Protein AF-A0A7S2S760-F1 (afdb_monomer)

pLDDT: mean 77.95, std 22.62, range [23.25, 98.12]

Organism: NCBI:txid96639

Nearest PDB structures (foldseek):
  8u3d-assembly1_A  TM=7.131E-01  e=3.188E-09  Homo sapiens
  8dwi-assembly1_A  TM=7.281E-01  e=2.058E-08  Homo sapiens
  6wbv-assembly1_A  TM=7.152E-01  e=1.838E-07  Homo sapiens
  5ayn-assembly1_A  TM=7.096E-01  e=5.957E-07  Bdellovibrio bacteriovorus HD100
  5aym-assembly1_A  TM=7.151E-01  e=2.180E-06  Bdellovibrio bacteriovorus HD100

Mean predicted aligned error: 12.03 Å

Structure (mmCIF, N/CA/C/O backbone):
data_AF-A0A7S2S760-F1
#
_entry.id   AF-A0A7S2S760-F1
#
loop_
_atom_site.group_PDB
_atom_site.id
_atom_site.type_symbol
_atom_site.label_atom_id
_atom_site.label_alt_id
_atom_site.label_comp_id
_atom_site.label_asym_id
_atom_site.label_entity_id
_atom_site.label_seq_id
_atom_site.pdbx_PDB_ins_code
_atom_site.Cartn_x
_atom_site.Cartn_y
_atom_site.Cartn_z
_atom_site.occupancy
_atom_site.B_iso_or_equiv
_atom_site.auth_seq_id
_atom_site.auth_comp_id
_atom_site.auth_asym_id
_atom_site.auth_atom_id
_atom_site.pdbx_PDB_model_num
ATOM 1 N N . LEU A 1 1 ? 66.820 18.543 62.058 1.00 34.00 1 LEU A N 1
ATOM 2 C CA . LEU A 1 1 ? 66.931 18.300 60.602 1.00 34.00 1 LEU A CA 1
ATOM 3 C C . LEU A 1 1 ? 65.814 19.103 59.940 1.00 34.00 1 LEU A C 1
ATOM 5 O O . LEU A 1 1 ? 64.672 18.692 60.038 1.00 34.00 1 LEU A O 1
ATOM 9 N N . ILE A 1 2 ? 66.056 20.407 59.737 1.00 30.17 2 ILE A N 1
ATOM 10 C CA . ILE A 1 2 ? 66.263 21.045 58.412 1.00 30.17 2 ILE A CA 1
ATOM 11 C C . ILE A 1 2 ? 64.954 20.947 57.602 1.00 30.17 2 ILE A C 1
ATOM 13 O O . ILE A 1 2 ? 64.642 19.875 57.104 1.00 30.17 2 ILE A O 1
ATOM 17 N N . ALA A 1 3 ? 64.062 21.943 57.729 1.00 28.36 3 ALA A N 1
ATOM 18 C CA . ALA A 1 3 ? 63.992 23.171 56.900 1.00 28.36 3 ALA A CA 1
ATOM 19 C C . ALA A 1 3 ? 63.335 22.861 55.541 1.00 28.36 3 ALA A C 1
ATOM 21 O O . ALA A 1 3 ? 63.697 21.876 54.916 1.00 28.36 3 ALA A O 1
ATOM 22 N N . THR A 1 4 ? 62.364 23.588 54.990 1.00 29.77 4 THR A N 1
ATOM 23 C CA . THR A 1 4 ? 61.815 24.956 55.136 1.00 29.77 4 THR A CA 1
ATOM 24 C C . THR A 1 4 ? 60.617 24.990 54.161 1.00 29.77 4 THR A C 1
ATOM 26 O O . THR A 1 4 ? 60.635 24.256 53.180 1.00 29.77 4 THR A O 1
ATOM 29 N N . GLY A 1 5 ? 59.567 25.790 54.297 1.00 26.64 5 GLY A N 1
ATOM 30 C CA . GLY A 1 5 ? 59.297 26.892 55.203 1.00 26.64 5 GLY A CA 1
ATOM 31 C C . GLY A 1 5 ? 57.992 27.591 54.798 1.00 26.64 5 GLY A C 1
ATOM 32 O O . GLY A 1 5 ? 57.351 27.192 53.825 1.00 26.64 5 GLY A O 1
ATOM 33 N N . GLY A 1 6 ? 57.662 28.651 55.536 1.00 25.59 6 GLY A N 1
ATOM 34 C CA . GLY A 1 6 ? 56.700 29.672 55.125 1.00 25.59 6 GLY A CA 1
ATOM 35 C C . GLY A 1 6 ? 55.525 29.859 56.078 1.00 25.59 6 GLY A C 1
ATOM 36 O O . GLY A 1 6 ? 54.437 29.371 55.798 1.00 25.59 6 GLY A O 1
ATOM 37 N N . ASP A 1 7 ? 55.789 30.577 57.170 1.00 25.91 7 ASP A N 1
ATOM 38 C CA . ASP A 1 7 ? 54.871 31.258 58.104 1.00 25.91 7 ASP A CA 1
ATOM 39 C C . ASP A 1 7 ? 53.757 32.053 57.365 1.00 25.91 7 ASP A C 1
ATOM 41 O O . ASP A 1 7 ? 53.939 32.411 56.205 1.00 25.91 7 ASP A O 1
ATOM 45 N N . SER A 1 8 ? 52.588 32.434 57.891 1.00 25.86 8 SER A N 1
ATOM 46 C CA . SER A 1 8 ? 52.005 32.531 59.239 1.00 25.86 8 SER A CA 1
ATOM 47 C C . SER A 1 8 ? 50.510 32.891 59.093 1.00 25.86 8 SER A C 1
ATOM 49 O O . SER A 1 8 ? 50.152 33.599 58.157 1.00 25.86 8 SER A O 1
ATOM 51 N N . GLU A 1 9 ? 49.697 32.445 60.058 1.00 26.92 9 GLU A N 1
ATOM 52 C CA . GLU A 1 9 ? 48.500 33.086 60.650 1.00 26.92 9 GLU A CA 1
ATOM 53 C C . GLU A 1 9 ? 47.475 33.825 59.760 1.00 26.92 9 GLU A C 1
ATOM 55 O O . GLU A 1 9 ? 47.754 34.855 59.156 1.00 26.92 9 GLU A O 1
ATOM 60 N N . THR A 1 10 ? 46.201 33.422 59.843 1.00 26.25 10 THR A N 1
ATOM 61 C CA . THR A 1 10 ? 45.180 34.153 60.634 1.00 26.25 10 THR A CA 1
ATOM 62 C C . THR A 1 10 ? 43.797 33.503 60.519 1.00 26.25 10 THR A C 1
ATOM 64 O O . THR A 1 10 ? 43.394 33.004 59.470 1.00 26.25 10 THR A O 1
ATOM 67 N N . ASP A 1 11 ? 43.085 33.511 61.645 1.00 26.55 11 ASP A N 1
ATOM 68 C CA . ASP A 1 11 ? 41.699 33.085 61.820 1.00 26.55 11 ASP A CA 1
ATOM 69 C C . ASP A 1 11 ? 40.729 33.696 60.797 1.00 26.55 11 ASP A C 1
ATOM 71 O O . ASP A 1 11 ? 40.601 34.915 60.683 1.00 26.55 11 ASP A O 1
ATOM 75 N N . ALA A 1 12 ? 39.939 32.839 60.145 1.00 26.34 12 ALA A N 1
ATOM 76 C CA . ALA A 1 12 ? 38.647 33.213 59.582 1.00 26.34 12 ALA A CA 1
ATOM 77 C C . ALA A 1 12 ? 37.677 32.019 59.649 1.00 26.34 12 ALA A C 1
ATOM 79 O O . ALA A 1 12 ? 37.907 30.947 59.094 1.00 26.34 12 ALA A O 1
ATOM 80 N N . THR A 1 13 ? 36.584 32.232 60.375 1.00 26.33 13 THR A N 1
ATOM 81 C CA . THR A 1 13 ? 35.445 31.342 60.649 1.00 26.33 13 THR A CA 1
ATOM 82 C C . THR A 1 13 ? 34.924 30.537 59.442 1.00 26.33 13 THR A C 1
ATOM 84 O O . THR A 1 13 ? 34.672 31.140 58.395 1.00 26.33 13 THR A O 1
ATOM 87 N N . PRO A 1 14 ? 34.618 29.227 59.572 1.00 27.66 14 PRO A N 1
ATOM 88 C CA . PRO A 1 14 ? 33.962 28.477 58.506 1.00 27.66 14 PRO A CA 1
ATOM 89 C C . PRO A 1 14 ? 32.434 28.664 58.537 1.00 27.66 14 PRO A C 1
ATOM 91 O O . PRO A 1 14 ? 31.741 28.263 59.472 1.00 27.66 14 PRO A O 1
ATOM 94 N N . ILE A 1 15 ? 31.918 29.271 57.470 1.00 27.19 15 ILE A N 1
ATOM 95 C CA . ILE A 1 15 ? 30.494 29.367 57.118 1.00 27.19 15 ILE A CA 1
ATOM 96 C C . ILE A 1 15 ? 29.976 27.954 56.764 1.00 27.19 15 ILE A C 1
ATOM 98 O O . ILE A 1 15 ? 30.658 27.232 56.032 1.00 27.19 15 ILE A O 1
ATOM 102 N N . PRO A 1 16 ? 28.796 27.521 57.250 1.00 26.22 16 PRO A N 1
ATOM 103 C CA . PRO A 1 16 ? 28.326 26.152 57.058 1.00 26.22 16 PRO A CA 1
ATOM 104 C C . PRO A 1 16 ? 27.890 25.874 55.611 1.00 26.22 16 PRO A C 1
ATOM 106 O O . PRO A 1 16 ? 27.107 26.615 55.014 1.00 26.22 16 PRO A O 1
ATOM 109 N N . MET A 1 17 ? 28.381 24.751 55.077 1.00 23.98 17 MET A N 1
ATOM 110 C CA . MET A 1 17 ? 27.970 24.137 53.811 1.00 23.98 17 MET A CA 1
ATOM 111 C C . MET A 1 17 ? 26.453 23.915 53.767 1.00 23.98 17 MET A C 1
ATOM 113 O O . MET A 1 17 ? 25.899 23.132 54.538 1.00 23.98 17 MET A O 1
ATOM 117 N N . THR A 1 18 ? 25.786 24.561 52.813 1.00 25.45 18 THR A N 1
ATOM 118 C CA . THR A 1 18 ? 24.397 24.274 52.449 1.00 25.45 18 THR A CA 1
ATOM 119 C C . THR A 1 18 ? 24.360 23.091 51.483 1.00 25.45 18 THR A C 1
ATOM 121 O O . THR A 1 18 ? 24.742 23.192 50.320 1.00 25.45 18 THR A O 1
ATOM 124 N N . PHE A 1 19 ? 23.886 21.949 51.981 1.00 24.41 19 PHE A N 1
ATOM 125 C CA . PHE A 1 19 ? 23.421 20.836 51.158 1.00 24.41 19 PHE A CA 1
ATOM 126 C C . PHE A 1 19 ? 22.203 21.291 50.338 1.00 24.41 19 PHE A C 1
ATOM 128 O O . PHE A 1 19 ? 21.212 21.767 50.893 1.00 24.41 19 PHE A O 1
ATOM 135 N N . VAL A 1 20 ? 22.273 21.147 49.013 1.00 26.56 20 VAL A N 1
ATOM 136 C CA . VAL A 1 20 ? 21.142 21.378 48.106 1.00 26.56 20 VAL A CA 1
ATOM 137 C C . VAL A 1 20 ? 20.164 20.212 48.248 1.00 26.56 20 VAL A C 1
ATOM 139 O O . VAL A 1 20 ? 20.377 19.116 47.736 1.00 26.56 20 VAL A O 1
ATOM 142 N N . ASP A 1 21 ? 19.093 20.475 48.985 1.00 23.25 21 ASP A N 1
ATOM 143 C CA . ASP A 1 21 ? 17.991 19.566 49.271 1.00 23.25 21 ASP A CA 1
ATOM 144 C C . ASP A 1 21 ? 17.078 19.460 48.028 1.00 23.25 21 ASP A C 1
ATOM 146 O O . ASP A 1 21 ? 16.291 20.362 47.722 1.00 23.25 21 ASP A O 1
ATOM 150 N N . PHE A 1 22 ? 17.204 18.371 47.260 1.00 25.34 22 PHE A N 1
ATOM 151 C CA . PHE A 1 22 ? 16.334 18.050 46.120 1.00 25.34 22 PHE A CA 1
ATOM 152 C C . PHE A 1 22 ? 14.937 17.658 46.640 1.00 25.34 22 PHE A C 1
ATOM 154 O O . PHE A 1 22 ? 14.576 16.485 46.739 1.00 25.34 22 PHE A O 1
ATOM 161 N N . ARG A 1 23 ? 14.118 18.651 47.007 1.00 24.86 23 ARG A N 1
ATOM 162 C CA . ARG A 1 23 ? 12.725 18.408 47.403 1.00 24.86 23 ARG A CA 1
ATOM 163 C C . ARG A 1 23 ? 11.901 17.953 46.203 1.00 24.86 23 ARG A C 1
ATOM 165 O O . ARG A 1 23 ? 11.630 18.719 45.279 1.00 24.86 23 ARG A O 1
ATOM 172 N N . PHE A 1 24 ? 11.441 16.706 46.280 1.00 31.58 24 PHE A N 1
ATOM 173 C CA . PHE A 1 24 ? 10.334 16.149 45.510 1.00 31.58 24 PHE A CA 1
ATOM 174 C C . PHE A 1 24 ? 9.167 17.149 45.447 1.00 31.58 24 PHE A C 1
ATOM 176 O O . PHE A 1 24 ? 8.469 17.392 46.434 1.00 31.58 24 PHE A O 1
ATOM 183 N N . GLN A 1 25 ? 8.937 17.725 44.267 1.00 30.62 25 GLN A N 1
ATOM 184 C CA . GLN A 1 25 ? 7.730 18.493 43.984 1.00 30.62 25 GLN A CA 1
ATOM 185 C C . GLN A 1 25 ? 6.535 17.543 44.121 1.00 30.62 25 GLN A C 1
ATOM 187 O O . GLN A 1 25 ? 6.424 16.556 43.392 1.00 30.62 25 GLN A O 1
ATOM 192 N N . SER A 1 26 ? 5.662 17.808 45.094 1.00 34.22 26 SER A N 1
ATOM 193 C CA . SER A 1 26 ? 4.534 16.933 45.403 1.00 34.22 26 SER A CA 1
ATOM 194 C C . SER A 1 26 ? 3.669 16.702 44.158 1.00 34.22 26 SER A C 1
ATOM 196 O O . SER A 1 26 ? 3.352 17.630 43.403 1.00 34.22 26 SER A O 1
ATOM 198 N N . SER A 1 27 ? 3.272 15.445 43.953 1.00 36.91 27 SER A N 1
ATOM 199 C CA . SER A 1 27 ? 2.432 14.959 42.848 1.00 36.91 27 SER A CA 1
ATOM 200 C C . SER A 1 27 ? 1.168 15.800 42.621 1.00 36.91 27 SER A C 1
ATOM 202 O O . SER A 1 27 ? 0.704 15.926 41.489 1.00 36.91 27 SER A O 1
ATOM 204 N N . LYS A 1 28 ? 0.659 16.464 43.666 1.00 31.16 28 LYS A N 1
ATOM 205 C CA . LYS A 1 28 ? -0.481 17.390 43.604 1.00 31.16 28 LYS A CA 1
ATOM 206 C C . LYS A 1 28 ? -0.220 18.616 42.718 1.00 31.16 28 LYS A C 1
ATOM 208 O O . LYS A 1 28 ? -1.123 19.036 42.003 1.00 31.16 28 LYS A O 1
ATOM 213 N N . SER A 1 29 ? 1.005 19.152 42.690 1.00 31.17 29 SER A N 1
ATOM 214 C CA . SER A 1 29 ? 1.360 20.317 41.856 1.00 31.17 29 SER A CA 1
ATOM 215 C C . SER A 1 29 ? 1.465 19.973 40.362 1.00 31.17 29 SER A C 1
ATOM 217 O O . SER A 1 29 ? 1.072 20.766 39.505 1.00 31.17 29 SER A O 1
ATOM 219 N N . LEU A 1 30 ? 1.923 18.758 40.046 1.00 40.88 30 LEU A N 1
ATOM 220 C CA . LEU A 1 30 ? 1.959 18.208 38.689 1.00 40.88 30 LEU A CA 1
ATOM 221 C C . LEU A 1 30 ? 0.553 17.875 38.185 1.00 40.88 30 LEU A C 1
ATOM 223 O O . LEU A 1 30 ? 0.230 18.195 37.043 1.00 40.88 30 LEU A O 1
ATOM 227 N N . ILE A 1 31 ? -0.302 17.302 39.038 1.00 42.47 31 ILE A N 1
ATOM 228 C CA . ILE A 1 31 ? -1.715 17.042 38.726 1.00 42.47 31 ILE A CA 1
ATOM 229 C C . ILE A 1 31 ? -2.468 18.362 38.516 1.00 42.47 31 ILE A C 1
ATOM 231 O O . ILE A 1 31 ? -3.187 18.490 37.532 1.00 42.47 31 ILE A O 1
ATOM 235 N N . ALA A 1 32 ? -2.237 19.380 39.351 1.00 33.28 32 ALA A N 1
ATOM 236 C CA . ALA A 1 32 ? -2.837 20.703 39.186 1.00 33.28 32 ALA A CA 1
ATOM 237 C C . ALA A 1 32 ? -2.390 21.392 37.883 1.00 33.28 32 ALA A C 1
ATOM 239 O O . ALA A 1 32 ? -3.229 21.895 37.140 1.00 33.28 32 ALA A O 1
ATOM 240 N N . LYS A 1 33 ? -1.093 21.343 37.534 1.00 36.91 33 LYS A N 1
ATOM 241 C CA . LYS A 1 33 ? -0.585 21.853 36.243 1.00 36.91 33 LYS A CA 1
ATOM 242 C C . LYS A 1 33 ? -1.134 21.073 35.042 1.00 36.91 33 LYS A C 1
ATOM 244 O O . LYS A 1 33 ? -1.370 21.660 33.986 1.00 36.91 33 LYS A O 1
ATOM 249 N N . ARG A 1 34 ? -1.355 19.762 35.187 1.00 39.06 34 ARG A N 1
ATOM 250 C CA . ARG A 1 34 ? -1.944 18.897 34.151 1.00 39.06 34 ARG A CA 1
ATOM 251 C C . ARG A 1 34 ? -3.443 19.159 33.979 1.00 39.06 34 ARG A C 1
ATOM 253 O O . ARG A 1 34 ? -3.912 19.199 32.847 1.00 39.06 34 ARG A O 1
ATOM 260 N N . ASN A 1 35 ? -4.155 19.423 35.072 1.00 36.22 35 ASN A N 1
ATOM 261 C CA . ASN A 1 35 ? -5.565 19.801 35.061 1.00 36.22 35 ASN A CA 1
ATOM 262 C C . ASN A 1 35 ? -5.762 21.209 34.487 1.00 36.22 35 ASN A C 1
ATOM 264 O O . ASN A 1 35 ? -6.600 21.363 33.618 1.00 36.22 35 ASN A O 1
ATOM 268 N N . LEU A 1 36 ? -4.915 22.188 34.823 1.00 34.69 36 LEU A N 1
ATOM 269 C CA . LEU A 1 36 ? -4.926 23.523 34.198 1.00 34.69 36 LEU A CA 1
ATOM 270 C C . LEU A 1 36 ? -4.668 23.481 32.682 1.00 34.69 36 LEU A C 1
ATOM 272 O O . LEU A 1 36 ? -5.266 24.251 31.932 1.00 34.69 36 LEU A O 1
ATOM 276 N N . ARG A 1 37 ? -3.810 22.564 32.204 1.00 40.53 37 ARG A N 1
ATOM 277 C CA . ARG A 1 37 ? -3.660 22.304 30.760 1.00 40.53 37 ARG A CA 1
ATOM 278 C C . ARG A 1 37 ? -4.901 21.640 30.158 1.00 40.53 37 ARG A C 1
ATOM 280 O O . ARG A 1 37 ? -5.246 21.991 29.037 1.00 40.53 37 ARG A O 1
ATOM 287 N N . LYS A 1 38 ? -5.577 20.731 30.878 1.00 36.16 38 LYS A N 1
ATOM 288 C CA . LYS A 1 38 ? -6.873 20.164 30.458 1.00 36.16 38 LYS A CA 1
ATOM 289 C C . LYS A 1 38 ? -7.948 21.253 30.352 1.00 36.16 38 LYS A C 1
ATOM 291 O O . LYS A 1 38 ? -8.635 21.279 29.340 1.00 36.16 38 LYS A O 1
ATOM 296 N N . THR A 1 39 ? -8.044 22.177 31.312 1.00 34.47 39 THR A N 1
ATOM 297 C CA . THR A 1 39 ? -9.042 23.262 31.293 1.00 34.47 39 THR A CA 1
ATOM 298 C C . THR A 1 39 ? -8.788 24.241 30.148 1.00 34.47 39 THR A C 1
ATOM 300 O O . THR A 1 39 ? -9.696 24.492 29.368 1.00 34.47 39 THR A O 1
ATOM 303 N N . LYS A 1 40 ? -7.536 24.679 29.933 1.00 33.66 40 LYS A N 1
ATOM 304 C CA . LYS A 1 40 ? -7.176 25.507 28.761 1.00 33.66 40 LYS A CA 1
ATOM 305 C C . LYS A 1 40 ? -7.376 24.791 27.421 1.00 33.66 40 LYS A C 1
ATOM 307 O O . LYS A 1 40 ? -7.638 25.430 26.407 1.00 33.66 40 LYS A O 1
ATOM 312 N N . TYR A 1 41 ? -7.223 23.467 27.387 1.00 38.44 41 TYR A N 1
ATOM 313 C CA . TYR A 1 41 ? -7.497 22.674 26.189 1.00 38.44 41 TYR A CA 1
ATOM 314 C C . TYR A 1 41 ? -9.004 22.545 25.930 1.00 38.44 41 TYR A C 1
ATOM 316 O O . TYR A 1 41 ? -9.411 22.624 24.775 1.00 38.44 41 TYR A O 1
ATOM 324 N N . GLN A 1 42 ? -9.816 22.393 26.984 1.00 32.72 42 GLN A N 1
ATOM 325 C CA . GLN A 1 42 ? -11.280 22.363 26.912 1.00 32.72 42 GLN A CA 1
ATOM 326 C C . GLN A 1 42 ? -11.886 23.728 26.560 1.00 32.72 42 GLN A C 1
ATOM 328 O O . GLN A 1 42 ? -12.790 23.771 25.736 1.00 32.72 42 GLN A O 1
ATOM 333 N N . GLU A 1 43 ? -11.348 24.838 27.069 1.00 35.16 43 GLU A N 1
ATOM 334 C CA . GLU A 1 43 ? -11.762 26.195 26.668 1.00 35.16 43 GLU A CA 1
ATOM 335 C C . GLU A 1 43 ? -11.478 26.466 25.179 1.00 35.16 43 GLU A C 1
ATOM 337 O O . GLU A 1 43 ? -12.280 27.093 24.492 1.00 35.16 43 GLU A O 1
ATOM 342 N N . ASN A 1 44 ? -10.402 25.891 24.629 1.00 38.69 44 ASN A N 1
ATOM 343 C CA . ASN A 1 44 ? -10.126 25.906 23.187 1.00 38.69 44 ASN A CA 1
ATOM 344 C C . ASN A 1 44 ? -11.011 24.939 22.365 1.00 38.69 44 ASN A C 1
ATOM 346 O O . ASN A 1 44 ? -10.876 24.902 21.141 1.00 38.69 44 ASN A O 1
ATOM 350 N N . MET A 1 45 ? -11.874 24.126 22.993 1.00 37.28 45 MET A N 1
ATOM 351 C CA . MET A 1 45 ? -12.852 23.271 22.295 1.00 37.28 45 MET A CA 1
ATOM 352 C C . MET A 1 45 ? -14.185 23.977 22.032 1.00 37.28 45 MET A C 1
ATOM 354 O O . MET A 1 45 ? -14.967 23.500 21.215 1.00 37.28 45 MET A O 1
ATOM 358 N N . THR A 1 46 ? -14.431 25.127 22.657 1.00 36.69 46 THR A N 1
ATOM 359 C CA . THR A 1 46 ? -15.663 25.906 22.493 1.00 36.69 46 THR A CA 1
ATOM 360 C C . THR A 1 46 ? -15.327 27.310 22.001 1.00 36.69 46 THR A C 1
ATOM 362 O O . THR A 1 46 ? -15.477 28.296 22.717 1.00 36.69 46 THR A O 1
ATOM 365 N N . GLY A 1 47 ? -14.840 27.412 20.762 1.00 39.03 47 GLY A N 1
ATOM 366 C CA . GLY A 1 47 ? -14.902 28.684 20.044 1.00 39.03 47 GLY A CA 1
ATOM 367 C C . GLY A 1 47 ? -16.374 29.051 19.792 1.00 39.03 47 GLY A C 1
ATOM 368 O O . GLY A 1 47 ? -17.170 28.143 19.550 1.00 39.03 47 GLY A O 1
ATOM 369 N N . PRO A 1 48 ? -16.757 30.341 19.819 1.00 38.34 48 PRO A N 1
ATOM 370 C CA . PRO A 1 48 ? -18.161 30.776 19.795 1.00 38.34 48 PRO A CA 1
ATOM 371 C C . PRO A 1 48 ? -18.946 30.355 18.541 1.00 38.34 48 PRO A C 1
ATOM 373 O O . PRO A 1 48 ? -20.168 30.426 18.534 1.00 38.34 48 PRO A O 1
ATOM 376 N N . ASN A 1 49 ? -18.265 29.847 17.510 1.00 37.56 49 ASN A N 1
ATOM 377 C CA . ASN A 1 49 ? -18.866 29.317 16.296 1.00 37.56 49 ASN A CA 1
ATOM 378 C C . ASN A 1 49 ? -18.313 27.901 16.070 1.00 37.56 49 ASN A C 1
ATOM 380 O O . ASN A 1 49 ? -17.108 27.753 15.859 1.00 37.56 49 ASN A O 1
ATOM 384 N N . GLY A 1 50 ? -19.163 26.866 16.056 1.00 40.28 50 GLY A N 1
ATOM 385 C CA . GLY A 1 50 ? -18.799 25.443 15.875 1.00 40.28 50 GLY A CA 1
ATOM 386 C C . GLY A 1 50 ? -17.925 25.091 14.650 1.00 40.28 50 GLY A C 1
ATOM 387 O O . GLY A 1 50 ? -17.473 23.956 14.518 1.00 40.28 50 GLY A O 1
ATOM 388 N N . CYS A 1 51 ? -17.604 26.070 13.801 1.00 32.97 51 CYS A N 1
ATOM 389 C CA . CYS A 1 51 ? -16.582 26.027 12.756 1.00 32.97 51 CYS A CA 1
ATOM 390 C C . CYS A 1 51 ? -15.182 25.626 13.285 1.00 32.97 51 CYS A C 1
ATOM 392 O O . CYS A 1 51 ? -14.460 24.878 12.629 1.00 32.97 51 CYS A O 1
ATOM 394 N N . GLY A 1 52 ? -14.813 26.037 14.507 1.00 41.66 52 GLY A N 1
ATOM 395 C CA . GLY A 1 52 ? -13.506 25.696 15.096 1.00 41.66 52 GLY A CA 1
ATOM 396 C C . GLY A 1 52 ? -13.316 24.202 15.403 1.00 41.66 52 GLY A C 1
ATOM 397 O O . GLY A 1 52 ? -12.202 23.687 15.307 1.00 41.66 52 GLY A O 1
ATOM 398 N N . VAL A 1 53 ? -14.399 23.489 15.725 1.00 51.31 53 VAL A N 1
ATOM 399 C CA . VAL A 1 53 ? -14.367 22.054 16.059 1.00 51.31 53 VAL A CA 1
ATOM 400 C C . VAL A 1 53 ? -14.237 21.204 14.792 1.00 51.31 53 VAL A C 1
ATOM 402 O O . VAL A 1 53 ? -13.410 20.296 14.747 1.00 51.31 53 VAL A O 1
ATOM 405 N N . ILE A 1 54 ? -14.967 21.559 13.729 1.00 51.25 54 ILE A N 1
ATOM 406 C CA . ILE A 1 54 ? -14.932 20.866 12.429 1.00 51.25 54 ILE A CA 1
ATOM 407 C C . ILE A 1 54 ? -13.555 21.010 11.758 1.00 51.25 54 ILE A C 1
ATOM 409 O O . ILE A 1 54 ? -13.004 20.024 11.260 1.00 51.25 54 ILE A O 1
ATOM 413 N N . CYS A 1 55 ? -12.953 22.207 11.808 1.00 59.47 55 CYS A N 1
ATOM 414 C CA . CYS A 1 55 ? -11.585 22.428 11.325 1.00 59.47 55 CYS A CA 1
ATOM 415 C C . CYS A 1 55 ? -10.558 21.577 12.083 1.00 59.47 55 CYS A C 1
ATOM 417 O O . CYS A 1 55 ? -9.623 21.055 11.479 1.00 59.47 55 CYS A O 1
ATOM 419 N N . LYS A 1 56 ? -10.736 21.400 13.397 1.00 66.69 56 LYS A N 1
ATOM 420 C CA . LYS A 1 56 ? -9.809 20.623 14.225 1.00 66.69 56 LYS A CA 1
ATOM 421 C C . LYS A 1 56 ? -9.963 19.115 14.011 1.00 66.69 56 LYS A C 1
ATOM 423 O O . LYS A 1 56 ? -8.953 18.436 13.891 1.00 66.69 56 LYS A O 1
ATOM 428 N N . GLU A 1 57 ? -11.184 18.590 13.902 1.00 69.81 57 GLU A N 1
ATOM 429 C CA . GLU A 1 57 ? -11.427 17.172 13.576 1.00 69.81 57 GLU A CA 1
ATOM 430 C C . GLU A 1 57 ? -10.851 16.792 12.202 1.00 69.81 57 GLU A C 1
ATOM 432 O O . GLU A 1 57 ? -10.164 15.779 12.073 1.00 69.81 57 GLU A O 1
ATOM 437 N N . SER A 1 58 ? -11.074 17.636 11.191 1.00 71.94 58 SER A N 1
ATOM 438 C CA . SER A 1 58 ? -10.536 17.434 9.836 1.00 71.94 58 SER A CA 1
ATOM 439 C C . SER A 1 58 ? -9.006 17.497 9.820 1.00 71.94 58 SER A C 1
ATOM 441 O O . SER A 1 58 ? -8.346 16.717 9.136 1.00 71.94 58 SER A O 1
ATOM 443 N N . PHE A 1 59 ? -8.424 18.385 10.628 1.00 79.19 59 PHE A N 1
ATOM 444 C CA . PHE A 1 59 ? -6.979 18.474 10.805 1.00 79.19 59 PHE A CA 1
ATOM 445 C C . PHE A 1 59 ? -6.385 17.214 11.457 1.00 79.19 59 PHE A C 1
ATOM 447 O O . PHE A 1 59 ? -5.313 16.775 11.056 1.00 79.19 59 PHE A O 1
ATOM 454 N N . MET A 1 60 ? -7.075 16.583 12.412 1.00 77.62 60 MET A N 1
ATOM 455 C CA . MET A 1 60 ? -6.591 15.335 13.024 1.00 77.62 60 MET A CA 1
ATOM 456 C C . MET A 1 60 ? -6.599 14.158 12.035 1.00 77.62 60 MET A C 1
ATOM 458 O O . MET A 1 60 ? -5.660 13.362 12.035 1.00 77.62 60 MET A O 1
ATOM 462 N N . ILE A 1 61 ? -7.598 14.084 11.145 1.00 80.12 61 ILE A N 1
ATOM 463 C CA . ILE A 1 61 ? -7.607 13.122 10.025 1.00 80.12 61 ILE A CA 1
ATOM 464 C C . ILE A 1 61 ? -6.406 13.367 9.114 1.00 80.12 61 ILE A C 1
ATOM 466 O O . ILE A 1 61 ? -5.699 12.427 8.761 1.00 80.12 61 ILE A O 1
ATOM 470 N N . LEU A 1 62 ? -6.137 14.630 8.775 1.00 83.75 62 LEU A N 1
ATOM 471 C CA . LEU A 1 62 ? -4.989 14.989 7.949 1.00 83.75 62 LEU A CA 1
ATOM 472 C C . LEU A 1 62 ? -3.665 14.567 8.604 1.00 83.75 62 LEU A C 1
ATOM 474 O O . LEU A 1 62 ? -2.801 14.028 7.923 1.00 83.75 62 LEU A O 1
ATOM 478 N N . VAL A 1 63 ? -3.508 14.748 9.920 1.00 84.56 63 VAL A N 1
ATOM 479 C CA . VAL A 1 63 ? -2.304 14.309 10.651 1.00 84.56 63 VAL A CA 1
ATOM 480 C C . VAL A 1 63 ? -2.124 12.787 10.589 1.00 84.56 63 VAL A C 1
ATOM 482 O O . VAL A 1 63 ? -1.002 12.325 10.384 1.00 84.56 63 VAL A O 1
ATOM 485 N N . ALA A 1 64 ? -3.199 12.003 10.724 1.00 83.62 64 ALA A N 1
ATOM 486 C CA . ALA A 1 64 ? -3.136 10.550 10.534 1.00 83.62 64 ALA A CA 1
ATOM 487 C C . ALA A 1 64 ? -2.788 10.183 9.083 1.00 83.62 64 ALA A C 1
ATOM 489 O O . ALA A 1 64 ? -1.929 9.339 8.836 1.00 83.62 64 ALA A O 1
ATOM 490 N N . GLY A 1 65 ? -3.412 10.865 8.124 1.00 89.31 65 GLY A N 1
ATOM 491 C CA . GLY A 1 65 ? -3.206 10.637 6.701 1.00 89.31 65 GLY A CA 1
ATOM 492 C C . GLY A 1 65 ? -1.792 10.986 6.228 1.00 89.31 65 GLY A C 1
ATOM 493 O O . GLY A 1 65 ? -1.240 10.273 5.400 1.00 89.31 65 GLY A O 1
ATOM 494 N N . ILE A 1 66 ? -1.150 12.014 6.793 1.00 92.06 66 ILE A N 1
ATOM 495 C CA . ILE A 1 66 ? 0.256 12.358 6.504 1.00 92.06 66 ILE A CA 1
ATOM 496 C C . ILE A 1 66 ? 1.210 11.216 6.890 1.00 92.06 66 ILE A C 1
ATOM 498 O O . ILE A 1 66 ? 2.233 11.027 6.230 1.00 92.06 66 ILE A O 1
ATOM 502 N N . GLY A 1 67 ? 0.871 10.438 7.924 1.00 92.62 67 GLY A N 1
ATOM 503 C CA . GLY A 1 67 ? 1.585 9.206 8.257 1.00 92.62 67 GLY A CA 1
ATOM 504 C C . GLY A 1 67 ? 1.568 8.215 7.106 1.00 92.62 67 GLY A C 1
ATOM 505 O O . GLY A 1 67 ? 2.611 7.914 6.536 1.00 92.62 67 GLY A O 1
ATOM 506 N N . LEU A 1 68 ? 0.367 7.809 6.699 1.00 94.00 68 LEU A N 1
ATOM 507 C CA . LEU A 1 68 ? 0.184 6.873 5.591 1.00 94.00 68 LEU A CA 1
ATOM 508 C C . LEU A 1 68 ? 0.724 7.403 4.249 1.00 94.00 68 LEU A C 1
ATOM 510 O O . LEU A 1 68 ? 1.227 6.628 3.441 1.00 94.00 68 LEU A O 1
ATOM 514 N N . LEU A 1 69 ? 0.674 8.719 4.015 1.00 96.50 69 LEU A N 1
ATOM 515 C CA . LEU A 1 69 ? 1.317 9.367 2.866 1.00 96.50 69 LEU A CA 1
ATOM 516 C C . LEU A 1 69 ? 2.822 9.113 2.866 1.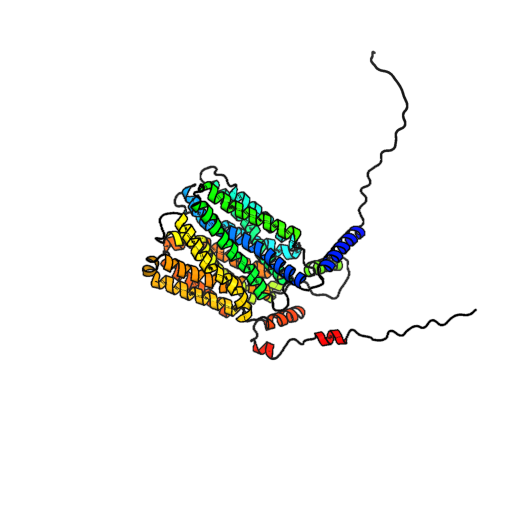00 96.50 69 LEU A C 1
ATOM 518 O O . LEU A 1 69 ? 3.380 8.703 1.850 1.00 96.50 69 LEU A O 1
ATOM 522 N N . THR A 1 70 ? 3.469 9.374 4.001 1.00 96.19 70 THR A N 1
ATOM 523 C CA . THR A 1 70 ? 4.917 9.208 4.165 1.00 96.19 70 THR A CA 1
ATOM 524 C C . THR A 1 70 ? 5.315 7.753 3.941 1.00 96.19 70 THR A C 1
ATOM 526 O O . THR A 1 70 ? 6.231 7.471 3.174 1.00 96.19 70 THR A O 1
ATOM 529 N N . ASP A 1 71 ? 4.572 6.828 4.540 1.00 93.88 71 ASP A N 1
ATOM 530 C CA . ASP A 1 71 ? 4.832 5.396 4.434 1.00 93.88 71 ASP A CA 1
ATOM 531 C C . ASP A 1 71 ? 4.757 4.899 2.987 1.00 93.88 71 ASP A C 1
ATOM 533 O O . ASP A 1 71 ? 5.625 4.156 2.528 1.00 93.88 71 ASP A O 1
ATOM 537 N N . PHE A 1 72 ? 3.732 5.322 2.241 1.00 94.31 72 PHE A N 1
ATOM 538 C CA . PHE A 1 72 ? 3.572 4.907 0.848 1.00 94.31 72 PHE A CA 1
ATOM 539 C C . PHE A 1 72 ? 4.528 5.604 -0.100 1.00 94.31 72 PHE A C 1
ATOM 541 O O . PHE A 1 72 ? 4.957 4.979 -1.070 1.00 94.31 72 PHE A O 1
ATOM 548 N N . TYR A 1 73 ? 4.931 6.841 0.189 1.00 97.50 73 TYR A N 1
ATOM 549 C CA . TYR A 1 73 ? 6.070 7.444 -0.495 1.00 97.50 73 TYR A CA 1
ATOM 550 C C . TYR A 1 73 ? 7.301 6.533 -0.362 1.00 97.50 73 TYR A C 1
ATOM 552 O O . TYR A 1 73 ? 7.897 6.138 -1.365 1.00 97.50 73 TYR A O 1
ATOM 560 N N . ASP A 1 74 ? 7.628 6.126 0.866 1.00 96.50 74 ASP A N 1
ATOM 561 C CA . ASP A 1 74 ? 8.805 5.312 1.167 1.00 96.50 74 ASP A CA 1
ATOM 562 C C . ASP A 1 74 ? 8.722 3.872 0.623 1.00 96.50 74 ASP A C 1
ATOM 564 O O . ASP A 1 74 ? 9.742 3.304 0.215 1.00 96.50 74 ASP A O 1
ATOM 568 N N . PHE A 1 75 ? 7.535 3.265 0.557 1.00 93.94 75 PHE A N 1
ATOM 569 C CA . PHE A 1 75 ? 7.363 1.963 -0.097 1.00 93.94 75 PHE A CA 1
ATOM 570 C C . PHE A 1 75 ? 7.457 2.028 -1.617 1.00 93.94 75 PHE A C 1
ATOM 572 O O . PHE A 1 75 ? 7.949 1.085 -2.226 1.00 93.94 75 PHE A O 1
ATOM 579 N N . THR A 1 76 ? 6.991 3.104 -2.247 1.00 94.69 76 THR A N 1
ATOM 580 C CA . THR A 1 76 ? 6.877 3.155 -3.713 1.00 94.69 76 THR A CA 1
ATOM 581 C C . THR A 1 76 ? 8.107 3.753 -4.383 1.00 94.69 76 THR A C 1
ATOM 583 O O . THR A 1 76 ? 8.447 3.351 -5.494 1.00 94.69 76 THR A O 1
ATOM 586 N N . VAL A 1 77 ? 8.844 4.640 -3.704 1.00 96.31 77 VAL A N 1
ATOM 587 C CA . VAL A 1 77 ? 10.047 5.283 -4.259 1.00 96.31 77 VAL A CA 1
ATOM 588 C C . VAL A 1 77 ? 11.117 4.270 -4.687 1.00 96.31 77 VAL A C 1
ATOM 590 O O . VAL A 1 77 ? 11.816 4.492 -5.675 1.00 96.31 77 VAL A O 1
ATOM 593 N N . ILE A 1 78 ? 11.205 3.110 -4.018 1.00 93.38 78 ILE A N 1
ATOM 594 C CA . ILE A 1 78 ? 12.184 2.071 -4.367 1.00 93.38 78 ILE A CA 1
ATOM 595 C C . ILE A 1 78 ? 11.956 1.493 -5.773 1.00 93.38 78 ILE A C 1
ATOM 597 O O . ILE A 1 78 ? 12.923 1.159 -6.451 1.00 93.38 78 ILE A O 1
ATOM 601 N N . ASN A 1 79 ? 10.710 1.430 -6.253 1.00 91.00 79 ASN A N 1
ATOM 602 C CA . ASN A 1 79 ? 10.386 0.945 -7.600 1.00 91.00 79 ASN A CA 1
ATOM 603 C C . ASN A 1 79 ? 11.036 1.811 -8.694 1.00 91.00 79 ASN A C 1
ATOM 605 O O . ASN A 1 79 ? 11.473 1.292 -9.714 1.00 91.00 79 ASN A O 1
ATOM 609 N N . LEU A 1 80 ? 11.172 3.115 -8.450 1.00 93.88 80 LEU A N 1
ATOM 610 C CA . LEU A 1 80 ? 11.767 4.069 -9.391 1.00 93.88 80 LEU A CA 1
ATOM 611 C C . LEU A 1 80 ? 13.274 4.244 -9.203 1.00 93.88 80 LEU A C 1
ATOM 613 O O . LEU A 1 80 ? 13.981 4.603 -10.140 1.00 93.88 80 LEU A O 1
ATOM 617 N N . VAL A 1 81 ? 13.766 3.989 -7.991 1.00 94.25 81 VAL A N 1
ATOM 618 C CA . VAL A 1 81 ? 15.189 4.073 -7.650 1.00 94.25 81 VAL A CA 1
ATOM 619 C C . VAL A 1 81 ? 15.957 2.816 -8.069 1.00 94.25 81 VAL A C 1
ATOM 621 O O . VAL A 1 81 ? 17.117 2.922 -8.455 1.00 94.25 81 VAL A O 1
ATOM 624 N N . LYS A 1 82 ? 15.336 1.629 -8.033 1.00 90.50 82 LYS A N 1
ATOM 625 C CA . LYS A 1 82 ? 15.973 0.353 -8.410 1.00 90.50 82 LYS A CA 1
ATOM 626 C C . LYS A 1 82 ? 16.684 0.393 -9.773 1.00 90.50 82 LYS A C 1
ATOM 628 O O . LYS A 1 82 ? 17.851 0.012 -9.808 1.00 90.50 82 LYS A O 1
ATOM 633 N N . PRO A 1 83 ? 16.054 0.869 -10.867 1.00 89.25 83 PRO A N 1
ATOM 634 C CA . PRO A 1 83 ? 16.734 0.947 -12.159 1.00 89.25 83 PRO A CA 1
ATOM 635 C C . PRO A 1 83 ? 17.945 1.891 -12.144 1.00 89.25 83 PRO A C 1
ATOM 637 O O . PRO A 1 83 ? 18.980 1.562 -12.706 1.00 89.25 83 PRO A O 1
ATOM 640 N N . ILE A 1 84 ? 17.853 3.013 -11.420 1.00 92.00 84 ILE A N 1
ATOM 641 C CA . ILE A 1 84 ? 18.965 3.964 -11.253 1.00 92.00 84 ILE A CA 1
ATOM 642 C C . ILE A 1 84 ? 20.136 3.290 -10.522 1.00 92.00 84 ILE A C 1
ATOM 644 O O . ILE A 1 84 ? 21.284 3.400 -10.936 1.00 92.00 84 ILE A O 1
ATOM 648 N N . LEU A 1 85 ? 19.849 2.555 -9.441 1.00 91.38 85 LEU A N 1
ATOM 649 C CA . LEU A 1 85 ? 20.873 1.823 -8.690 1.00 91.38 85 LEU A CA 1
ATOM 650 C C . LEU A 1 85 ? 21.534 0.729 -9.530 1.00 91.38 85 LEU A C 1
ATOM 652 O O . LEU A 1 85 ? 22.738 0.536 -9.410 1.00 91.38 85 LEU A O 1
ATOM 656 N N . LYS A 1 86 ? 20.763 0.037 -10.375 1.00 88.62 86 LYS A N 1
ATOM 657 C CA . LYS A 1 86 ? 21.273 -1.000 -11.278 1.00 88.62 86 LYS A CA 1
ATOM 658 C C . LYS A 1 86 ? 22.291 -0.441 -12.275 1.00 88.62 86 LYS A C 1
ATOM 660 O O . LYS A 1 86 ? 23.277 -1.115 -12.556 1.00 88.62 86 LYS A O 1
ATOM 665 N N . GLU A 1 87 ? 22.056 0.760 -12.801 1.00 88.12 87 GLU A N 1
ATOM 666 C CA . GLU A 1 87 ? 22.981 1.430 -13.726 1.00 88.12 87 GLU A CA 1
ATOM 667 C C . GLU A 1 87 ? 24.255 1.917 -13.018 1.00 88.12 87 GLU A C 1
ATOM 669 O O . GLU A 1 87 ? 25.357 1.703 -13.520 1.00 88.12 87 GLU A O 1
ATOM 674 N N . GLU A 1 88 ? 24.119 2.521 -11.834 1.00 89.44 88 GLU A N 1
ATOM 675 C CA . GLU A 1 88 ? 25.247 3.093 -11.080 1.00 89.44 88 GLU A CA 1
ATOM 676 C C . GLU A 1 88 ? 26.106 2.029 -10.374 1.00 89.44 88 GLU A C 1
ATOM 678 O O . GLU A 1 88 ? 27.327 2.164 -10.263 1.00 89.44 88 GLU A O 1
ATOM 683 N N . TYR A 1 89 ? 25.472 0.962 -9.884 1.00 89.12 89 TYR A N 1
ATOM 684 C CA . TYR A 1 89 ? 26.096 -0.124 -9.128 1.00 89.12 89 TYR A CA 1
ATOM 685 C C . TYR A 1 89 ? 25.716 -1.476 -9.747 1.00 89.12 89 TYR A C 1
ATOM 687 O O . TYR A 1 89 ? 24.873 -2.198 -9.198 1.00 89.12 89 TYR A O 1
ATOM 695 N N . PRO A 1 90 ? 26.309 -1.825 -10.900 1.00 84.56 90 PRO A N 1
ATOM 696 C CA . PRO A 1 90 ? 25.946 -3.025 -11.633 1.00 84.56 90 PRO A CA 1
ATOM 697 C C . PRO A 1 90 ? 26.281 -4.291 -10.841 1.00 84.56 90 PRO A C 1
ATOM 699 O O . PRO A 1 90 ? 27.403 -4.483 -10.374 1.00 84.56 90 PRO A O 1
ATOM 702 N N . VAL A 1 91 ? 25.287 -5.170 -10.736 1.00 81.12 91 VAL A N 1
ATOM 703 C CA . VAL A 1 91 ? 25.398 -6.527 -10.189 1.00 81.12 91 VAL A CA 1
ATOM 704 C C . VAL A 1 91 ? 25.054 -7.495 -11.310 1.00 81.12 91 VAL A C 1
ATOM 706 O O . VAL A 1 91 ? 24.108 -7.257 -12.067 1.00 81.12 91 VAL A O 1
ATOM 709 N N . GLU A 1 92 ? 25.817 -8.580 -11.414 1.00 77.38 92 GLU A N 1
ATOM 710 C CA . GLU A 1 92 ? 25.547 -9.645 -12.378 1.00 77.38 92 GLU A CA 1
ATOM 711 C C . GLU A 1 92 ? 24.122 -10.188 -12.179 1.00 77.38 92 GLU A C 1
ATOM 713 O O . GLU A 1 92 ? 23.706 -10.485 -11.057 1.00 77.38 92 GLU A O 1
ATOM 718 N N . ASP A 1 93 ? 23.353 -10.240 -13.270 1.00 72.38 93 ASP A N 1
ATOM 719 C CA . ASP A 1 93 ? 21.948 -10.656 -13.288 1.00 72.38 93 ASP A CA 1
ATOM 720 C C . ASP A 1 93 ? 21.058 -9.975 -12.231 1.00 72.38 93 ASP A C 1
ATOM 722 O O . ASP A 1 93 ? 20.196 -10.620 -11.632 1.00 72.38 93 ASP A O 1
ATOM 726 N N . PHE A 1 94 ? 21.224 -8.661 -12.009 1.00 77.38 94 PHE A N 1
ATOM 727 C CA . PHE A 1 94 ? 20.472 -7.913 -10.989 1.00 77.38 94 PHE A CA 1
ATOM 728 C C . PHE A 1 94 ? 18.967 -8.217 -10.984 1.00 77.38 94 PHE A C 1
ATOM 730 O O . PHE A 1 94 ? 18.411 -8.455 -9.912 1.00 77.38 94 PHE A O 1
ATOM 737 N N . ASP A 1 95 ? 18.320 -8.273 -12.151 1.00 68.62 95 ASP A N 1
ATOM 738 C CA . ASP A 1 95 ? 16.870 -8.483 -12.241 1.00 68.62 95 ASP A CA 1
ATOM 739 C C . ASP A 1 95 ? 16.455 -9.822 -11.615 1.00 68.62 95 ASP A C 1
ATOM 741 O O . ASP A 1 95 ? 15.556 -9.839 -10.779 1.00 68.62 95 ASP A O 1
ATOM 745 N N . ASN A 1 96 ? 17.190 -10.900 -11.916 1.00 68.25 96 ASN A N 1
ATOM 746 C CA . ASN A 1 96 ? 16.953 -12.250 -11.391 1.00 68.25 96 ASN A CA 1
ATOM 747 C C . ASN A 1 96 ? 17.646 -12.520 -10.046 1.00 68.25 96 ASN A C 1
ATOM 749 O O . ASN A 1 96 ? 17.435 -13.567 -9.422 1.00 68.25 96 ASN A O 1
ATOM 753 N N . SER A 1 97 ? 18.490 -11.595 -9.593 1.00 75.94 9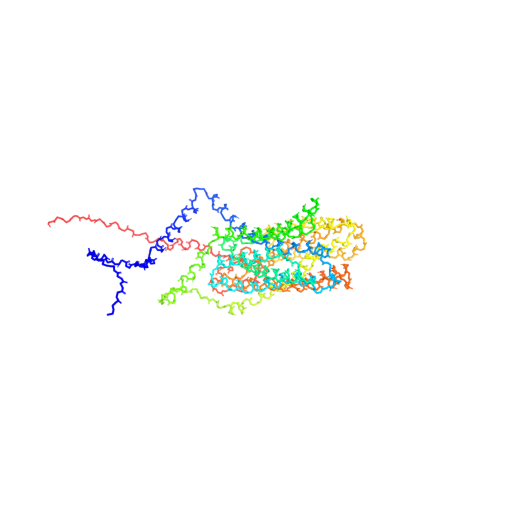7 SER A N 1
ATOM 754 C CA . SER A 1 97 ? 19.250 -11.744 -8.363 1.00 75.94 97 SER A CA 1
ATOM 755 C C . SER A 1 97 ? 18.334 -11.737 -7.137 1.00 75.94 97 SER A C 1
ATOM 757 O O . SER A 1 97 ? 17.298 -11.062 -7.067 1.00 75.94 97 SER A O 1
ATOM 759 N N . ASN A 1 98 ? 18.768 -12.437 -6.088 1.00 81.19 98 ASN A N 1
ATOM 760 C CA . ASN A 1 98 ? 18.128 -12.301 -4.783 1.00 81.19 98 ASN A CA 1
ATOM 761 C C . ASN A 1 98 ? 18.230 -10.860 -4.255 1.00 81.19 98 ASN A C 1
ATOM 763 O O . ASN A 1 98 ? 17.371 -10.458 -3.479 1.00 81.19 98 ASN A O 1
ATOM 767 N N . THR A 1 99 ? 19.204 -10.067 -4.708 1.00 83.81 99 THR A N 1
ATOM 768 C CA . THR A 1 99 ? 19.404 -8.672 -4.296 1.00 83.81 99 THR A CA 1
ATOM 769 C C . THR A 1 99 ? 18.211 -7.786 -4.656 1.00 83.81 99 THR A C 1
ATOM 771 O O . THR A 1 99 ? 17.683 -7.111 -3.773 1.00 83.81 99 THR A O 1
ATOM 774 N N . ASN A 1 100 ? 17.721 -7.834 -5.901 1.00 82.62 100 ASN A N 1
ATOM 775 C CA . ASN A 1 100 ? 16.546 -7.062 -6.337 1.00 82.62 100 ASN A CA 1
ATOM 776 C C . ASN A 1 100 ? 15.290 -7.427 -5.522 1.00 82.62 100 ASN A C 1
ATOM 778 O O . ASN A 1 100 ? 14.592 -6.564 -4.971 1.00 82.62 100 ASN A O 1
ATOM 782 N N . SER A 1 101 ? 15.050 -8.733 -5.379 1.00 81.69 101 SER A N 1
ATOM 783 C CA . SER A 1 101 ? 13.920 -9.260 -4.608 1.00 81.69 101 SER A CA 1
ATOM 784 C C . SER A 1 101 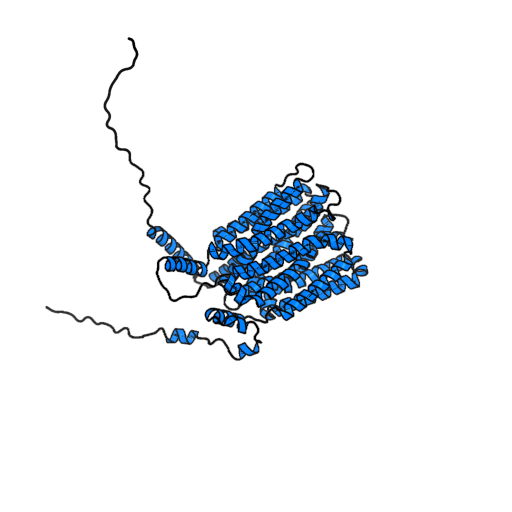? 14.017 -8.874 -3.125 1.00 81.69 101 SER A C 1
ATOM 786 O O . SER A 1 101 ? 13.038 -8.422 -2.536 1.00 81.69 101 SER A O 1
ATOM 788 N N . MET A 1 102 ? 15.199 -8.994 -2.511 1.00 86.00 102 MET A N 1
ATOM 789 C CA . MET A 1 102 ? 15.426 -8.669 -1.098 1.00 86.00 102 MET A CA 1
ATOM 790 C C . MET A 1 102 ? 15.341 -7.171 -0.814 1.00 86.00 102 MET A C 1
ATOM 792 O O . MET A 1 102 ? 14.815 -6.794 0.228 1.00 86.00 102 MET A O 1
ATOM 796 N N . LEU A 1 103 ? 15.808 -6.317 -1.727 1.00 88.00 103 LEU A N 1
ATOM 797 C CA . LEU A 1 103 ? 15.727 -4.863 -1.583 1.00 88.00 103 LEU A CA 1
ATOM 798 C C . LEU A 1 103 ? 14.273 -4.373 -1.519 1.00 88.00 103 LEU A C 1
ATOM 800 O O . LEU A 1 103 ? 13.954 -3.445 -0.775 1.00 88.00 103 LEU A O 1
ATOM 804 N N . THR A 1 104 ? 13.388 -5.034 -2.265 1.00 84.19 104 THR A N 1
ATOM 805 C CA . THR A 1 104 ? 11.947 -4.765 -2.241 1.00 84.19 104 THR A CA 1
ATOM 806 C C . THR A 1 104 ? 11.293 -5.417 -1.013 1.00 84.19 104 THR A C 1
ATOM 808 O O . THR A 1 104 ? 10.596 -4.750 -0.245 1.00 84.19 104 THR A O 1
ATOM 811 N N . ALA A 1 105 ? 11.573 -6.700 -0.767 1.00 87.50 105 ALA A N 1
ATOM 812 C CA . ALA A 1 105 ? 10.929 -7.486 0.284 1.00 87.50 105 ALA A CA 1
ATOM 813 C C . ALA A 1 105 ? 11.350 -7.098 1.713 1.00 87.50 105 ALA A C 1
ATOM 815 O O . ALA A 1 105 ? 10.569 -7.302 2.643 1.00 87.50 105 ALA A O 1
ATOM 816 N N . SER A 1 106 ? 12.546 -6.532 1.929 1.00 92.69 106 SER A N 1
ATOM 817 C CA . SER A 1 106 ? 13.036 -6.224 3.282 1.00 92.69 106 SER A CA 1
ATOM 818 C C . SER A 1 106 ? 12.197 -5.160 3.985 1.00 92.69 106 SER A C 1
ATOM 820 O O . SER A 1 106 ? 11.925 -5.293 5.179 1.00 92.69 106 SER A O 1
ATOM 822 N N . SER A 1 107 ? 11.726 -4.142 3.255 1.00 94.56 107 SER A N 1
ATOM 823 C CA . SER A 1 107 ? 10.844 -3.111 3.814 1.00 94.56 107 SER A CA 1
ATOM 824 C C . SER A 1 107 ? 9.471 -3.675 4.183 1.00 94.56 107 SER A C 1
ATOM 826 O O . SER A 1 107 ? 8.948 -3.377 5.256 1.00 94.56 107 SER A O 1
ATOM 828 N N . LEU A 1 108 ? 8.922 -4.563 3.351 1.00 94.62 108 LEU A N 1
ATOM 829 C CA . LEU A 1 108 ? 7.644 -5.233 3.601 1.00 94.62 108 LEU A CA 1
ATOM 830 C C . LEU A 1 108 ? 7.729 -6.213 4.775 1.00 94.62 108 LEU A C 1
ATOM 832 O O . LEU A 1 108 ? 6.847 -6.234 5.632 1.00 94.62 108 LEU A O 1
ATOM 836 N N . PHE A 1 109 ? 8.817 -6.980 4.864 1.00 94.50 109 PHE A N 1
ATOM 837 C CA . PHE A 1 109 ? 9.063 -7.882 5.987 1.00 94.50 109 PHE A CA 1
ATOM 838 C C . PHE A 1 109 ? 9.307 -7.115 7.294 1.00 94.50 109 PHE A C 1
ATOM 840 O O . PHE A 1 109 ? 8.791 -7.492 8.349 1.00 94.50 109 PHE A O 1
ATOM 847 N N . GLY A 1 110 ? 10.032 -5.994 7.227 1.00 95.62 110 GLY A N 1
ATOM 848 C CA . GLY A 1 110 ? 10.143 -5.048 8.334 1.00 95.62 110 GLY A CA 1
ATOM 849 C C . GLY A 1 110 ? 8.771 -4.552 8.788 1.00 95.62 110 GLY A C 1
ATOM 850 O O . GLY A 1 110 ? 8.466 -4.610 9.978 1.00 95.62 110 GLY A O 1
ATOM 851 N N . ALA A 1 111 ? 7.906 -4.152 7.853 1.00 95.25 111 ALA A N 1
ATOM 852 C CA . ALA A 1 111 ? 6.554 -3.686 8.155 1.00 95.25 111 ALA A CA 1
ATOM 853 C C . ALA A 1 111 ? 5.669 -4.761 8.782 1.00 95.25 111 ALA A C 1
ATOM 855 O O . ALA A 1 111 ? 4.973 -4.472 9.752 1.00 95.25 111 ALA A O 1
ATOM 856 N N . LEU A 1 112 ? 5.758 -6.007 8.318 1.00 94.75 112 LEU A N 1
ATOM 857 C CA . LEU A 1 112 ? 5.106 -7.153 8.953 1.00 94.75 112 LEU A CA 1
ATOM 858 C C . LEU A 1 112 ? 5.533 -7.281 10.424 1.00 94.75 112 LEU A C 1
ATOM 860 O O . LEU A 1 112 ? 4.688 -7.382 11.317 1.00 94.75 112 LEU A O 1
ATOM 864 N N . CYS A 1 113 ? 6.839 -7.212 10.700 1.00 93.38 113 CYS A N 1
ATOM 865 C CA . CYS A 1 113 ? 7.358 -7.266 12.067 1.00 93.38 113 CYS A CA 1
ATOM 866 C C . CYS A 1 113 ? 6.872 -6.068 12.902 1.00 93.38 113 CYS A C 1
ATOM 868 O O . CYS A 1 113 ? 6.442 -6.235 14.045 1.00 93.38 113 CYS A O 1
ATOM 870 N N . GLY A 1 114 ? 6.889 -4.866 12.320 1.00 91.88 114 GLY A N 1
ATOM 871 C CA . GLY A 1 114 ? 6.395 -3.639 12.940 1.00 91.88 114 GLY A CA 1
ATOM 872 C C . GLY A 1 114 ? 4.909 -3.708 13.296 1.00 91.88 114 GLY A C 1
ATOM 873 O O . GLY A 1 114 ? 4.542 -3.357 14.415 1.00 91.88 114 GLY A O 1
ATOM 874 N N . GLN A 1 115 ? 4.060 -4.228 12.407 1.00 90.12 115 GLN A N 1
ATOM 875 C CA . GLN A 1 115 ? 2.615 -4.368 12.631 1.00 90.12 115 GLN A CA 1
ATOM 876 C C . GLN A 1 115 ? 2.304 -5.289 13.812 1.00 90.12 115 GLN A C 1
ATOM 878 O O . GLN A 1 115 ? 1.476 -4.948 14.660 1.00 90.12 115 GLN A O 1
ATOM 883 N N . LEU A 1 116 ? 3.001 -6.425 13.912 1.00 87.75 116 LEU A N 1
ATOM 884 C CA . LEU A 1 116 ? 2.814 -7.375 15.011 1.00 87.75 116 LEU A CA 1
ATOM 885 C C . LEU A 1 116 ? 3.342 -6.828 16.344 1.00 87.75 116 LEU A C 1
ATOM 887 O O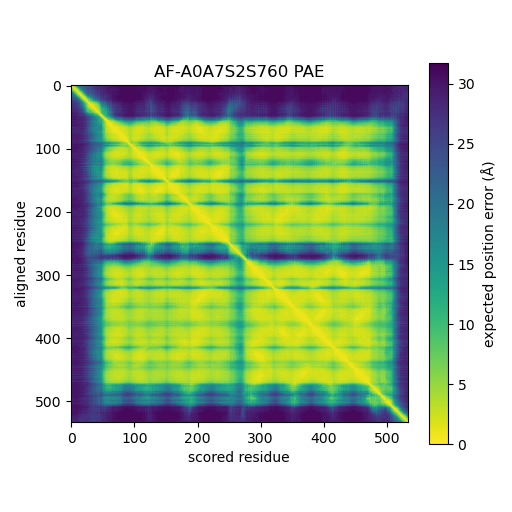 . LEU A 1 116 ? 2.677 -6.956 17.373 1.00 87.75 116 LEU A O 1
ATOM 891 N N . ILE A 1 117 ? 4.526 -6.207 16.337 1.00 88.00 117 ILE A N 1
ATOM 892 C CA . ILE A 1 117 ? 5.192 -5.734 17.557 1.00 88.00 117 ILE A CA 1
ATOM 893 C C . ILE A 1 117 ? 4.580 -4.412 18.031 1.00 88.00 117 ILE A C 1
ATOM 895 O O . ILE A 1 117 ? 4.068 -4.327 19.148 1.00 88.00 117 ILE A O 1
ATOM 899 N N . LEU A 1 118 ? 4.612 -3.368 17.199 1.00 84.88 118 LEU A N 1
ATOM 900 C CA . LEU A 1 118 ? 4.163 -2.025 17.577 1.00 84.88 118 LEU A CA 1
ATOM 901 C C . LEU A 1 118 ? 2.640 -1.962 17.739 1.00 84.88 118 LEU A C 1
ATOM 903 O O . LEU A 1 118 ? 2.167 -1.266 18.639 1.00 84.88 118 LEU A O 1
ATOM 907 N N . GLY A 1 119 ? 1.885 -2.740 16.954 1.00 76.12 119 GLY A N 1
ATOM 908 C CA . GLY A 1 119 ? 0.437 -2.885 17.121 1.00 76.12 119 GLY A CA 1
ATOM 909 C C . GLY A 1 119 ? 0.062 -3.470 18.486 1.00 76.12 119 GLY A C 1
ATOM 910 O O . GLY A 1 119 ? -0.757 -2.894 19.198 1.00 76.12 119 GLY A O 1
ATOM 911 N N . ALA A 1 120 ? 0.720 -4.553 18.915 1.00 76.31 120 ALA A N 1
ATOM 912 C CA . ALA A 1 120 ? 0.476 -5.155 20.230 1.00 76.31 120 ALA A CA 1
ATOM 913 C C . ALA A 1 120 ? 0.951 -4.266 21.398 1.00 76.31 120 ALA A C 1
ATOM 915 O O . ALA A 1 120 ? 0.346 -4.249 22.475 1.00 76.31 120 ALA A O 1
ATOM 916 N N . LEU A 1 121 ? 2.041 -3.514 21.207 1.00 80.62 121 LEU A N 1
ATOM 917 C CA . LEU A 1 121 ? 2.565 -2.590 22.218 1.00 80.62 121 LEU A CA 1
ATOM 918 C C . LEU A 1 121 ? 1.696 -1.333 22.383 1.00 80.62 121 LEU A C 1
ATOM 920 O O . LEU A 1 121 ? 1.672 -0.763 23.480 1.00 80.62 121 LEU A O 1
ATOM 924 N N . ALA A 1 122 ? 0.952 -0.927 21.349 1.00 75.75 122 ALA A N 1
ATOM 925 C CA . ALA A 1 122 ? 0.057 0.231 21.377 1.00 75.75 122 ALA A CA 1
ATOM 926 C C . ALA A 1 122 ? -0.987 0.153 22.500 1.00 75.75 122 ALA A C 1
ATOM 928 O O . ALA A 1 122 ? -1.253 1.150 23.176 1.00 75.75 122 ALA A O 1
ATOM 929 N N . ASP A 1 123 ? -1.520 -1.044 22.751 1.00 69.56 123 ASP A N 1
ATOM 930 C CA . ASP A 1 123 ? -2.539 -1.283 23.777 1.00 69.56 123 ASP A CA 1
ATOM 931 C C . ASP A 1 123 ? -1.972 -1.243 25.211 1.00 69.56 123 ASP A C 1
ATOM 933 O O . ASP A 1 123 ? -2.720 -1.110 26.186 1.00 69.56 123 ASP A O 1
ATOM 937 N N . ARG A 1 124 ? -0.641 -1.311 25.366 1.00 70.62 124 ARG A N 1
ATOM 938 C CA . ARG A 1 124 ? 0.045 -1.277 26.671 1.00 70.62 124 ARG A CA 1
ATOM 939 C C . ARG A 1 124 ? 0.661 0.080 26.998 1.00 70.62 124 ARG A C 1
ATOM 941 O O . ARG A 1 124 ? 0.567 0.526 28.139 1.00 70.62 124 ARG A O 1
ATOM 948 N N . PHE A 1 125 ? 1.313 0.712 26.026 1.00 73.81 125 PHE A N 1
ATOM 949 C CA . PHE A 1 125 ? 2.170 1.884 26.249 1.00 73.81 125 PHE A CA 1
ATOM 950 C C . PHE A 1 125 ? 1.549 3.219 25.819 1.00 73.81 125 PHE A C 1
ATOM 952 O O . PHE A 1 125 ? 2.112 4.273 26.133 1.00 73.81 125 PHE A O 1
ATOM 959 N N . GLY A 1 126 ? 0.393 3.182 25.154 1.00 72.19 126 GLY A N 1
ATOM 960 C CA . GLY A 1 126 ? -0.289 4.357 24.619 1.00 72.19 126 GLY A CA 1
ATOM 961 C C . GLY A 1 126 ? 0.103 4.655 23.177 1.00 72.19 126 GLY A C 1
ATOM 962 O O . GLY A 1 126 ? 1.204 4.336 22.723 1.00 72.19 126 GLY A O 1
ATOM 963 N N . ARG A 1 127 ? -0.822 5.271 22.442 1.00 76.88 127 ARG A N 1
ATOM 964 C CA . ARG A 1 127 ? -0.718 5.446 20.990 1.00 76.88 127 ARG A CA 1
ATOM 965 C C . ARG A 1 127 ? 0.288 6.529 20.630 1.00 76.88 127 ARG A C 1
ATOM 967 O O . ARG A 1 127 ? 1.088 6.328 19.724 1.00 76.88 127 ARG A O 1
ATOM 974 N N . ARG A 1 128 ? 0.333 7.639 21.377 1.00 84.19 128 ARG A N 1
ATOM 975 C CA . ARG A 1 128 ? 1.225 8.772 21.079 1.00 84.19 128 ARG A CA 1
ATOM 976 C C . ARG A 1 128 ? 2.696 8.362 21.060 1.00 84.19 128 ARG A C 1
ATOM 978 O O . ARG A 1 128 ? 3.429 8.730 20.149 1.00 84.19 128 ARG A O 1
ATOM 985 N N . ARG A 1 129 ? 3.141 7.609 22.070 1.00 85.88 129 ARG A N 1
ATOM 986 C CA . ARG A 1 129 ? 4.546 7.174 22.179 1.00 85.88 129 ARG A CA 1
ATOM 987 C C . ARG A 1 129 ? 4.932 6.235 21.042 1.00 85.88 129 ARG A C 1
ATOM 989 O O . ARG A 1 129 ? 6.024 6.360 20.501 1.00 85.88 129 ARG A O 1
ATOM 996 N N . LEU A 1 130 ? 4.027 5.331 20.678 1.00 89.31 130 LEU A N 1
ATOM 997 C CA . LEU A 1 130 ? 4.260 4.338 19.634 1.00 89.31 130 LEU A CA 1
ATOM 998 C C . LEU A 1 130 ? 4.223 4.972 18.237 1.00 89.31 130 LEU A C 1
ATOM 1000 O O . LEU A 1 130 ? 5.069 4.636 17.419 1.00 89.31 130 LEU A O 1
ATOM 1004 N N . LEU A 1 131 ? 3.353 5.961 18.003 1.00 88.38 131 LEU A N 1
ATOM 1005 C CA . LEU A 1 131 ? 3.328 6.766 16.773 1.00 88.38 131 LEU A CA 1
ATOM 1006 C C . LEU A 1 131 ? 4.622 7.570 16.571 1.00 88.38 131 LEU A C 1
ATOM 1008 O O . LEU A 1 131 ? 5.080 7.726 15.440 1.00 88.38 131 LEU A O 1
ATOM 1012 N N . LEU A 1 132 ? 5.216 8.087 17.654 1.00 92.38 132 LEU A N 1
ATOM 1013 C CA . LEU A 1 132 ? 6.505 8.786 17.601 1.00 92.38 132 LEU A CA 1
ATOM 1014 C C . LEU A 1 132 ? 7.676 7.819 17.385 1.00 92.38 132 LEU A C 1
ATOM 1016 O O . LEU A 1 132 ? 8.584 8.139 16.625 1.00 92.38 132 LEU A O 1
ATOM 1020 N N . LEU A 1 133 ? 7.654 6.641 18.019 1.00 93.25 133 LEU A N 1
ATOM 1021 C CA . LEU A 1 133 ? 8.669 5.602 17.812 1.00 93.25 133 LEU A CA 1
ATOM 1022 C C . LEU A 1 133 ? 8.646 5.068 16.374 1.00 93.25 133 LEU A C 1
ATOM 1024 O O . LEU A 1 133 ? 9.695 4.965 15.748 1.00 93.25 133 LEU A O 1
ATOM 1028 N N . SER A 1 134 ? 7.453 4.768 15.858 1.00 93.06 134 SER A N 1
ATOM 1029 C CA . SER A 1 134 ? 7.224 4.356 14.470 1.00 93.06 134 SER A CA 1
ATOM 1030 C C . SER A 1 134 ? 7.795 5.389 13.493 1.00 93.06 134 SER A C 1
ATOM 1032 O O . SER A 1 134 ? 8.650 5.045 12.677 1.00 93.06 134 SER A O 1
ATOM 1034 N N . GLY A 1 135 ? 7.441 6.669 13.664 1.00 94.19 135 GLY A N 1
ATOM 1035 C CA . GLY A 1 135 ? 7.984 7.752 12.843 1.00 94.19 135 GLY A CA 1
ATOM 1036 C C . GLY A 1 135 ? 9.507 7.892 12.952 1.00 94.19 135 GLY A C 1
ATOM 1037 O O . GLY A 1 135 ? 10.172 8.100 11.943 1.00 94.19 135 GLY A O 1
ATOM 1038 N N . ALA A 1 136 ? 10.084 7.737 14.148 1.00 96.19 136 ALA A N 1
ATOM 1039 C CA . ALA A 1 136 ? 11.534 7.809 14.341 1.00 96.19 136 ALA A CA 1
ATOM 1040 C C . ALA A 1 136 ? 12.282 6.672 13.624 1.00 96.19 136 ALA A C 1
ATOM 1042 O O . ALA A 1 136 ? 13.327 6.916 13.025 1.00 96.19 136 ALA A O 1
ATOM 1043 N N . LEU A 1 137 ? 11.752 5.446 13.654 1.00 96.88 137 LEU A N 1
ATOM 1044 C CA . LEU A 1 137 ? 12.325 4.311 12.924 1.00 96.88 137 LEU A CA 1
ATOM 1045 C C . LEU A 1 137 ? 12.226 4.505 11.406 1.00 96.88 137 LEU A C 1
ATOM 1047 O O . LEU A 1 137 ? 13.211 4.262 10.708 1.00 96.88 137 LEU A O 1
ATOM 1051 N N . ALA A 1 138 ? 11.085 5.001 10.913 1.00 96.62 138 ALA A N 1
ATOM 1052 C CA . ALA A 1 138 ? 10.911 5.363 9.506 1.00 96.62 138 ALA A CA 1
ATOM 1053 C C . ALA A 1 138 ? 11.935 6.430 9.083 1.00 96.62 138 ALA A C 1
ATOM 1055 O O . ALA A 1 138 ? 12.710 6.203 8.161 1.00 96.62 138 ALA A O 1
ATOM 1056 N N . PHE A 1 139 ? 12.051 7.523 9.846 1.00 97.81 139 PHE A N 1
ATOM 1057 C CA . PHE A 1 139 ? 13.039 8.579 9.611 1.00 97.81 139 PHE A CA 1
ATOM 1058 C C . PHE A 1 139 ? 14.476 8.050 9.551 1.00 97.81 139 PHE A C 1
ATOM 1060 O O . PHE A 1 139 ? 15.204 8.362 8.610 1.00 97.81 139 PHE A O 1
ATOM 1067 N N . LEU A 1 140 ? 14.892 7.246 10.536 1.00 97.94 140 LEU A N 1
ATOM 1068 C CA . LEU A 1 140 ? 16.247 6.692 10.588 1.00 97.94 140 LEU A CA 1
ATOM 1069 C C . LEU A 1 140 ? 16.526 5.751 9.413 1.00 97.94 140 LEU A C 1
ATOM 1071 O O . LEU A 1 140 ? 17.622 5.783 8.858 1.00 97.94 140 LEU A O 1
ATOM 1075 N N . GLY A 1 141 ? 15.550 4.933 9.019 1.00 97.62 141 GLY A N 1
ATOM 1076 C CA . GLY A 1 141 ? 15.691 4.037 7.879 1.00 97.62 141 GLY A CA 1
ATOM 1077 C C . GLY A 1 141 ? 15.713 4.772 6.532 1.00 97.62 141 GLY A C 1
ATOM 1078 O O . GLY A 1 141 ? 16.552 4.464 5.684 1.00 97.62 141 GLY A O 1
ATOM 1079 N N . SER A 1 142 ? 14.880 5.796 6.333 1.00 97.31 142 SER A N 1
ATOM 1080 C CA . SER A 1 142 ? 14.883 6.597 5.098 1.00 97.31 142 SER A CA 1
ATOM 1081 C C . SER A 1 142 ? 16.140 7.468 4.994 1.00 97.31 142 SER A C 1
ATOM 1083 O O . SER A 1 142 ? 16.780 7.506 3.942 1.00 97.31 142 SER A O 1
ATOM 1085 N N . LEU A 1 143 ? 16.580 8.080 6.102 1.00 98.00 143 LEU A N 1
ATOM 1086 C CA . LEU A 1 143 ? 17.831 8.843 6.151 1.00 98.00 143 LEU A CA 1
ATOM 1087 C C . LEU A 1 143 ? 19.052 7.938 5.947 1.00 98.00 143 LEU A C 1
ATOM 1089 O O . LEU A 1 143 ? 19.950 8.277 5.182 1.00 98.00 143 LEU A O 1
ATOM 1093 N N . GLY A 1 144 ? 19.076 6.768 6.591 1.00 97.12 144 GLY A N 1
ATOM 1094 C CA . GLY A 1 144 ? 20.129 5.772 6.397 1.00 97.12 144 GLY A CA 1
ATOM 1095 C C . GLY A 1 144 ? 20.184 5.254 4.959 1.00 97.12 144 GLY A C 1
ATOM 1096 O O . GLY A 1 144 ? 21.269 5.107 4.398 1.00 97.12 144 GLY A O 1
ATOM 1097 N N . SER A 1 145 ? 19.024 5.072 4.319 1.00 97.00 145 SER A N 1
ATOM 1098 C CA . SER A 1 145 ? 18.952 4.725 2.895 1.00 97.00 145 SER A CA 1
ATOM 1099 C C . SER A 1 145 ? 19.586 5.822 2.034 1.00 97.00 145 SER A C 1
ATOM 1101 O O . SER A 1 145 ? 20.455 5.521 1.227 1.00 97.00 145 SER A O 1
ATOM 1103 N N . ALA A 1 146 ? 19.244 7.096 2.256 1.00 97.00 146 ALA A N 1
ATOM 1104 C CA . ALA A 1 146 ? 19.820 8.232 1.523 1.00 97.00 146 ALA A CA 1
ATOM 1105 C C . ALA A 1 146 ? 21.342 8.382 1.717 1.00 97.00 146 ALA A C 1
ATOM 1107 O O . ALA A 1 146 ? 22.077 8.716 0.785 1.00 97.00 146 ALA A O 1
ATOM 1108 N N . CYS A 1 147 ? 21.824 8.106 2.929 1.00 95.88 147 CYS A N 1
ATOM 1109 C CA . CYS A 1 147 ? 23.233 8.206 3.308 1.00 95.88 147 CYS A CA 1
ATOM 1110 C C . CYS A 1 147 ? 24.027 6.910 3.074 1.00 95.88 147 CYS A C 1
ATOM 1112 O O . CYS A 1 147 ? 25.176 6.822 3.504 1.00 95.88 147 CYS A O 1
ATOM 1114 N N . SER A 1 148 ? 23.444 5.896 2.424 1.00 94.56 148 SER A N 1
ATOM 1115 C CA . SER A 1 148 ? 24.131 4.624 2.184 1.00 94.56 148 SER A CA 1
ATOM 1116 C C . SER A 1 148 ? 25.367 4.831 1.304 1.00 94.56 148 SER A C 1
ATOM 1118 O O . SER A 1 148 ? 25.342 5.584 0.327 1.00 94.56 148 SER A O 1
ATOM 1120 N N . ILE A 1 149 ? 26.469 4.190 1.682 1.00 91.44 149 ILE A N 1
ATOM 1121 C CA . ILE A 1 149 ? 27.766 4.304 1.010 1.00 91.44 149 ILE A CA 1
ATOM 1122 C C . ILE A 1 149 ? 28.132 2.978 0.362 1.00 91.44 149 ILE A C 1
ATOM 1124 O O . ILE A 1 149 ? 27.795 1.913 0.877 1.00 91.44 149 ILE A O 1
ATOM 1128 N N . ASN A 1 150 ? 28.843 3.041 -0.758 1.00 87.00 150 ASN A N 1
ATOM 1129 C CA . ASN A 1 150 ? 29.348 1.833 -1.382 1.00 87.00 150 ASN A CA 1
ATOM 1130 C C . ASN A 1 150 ? 30.647 1.383 -0.695 1.00 87.00 150 ASN A C 1
ATOM 1132 O O . ASN A 1 150 ? 31.568 2.183 -0.522 1.00 87.00 150 ASN A O 1
ATOM 1136 N N . TYR A 1 151 ? 30.721 0.112 -0.305 1.00 84.44 151 TYR A N 1
ATOM 1137 C CA . TYR A 1 151 ? 31.939 -0.520 0.201 1.00 84.44 151 TYR A CA 1
ATOM 1138 C C . TYR A 1 151 ? 32.013 -1.974 -0.278 1.00 84.44 151 TYR A C 1
ATOM 1140 O O . TYR A 1 151 ? 31.028 -2.705 -0.235 1.00 84.44 151 TYR A O 1
ATOM 1148 N N . GLY A 1 152 ? 33.190 -2.424 -0.715 1.00 77.81 152 GLY A N 1
ATOM 1149 C CA . GLY A 1 152 ? 33.325 -3.755 -1.320 1.00 77.81 152 GLY A CA 1
ATOM 1150 C C . GLY A 1 152 ? 32.477 -3.913 -2.590 1.00 77.81 152 GLY A C 1
ATOM 1151 O O . GLY A 1 152 ? 32.185 -2.927 -3.261 1.00 77.81 152 GLY A O 1
ATOM 1152 N N . THR A 1 153 ? 32.109 -5.153 -2.922 1.00 71.00 153 THR A N 1
ATOM 1153 C CA . THR A 1 153 ? 31.379 -5.476 -4.162 1.00 71.00 153 THR A CA 1
ATOM 1154 C C . THR A 1 153 ? 29.869 -5.217 -4.045 1.00 71.00 153 THR A C 1
ATOM 1156 O O . THR A 1 153 ? 29.291 -4.640 -4.954 1.00 71.00 153 THR A O 1
ATOM 1159 N N . ASP A 1 154 ? 29.253 -5.541 -2.895 1.00 73.12 154 ASP A N 1
ATOM 1160 C CA . ASP A 1 154 ? 27.788 -5.476 -2.682 1.00 73.12 154 ASP A CA 1
ATOM 1161 C C . ASP A 1 154 ? 27.368 -4.631 -1.456 1.00 73.12 154 ASP A C 1
ATOM 1163 O O . ASP A 1 154 ? 26.239 -4.731 -0.951 1.00 73.12 154 ASP A O 1
ATOM 1167 N N . GLY A 1 155 ? 28.273 -3.812 -0.907 1.00 84.75 155 GLY A N 1
ATOM 1168 C CA . GLY A 1 155 ? 28.021 -3.097 0.351 1.00 84.75 155 GLY A CA 1
ATOM 1169 C C . GLY A 1 155 ? 26.885 -2.083 0.263 1.00 84.75 155 GLY A C 1
ATOM 1170 O O . GLY A 1 155 ? 26.127 -1.947 1.225 1.00 84.75 155 GLY A O 1
ATOM 1171 N N . ILE A 1 156 ? 26.699 -1.439 -0.897 1.00 90.38 156 ILE A N 1
ATOM 1172 C CA . ILE A 1 156 ? 25.599 -0.485 -1.102 1.00 90.38 156 ILE A CA 1
ATOM 1173 C C . ILE A 1 156 ? 24.232 -1.161 -0.928 1.00 90.38 156 ILE A C 1
ATOM 1175 O O . ILE A 1 156 ? 23.402 -0.694 -0.146 1.00 90.38 156 ILE A O 1
ATOM 1179 N N . TYR A 1 157 ? 24.018 -2.308 -1.578 1.00 91.31 157 TYR A N 1
ATOM 1180 C CA . TYR A 1 157 ? 22.765 -3.055 -1.495 1.00 91.31 157 TYR A CA 1
ATOM 1181 C C . TYR A 1 157 ? 22.544 -3.632 -0.100 1.00 91.31 157 TYR A C 1
ATOM 1183 O O . TYR A 1 157 ? 21.423 -3.609 0.401 1.00 91.31 157 TYR A O 1
ATOM 1191 N N . THR A 1 158 ? 23.610 -4.081 0.564 1.00 91.44 158 THR A N 1
ATOM 1192 C CA . THR A 1 158 ? 23.537 -4.594 1.938 1.00 91.44 158 THR A CA 1
ATOM 1193 C C . THR A 1 158 ? 23.052 -3.520 2.917 1.00 91.44 158 THR A C 1
ATOM 1195 O O . THR A 1 158 ? 22.136 -3.772 3.705 1.00 91.44 158 THR A O 1
ATOM 1198 N N . LEU A 1 159 ? 23.614 -2.306 2.848 1.00 94.19 159 LEU A N 1
ATOM 1199 C CA . LEU A 1 159 ? 23.158 -1.184 3.676 1.00 94.19 159 LEU A CA 1
ATOM 1200 C C . LEU A 1 159 ? 21.725 -0.783 3.351 1.00 94.19 159 LEU A C 1
ATOM 1202 O O . LEU A 1 159 ? 20.928 -0.594 4.270 1.00 94.19 159 LEU A O 1
ATOM 1206 N N . LEU A 1 160 ? 21.381 -0.688 2.065 1.00 95.44 160 LEU A N 1
ATOM 1207 C CA . LEU A 1 160 ? 20.025 -0.348 1.651 1.00 95.44 160 LEU A CA 1
ATOM 1208 C C . LEU A 1 160 ? 19.019 -1.373 2.177 1.00 95.44 160 LEU A C 1
ATOM 1210 O O . LEU A 1 160 ? 18.016 -0.977 2.761 1.00 95.44 160 LEU A O 1
ATOM 1214 N N . ILE A 1 161 ? 19.297 -2.674 2.059 1.00 94.69 161 ILE A N 1
ATOM 1215 C CA . ILE A 1 161 ? 18.437 -3.741 2.590 1.00 94.69 161 ILE A CA 1
ATOM 1216 C C . ILE A 1 161 ? 18.228 -3.570 4.100 1.00 94.69 161 ILE A C 1
ATOM 1218 O O . ILE A 1 161 ? 17.085 -3.645 4.562 1.00 94.69 161 ILE A O 1
ATOM 1222 N N . LEU A 1 162 ? 19.300 -3.303 4.855 1.00 96.00 162 LEU A N 1
ATOM 1223 C CA . LEU A 1 162 ? 19.247 -3.094 6.303 1.00 96.00 162 LEU A CA 1
ATOM 1224 C C . LEU A 1 162 ? 18.415 -1.861 6.674 1.00 96.00 162 LEU A C 1
ATOM 1226 O O . LEU A 1 162 ? 17.516 -1.948 7.512 1.00 96.00 162 LEU A O 1
ATOM 1230 N N . PHE A 1 163 ? 18.671 -0.715 6.045 1.00 97.38 163 PHE A N 1
ATOM 1231 C CA . PHE A 1 163 ? 17.953 0.520 6.354 1.00 97.38 163 PHE A CA 1
ATOM 1232 C C . PHE A 1 163 ? 16.498 0.488 5.879 1.00 97.38 163 PHE A C 1
ATOM 1234 O O . PHE A 1 163 ? 15.621 0.976 6.593 1.00 97.38 163 PHE A O 1
ATOM 1241 N N . ARG A 1 164 ? 16.210 -0.160 4.744 1.00 95.69 164 ARG A N 1
ATOM 1242 C CA . ARG A 1 164 ? 14.840 -0.416 4.273 1.00 95.69 164 ARG A CA 1
ATOM 1243 C C . ARG A 1 164 ? 14.082 -1.328 5.233 1.00 95.69 164 ARG A C 1
ATOM 1245 O O . ARG A 1 164 ? 12.903 -1.083 5.468 1.00 95.69 164 ARG A O 1
ATOM 1252 N N . PHE A 1 165 ? 14.741 -2.319 5.840 1.00 96.81 165 PHE A N 1
ATOM 1253 C CA . PHE A 1 165 ? 14.135 -3.134 6.895 1.00 96.81 165 PHE A CA 1
ATOM 1254 C C . PHE A 1 165 ? 13.796 -2.295 8.136 1.00 96.81 165 PHE A C 1
ATOM 1256 O O . PHE A 1 165 ? 12.662 -2.349 8.608 1.00 96.81 165 PHE A O 1
ATOM 1263 N N . VAL A 1 166 ? 14.733 -1.474 8.632 1.00 97.38 166 VAL A N 1
ATOM 1264 C CA . VAL A 1 166 ? 14.499 -0.580 9.788 1.00 97.38 166 VAL A CA 1
ATOM 1265 C C . VAL A 1 166 ? 13.349 0.390 9.519 1.00 97.38 166 VAL A C 1
ATOM 1267 O O . VAL A 1 166 ? 12.450 0.529 10.350 1.00 97.38 166 VAL A O 1
ATOM 1270 N N . MET A 1 167 ? 13.347 1.009 8.338 1.00 97.06 167 MET A N 1
ATOM 1271 C CA . MET A 1 167 ? 12.257 1.864 7.880 1.00 97.06 167 MET A CA 1
ATOM 1272 C C . MET A 1 167 ? 10.929 1.100 7.865 1.00 97.06 167 MET A C 1
ATOM 1274 O O . MET A 1 167 ? 9.936 1.579 8.407 1.00 97.06 167 MET A O 1
ATOM 1278 N N . GLY A 1 168 ? 10.932 -0.113 7.302 1.00 96.62 168 GLY A N 1
ATOM 1279 C CA . GLY A 1 168 ? 9.784 -1.011 7.275 1.00 96.62 168 GLY A CA 1
ATOM 1280 C C . GLY A 1 168 ? 9.208 -1.255 8.666 1.00 96.62 168 GLY A C 1
ATOM 1281 O O . GLY A 1 168 ? 8.010 -1.082 8.865 1.00 96.62 168 GLY A O 1
ATOM 1282 N N . VAL A 1 169 ? 10.048 -1.578 9.658 1.00 95.81 169 VAL A N 1
ATOM 1283 C CA . VAL A 1 169 ? 9.608 -1.756 11.057 1.00 95.81 169 VAL A CA 1
ATOM 1284 C C . VAL A 1 169 ? 8.912 -0.504 11.592 1.00 95.81 169 VAL A C 1
ATOM 1286 O O . VAL A 1 169 ? 7.901 -0.624 12.285 1.00 95.81 169 VAL A O 1
ATOM 1289 N N . GLY A 1 170 ? 9.412 0.686 11.246 1.00 94.25 170 GLY A N 1
ATOM 1290 C CA . GLY A 1 170 ? 8.758 1.956 11.554 1.00 94.25 170 GLY A CA 1
ATOM 1291 C C . GLY A 1 170 ? 7.364 2.059 10.940 1.00 94.25 170 GLY A C 1
ATOM 1292 O O . GLY A 1 170 ? 6.387 2.189 11.678 1.00 94.25 170 GLY A O 1
ATOM 1293 N N . ILE A 1 171 ? 7.269 1.912 9.618 1.00 94.81 171 ILE A N 1
ATOM 1294 C CA . ILE A 1 171 ? 6.015 1.976 8.845 1.00 94.81 171 ILE A CA 1
ATOM 1295 C C . ILE A 1 171 ? 4.975 0.963 9.354 1.00 94.81 171 ILE A C 1
ATOM 1297 O O . ILE A 1 171 ? 3.782 1.249 9.427 1.00 94.81 171 ILE A O 1
ATOM 1301 N N . GLY A 1 172 ? 5.408 -0.227 9.776 1.00 90.44 172 GLY A N 1
ATOM 1302 C CA . GLY A 1 172 ? 4.501 -1.267 10.259 1.00 90.44 172 GLY A CA 1
ATOM 1303 C C . GLY A 1 172 ? 3.630 -0.842 11.451 1.00 90.44 172 GLY A C 1
ATOM 1304 O O . GLY A 1 172 ? 2.490 -1.280 11.583 1.00 90.44 172 GLY A O 1
ATOM 1305 N N . GLY A 1 173 ? 4.116 0.054 12.311 1.00 86.00 173 GLY A N 1
ATOM 1306 C CA . GLY A 1 173 ? 3.309 0.568 13.420 1.00 86.00 173 GLY A CA 1
ATOM 1307 C C . GLY A 1 173 ? 2.141 1.449 12.974 1.00 86.00 173 GLY A C 1
ATOM 1308 O O . GLY A 1 173 ? 1.155 1.566 13.699 1.00 86.00 173 GLY A O 1
ATOM 1309 N N . GLU A 1 174 ? 2.220 2.050 11.790 1.00 87.88 174 GLU A N 1
ATOM 1310 C CA . GLU A 1 174 ? 1.342 3.145 11.404 1.00 87.88 174 GLU A CA 1
ATOM 1311 C C . GLU A 1 174 ? -0.097 2.706 11.141 1.00 87.88 174 GLU A C 1
ATOM 1313 O O . GLU A 1 174 ? -1.029 3.365 11.589 1.00 87.88 174 GLU A O 1
ATOM 1318 N N . TYR A 1 175 ? -0.306 1.573 10.474 1.00 84.38 175 TYR A N 1
ATOM 1319 C CA . TYR A 1 175 ? -1.637 1.080 10.098 1.00 84.38 175 TYR A CA 1
ATOM 1320 C C . TYR A 1 175 ? -2.583 0.897 11.301 1.00 84.38 175 TYR A C 1
ATOM 1322 O O . TYR A 1 175 ? -3.643 1.533 11.340 1.00 84.38 175 TYR A O 1
ATOM 1330 N N . PRO A 1 176 ? -2.240 0.080 12.323 1.00 82.38 176 PRO A N 1
ATOM 1331 C CA . PRO A 1 176 ? -3.120 -0.108 13.476 1.00 82.38 176 PRO A CA 1
ATOM 1332 C C . PRO A 1 176 ? -3.248 1.157 14.336 1.00 82.38 176 PRO A C 1
ATOM 1334 O O . PRO A 1 176 ? -4.278 1.357 14.985 1.00 82.38 176 PRO A O 1
ATOM 1337 N N . LEU A 1 177 ? -2.226 2.020 14.356 1.00 84.00 177 LEU A N 1
ATOM 1338 C CA . LEU A 1 177 ? -2.232 3.246 15.154 1.00 84.00 177 LEU A CA 1
ATOM 1339 C C . LEU A 1 177 ? -3.073 4.356 14.506 1.00 84.00 177 LEU A C 1
ATOM 1341 O O . LEU A 1 177 ? -3.881 4.974 15.197 1.00 84.00 177 LEU A O 1
ATOM 1345 N N . SER A 1 178 ? -2.921 4.589 13.202 1.00 85.56 178 SER A N 1
ATOM 1346 C CA . SER A 1 178 ? -3.643 5.610 12.428 1.00 85.56 178 SER A CA 1
ATOM 1347 C C . SER A 1 178 ? -5.129 5.286 12.284 1.00 85.56 178 SER A C 1
ATOM 1349 O O . SER A 1 178 ? -5.968 6.173 12.459 1.00 85.56 178 SER A O 1
ATOM 1351 N N . SER A 1 179 ? -5.477 4.016 12.050 1.00 84.94 179 SER A N 1
ATOM 1352 C CA . SER A 1 179 ? -6.871 3.560 12.011 1.00 84.94 179 SER A CA 1
ATOM 1353 C C . SER A 1 179 ? -7.551 3.744 13.367 1.00 84.94 179 SER A C 1
ATOM 1355 O O . SER A 1 179 ? -8.623 4.342 13.449 1.00 84.94 179 SER A O 1
ATOM 1357 N N . SER A 1 180 ? -6.895 3.326 14.453 1.00 80.69 180 SER A N 1
ATOM 1358 C CA . SER A 1 180 ? -7.402 3.534 15.813 1.00 80.69 180 SER A CA 1
ATOM 1359 C C . SER A 1 180 ? -7.540 5.021 16.143 1.00 80.69 180 SER A C 1
ATOM 1361 O O . SER A 1 180 ? -8.552 5.426 16.706 1.00 80.69 180 SER A O 1
ATOM 1363 N N . HIS A 1 181 ? -6.560 5.842 15.756 1.00 79.31 181 HIS A N 1
ATOM 1364 C CA . HIS A 1 181 ? -6.600 7.287 15.964 1.00 79.31 181 HIS A CA 1
ATOM 1365 C C . HIS A 1 181 ? -7.752 7.947 15.202 1.00 79.31 181 HIS A C 1
ATOM 1367 O O . HIS A 1 181 ? -8.454 8.787 15.759 1.00 79.31 181 HIS A O 1
ATOM 1373 N N . THR A 1 182 ? -7.987 7.542 13.954 1.00 84.94 182 THR A N 1
ATOM 1374 C CA . THR A 1 182 ? -9.101 8.050 13.143 1.00 84.94 182 THR A CA 1
ATOM 1375 C C . THR A 1 182 ? -10.442 7.654 13.765 1.00 84.94 182 THR A C 1
ATOM 1377 O O . THR A 1 182 ? -11.304 8.510 13.943 1.00 84.94 182 THR A O 1
ATOM 1380 N N . MET A 1 183 ? -10.589 6.394 14.192 1.00 80.25 183 MET A N 1
ATOM 1381 C CA . MET A 1 183 ? -11.801 5.896 14.856 1.00 80.25 183 MET A CA 1
ATOM 1382 C C . MET A 1 183 ? -12.094 6.591 16.188 1.00 80.25 183 MET A C 1
ATOM 1384 O O . MET A 1 183 ? -13.250 6.762 16.552 1.00 80.25 183 MET A O 1
ATOM 1388 N N . GLU A 1 184 ? -11.068 7.003 16.934 1.00 76.12 184 GLU A N 1
ATOM 1389 C CA . GLU A 1 184 ? -11.248 7.737 18.194 1.00 76.12 184 GLU A CA 1
ATOM 1390 C C . GLU A 1 184 ? -11.816 9.154 17.993 1.00 76.12 184 GLU A C 1
ATOM 1392 O O . GLU A 1 184 ? -12.372 9.713 18.939 1.00 76.12 184 GLU A O 1
ATOM 1397 N N . HIS A 1 185 ? -11.683 9.719 16.787 1.00 74.88 185 HIS A N 1
ATOM 1398 C CA . HIS A 1 185 ? -12.183 11.049 16.417 1.00 74.88 185 HIS A CA 1
ATOM 1399 C C . HIS A 1 185 ? -13.383 11.000 15.459 1.00 74.88 185 HIS A C 1
ATOM 1401 O O . HIS A 1 185 ? -13.903 12.053 15.085 1.00 74.88 185 HIS A O 1
ATOM 1407 N N . ALA A 1 186 ? -13.806 9.804 15.046 1.00 74.94 186 ALA A N 1
ATOM 1408 C CA . ALA A 1 186 ? -15.010 9.610 14.254 1.00 74.94 186 ALA A CA 1
ATOM 1409 C C . ALA A 1 186 ? -16.260 9.773 15.133 1.00 74.94 186 ALA A C 1
ATOM 1411 O O . ALA A 1 186 ? -16.260 9.425 16.317 1.00 74.94 186 ALA A O 1
ATOM 1412 N N . LYS A 1 187 ? -17.315 10.330 14.542 1.00 71.94 187 LYS A N 1
ATOM 1413 C CA . LYS A 1 187 ? -18.667 10.385 15.102 1.00 71.94 187 LYS A CA 1
ATOM 1414 C C . LYS A 1 187 ? -19.447 9.156 14.657 1.00 71.94 187 LYS A C 1
ATOM 1416 O O . LYS A 1 187 ? -19.101 8.502 13.671 1.00 71.94 187 LYS A O 1
ATOM 1421 N N . ASP A 1 188 ? -20.529 8.878 15.371 1.00 66.38 188 ASP A N 1
ATOM 1422 C CA . ASP A 1 188 ? -21.393 7.743 15.074 1.00 66.38 188 ASP A CA 1
ATOM 1423 C C . ASP A 1 188 ? -21.874 7.818 13.621 1.00 66.38 188 ASP A C 1
ATOM 1425 O O . ASP A 1 188 ? -22.509 8.780 13.183 1.00 66.38 188 ASP A O 1
ATOM 1429 N N . GLY A 1 189 ? -21.507 6.794 12.858 1.00 68.06 189 GLY A N 1
ATOM 1430 C CA . GLY A 1 189 ? -21.882 6.641 11.463 1.00 68.06 189 GLY A CA 1
ATOM 1431 C C . GLY A 1 189 ? -21.028 7.382 10.430 1.00 68.06 189 GLY A C 1
ATOM 1432 O O . GLY A 1 189 ? -21.371 7.390 9.250 1.00 68.06 189 GLY A O 1
ATOM 1433 N N . ASP A 1 190 ? -19.911 7.978 10.839 1.00 78.12 190 ASP A N 1
ATOM 1434 C CA . ASP A 1 190 ? -19.009 8.710 9.949 1.00 78.12 190 ASP A CA 1
ATOM 1435 C C . ASP A 1 190 ? -17.593 8.075 9.896 1.00 78.12 190 ASP A C 1
ATOM 1437 O O . ASP A 1 190 ? -16.661 8.593 9.284 1.00 78.12 190 ASP A O 1
ATOM 1441 N N . SER A 1 191 ? -17.430 6.893 10.494 1.00 84.00 191 SER A N 1
ATOM 1442 C CA . SER A 1 191 ? -16.161 6.164 10.568 1.00 84.00 191 SER A CA 1
ATOM 1443 C C . SER A 1 191 ? -15.597 5.762 9.205 1.00 84.00 191 SER A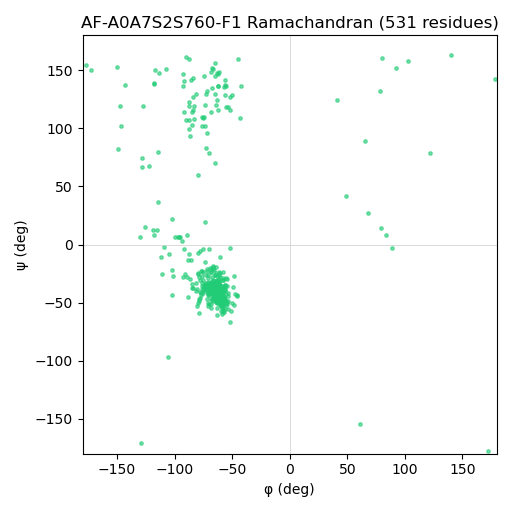 C 1
ATOM 1445 O O . SER A 1 191 ? -14.393 5.895 8.976 1.00 84.00 191 SER A O 1
ATOM 1447 N N . GLY A 1 192 ? -16.448 5.283 8.295 1.00 87.12 192 GLY A N 1
ATOM 1448 C CA . GLY A 1 192 ? -16.022 4.671 7.039 1.00 87.12 192 GLY A CA 1
ATOM 1449 C C . GLY A 1 192 ? -15.396 5.685 6.094 1.00 87.12 192 GLY A C 1
ATOM 1450 O O . GLY A 1 192 ? -14.270 5.482 5.638 1.00 87.12 192 GLY A O 1
ATOM 1451 N N . TRP A 1 193 ? -16.082 6.808 5.847 1.00 88.38 193 TRP A N 1
ATOM 1452 C CA . TRP A 1 193 ? -15.537 7.867 4.989 1.00 88.38 193 TRP A CA 1
ATOM 1453 C C . TRP A 1 193 ? -14.246 8.459 5.567 1.00 88.38 193 TRP A C 1
ATOM 1455 O O . TRP A 1 193 ? -13.291 8.653 4.817 1.00 88.38 193 TRP A O 1
ATOM 1465 N N . ARG A 1 194 ? -14.163 8.689 6.888 1.00 90.44 194 ARG A N 1
ATOM 1466 C CA . ARG A 1 194 ? -12.947 9.231 7.525 1.00 90.44 194 ARG A CA 1
ATOM 1467 C C . ARG A 1 194 ? -11.763 8.288 7.384 1.00 90.44 194 ARG A C 1
ATOM 1469 O O . ARG A 1 194 ? -10.689 8.730 6.988 1.00 90.44 194 ARG A O 1
ATOM 1476 N N . LEU A 1 195 ? -11.952 7.000 7.673 1.00 91.81 195 LEU A N 1
ATOM 1477 C CA . LEU A 1 195 ? -10.899 5.997 7.514 1.00 91.81 195 LEU A CA 1
ATOM 1478 C C . LEU A 1 195 ? -10.438 5.886 6.057 1.00 91.81 195 LEU A C 1
ATOM 1480 O O . LEU A 1 195 ? -9.238 5.824 5.800 1.00 91.81 195 LEU A O 1
ATOM 1484 N N . ALA A 1 196 ? -11.374 5.911 5.110 1.00 92.88 196 ALA A N 1
ATOM 1485 C CA . ALA A 1 196 ? -11.068 5.874 3.685 1.00 92.88 196 ALA A CA 1
ATOM 1486 C C . ALA A 1 196 ? -10.348 7.147 3.196 1.00 92.88 196 ALA A C 1
ATOM 1488 O O . ALA A 1 196 ? -9.467 7.069 2.343 1.00 92.88 196 ALA A O 1
ATOM 1489 N N . LEU A 1 197 ? -10.650 8.320 3.760 1.00 92.75 197 LEU A N 1
ATOM 1490 C CA . LEU A 1 197 ? -9.895 9.553 3.503 1.00 92.75 197 LEU A CA 1
ATOM 1491 C C . LEU A 1 197 ? -8.481 9.504 4.078 1.00 92.75 197 LEU A C 1
ATOM 1493 O O . LEU A 1 197 ? -7.543 9.924 3.401 1.00 92.75 197 LEU A O 1
ATOM 1497 N N . THR A 1 198 ? -8.310 8.962 5.287 1.00 92.44 198 THR A N 1
ATOM 1498 C CA . THR A 1 198 ? -6.980 8.702 5.857 1.00 92.44 198 THR A CA 1
ATOM 1499 C C . THR A 1 198 ? -6.187 7.781 4.926 1.00 92.44 198 THR A C 1
ATOM 1501 O O . THR A 1 198 ? -5.061 8.111 4.559 1.00 92.44 198 THR A O 1
ATOM 1504 N N . TYR A 1 199 ? -6.803 6.686 4.464 1.00 93.12 199 TYR A N 1
ATOM 1505 C CA . TYR A 1 199 ? -6.231 5.766 3.474 1.00 93.12 199 TYR A CA 1
ATOM 1506 C C . TYR A 1 199 ? -5.907 6.462 2.142 1.00 93.12 199 TYR A C 1
ATOM 1508 O O . TYR A 1 199 ? -4.867 6.208 1.543 1.00 93.12 199 TYR A O 1
ATOM 1516 N N . SER A 1 200 ? -6.734 7.414 1.701 1.00 95.12 200 SER A N 1
ATOM 1517 C CA . SER A 1 200 ? -6.540 8.119 0.425 1.00 95.12 200 SER A CA 1
ATOM 1518 C C . SER A 1 200 ? -5.225 8.891 0.335 1.00 95.12 200 SER A C 1
ATOM 1520 O O . SER A 1 200 ? -4.704 9.117 -0.759 1.00 95.12 200 SER A O 1
ATOM 1522 N N . MET A 1 201 ? -4.649 9.272 1.476 1.00 95.00 201 MET A N 1
ATOM 1523 C CA . MET A 1 201 ? -3.351 9.943 1.518 1.00 95.00 201 MET A CA 1
ATOM 1524 C C . MET A 1 201 ? -2.192 9.037 1.070 1.00 95.00 201 MET A C 1
ATOM 1526 O O . MET A 1 201 ? -1.165 9.547 0.623 1.00 95.00 201 MET A O 1
ATOM 1530 N N . MET A 1 202 ? -2.371 7.713 1.081 1.00 94.81 202 MET A N 1
ATOM 1531 C CA . MET A 1 202 ? -1.416 6.760 0.505 1.00 94.81 202 MET A CA 1
ATOM 1532 C C . MET A 1 202 ? -1.241 6.958 -1.004 1.00 94.81 202 MET A C 1
ATOM 1534 O O . MET A 1 202 ? -0.120 6.923 -1.519 1.00 94.81 202 MET A O 1
ATOM 1538 N N . GLY A 1 203 ? -2.337 7.243 -1.714 1.00 94.88 203 GLY A N 1
ATOM 1539 C CA . GLY A 1 203 ? -2.301 7.569 -3.138 1.00 94.88 203 GLY A CA 1
ATOM 1540 C C . GLY A 1 203 ? -1.520 8.849 -3.417 1.00 94.88 203 GLY A C 1
ATOM 1541 O O . GLY A 1 203 ? -0.729 8.903 -4.356 1.00 94.88 203 GLY A O 1
ATOM 1542 N N . VAL A 1 204 ? -1.668 9.859 -2.553 1.00 96.81 204 VAL A N 1
ATOM 1543 C CA . VAL A 1 204 ? -0.883 11.101 -2.639 1.00 96.81 204 VAL A CA 1
ATOM 1544 C C . VAL A 1 204 ? 0.607 10.814 -2.444 1.00 96.81 204 VAL A C 1
ATOM 1546 O O . VAL A 1 204 ? 1.424 11.341 -3.195 1.00 96.81 204 VAL A O 1
ATOM 1549 N N . GLY A 1 205 ? 0.968 9.948 -1.492 1.00 97.06 205 GLY A N 1
ATOM 1550 C CA . GLY A 1 205 ? 2.356 9.527 -1.263 1.00 97.06 205 GLY A CA 1
ATOM 1551 C C . GLY A 1 205 ? 2.965 8.809 -2.468 1.00 97.06 205 GLY A C 1
ATOM 1552 O O . GLY A 1 205 ? 4.077 9.129 -2.888 1.00 97.06 205 GLY A O 1
ATOM 1553 N N . THR A 1 206 ? 2.194 7.905 -3.074 1.00 95.25 206 THR A N 1
ATOM 1554 C CA . THR A 1 206 ? 2.574 7.164 -4.288 1.00 95.25 206 THR A CA 1
ATOM 1555 C C . THR A 1 206 ? 2.750 8.087 -5.494 1.00 95.25 206 THR A C 1
ATOM 1557 O O . THR A 1 206 ? 3.713 7.970 -6.250 1.00 95.25 206 THR A O 1
ATOM 1560 N N . LEU A 1 207 ? 1.859 9.068 -5.665 1.00 96.69 207 LEU A N 1
ATOM 1561 C CA . LEU A 1 207 ? 2.020 10.075 -6.708 1.00 96.69 207 LEU A CA 1
ATOM 1562 C C . LEU A 1 207 ? 3.277 10.918 -6.460 1.00 96.69 207 LEU A C 1
ATOM 1564 O O . LEU A 1 207 ? 4.062 11.147 -7.381 1.00 96.69 207 LEU A O 1
ATOM 1568 N N . LEU A 1 208 ? 3.486 11.353 -5.216 1.00 97.25 208 LEU A N 1
ATOM 1569 C CA . LEU A 1 208 ? 4.606 12.204 -4.834 1.00 97.25 208 LEU A CA 1
ATOM 1570 C C . LEU A 1 208 ? 5.959 11.512 -5.047 1.00 97.25 208 LEU A C 1
ATOM 1572 O O . LEU A 1 208 ? 6.894 12.173 -5.490 1.00 97.25 208 LEU A O 1
ATOM 1576 N N . SER A 1 209 ? 6.072 10.199 -4.812 1.00 96.44 209 SER A N 1
ATOM 1577 C CA . SER A 1 209 ? 7.305 9.449 -5.101 1.00 96.44 209 SER A CA 1
ATOM 1578 C C . SER A 1 209 ? 7.640 9.468 -6.592 1.00 96.44 209 SER A C 1
ATOM 1580 O O . SER A 1 209 ? 8.757 9.836 -6.964 1.00 96.44 209 SER A O 1
ATOM 1582 N N . SER A 1 210 ? 6.652 9.194 -7.450 1.00 96.12 210 SER A N 1
ATOM 1583 C CA . SER A 1 210 ? 6.822 9.272 -8.906 1.00 96.12 210 SER A CA 1
ATOM 1584 C C . SER A 1 210 ? 7.109 10.676 -9.421 1.00 96.12 210 SER A C 1
ATOM 1586 O O . SER A 1 210 ? 7.981 10.850 -10.270 1.00 96.12 210 SER A O 1
ATOM 1588 N N . LEU A 1 211 ? 6.454 11.689 -8.857 1.00 97.06 211 LEU A N 1
ATOM 1589 C CA . LEU A 1 211 ? 6.661 13.078 -9.239 1.00 97.06 211 LEU A CA 1
ATOM 1590 C C . LEU A 1 211 ? 8.065 13.567 -8.869 1.00 97.06 211 LEU A C 1
ATOM 1592 O O . LEU A 1 211 ? 8.727 14.183 -9.698 1.00 97.06 211 LEU A O 1
ATOM 1596 N N . ILE A 1 212 ? 8.533 13.291 -7.648 1.00 96.62 212 ILE A N 1
ATOM 1597 C CA . ILE A 1 212 ? 9.851 13.745 -7.190 1.00 96.62 212 ILE A CA 1
ATOM 1598 C C . ILE A 1 212 ? 10.958 13.139 -8.057 1.00 96.62 212 ILE A C 1
ATOM 1600 O O . ILE A 1 212 ? 11.779 13.887 -8.583 1.00 96.62 212 ILE A O 1
ATOM 1604 N N . VAL A 1 213 ? 10.955 11.819 -8.274 1.00 96.56 213 VAL A N 1
ATOM 1605 C CA . VAL A 1 213 ? 11.982 11.170 -9.108 1.00 96.56 213 VAL A CA 1
ATOM 1606 C C . VAL A 1 213 ? 11.936 11.691 -10.549 1.00 96.56 213 VAL A C 1
ATOM 1608 O O . VAL A 1 213 ? 12.982 12.014 -11.110 1.00 96.56 213 VAL A O 1
ATOM 1611 N N . TYR A 1 214 ? 10.737 11.862 -11.120 1.00 96.25 214 TYR A N 1
ATOM 1612 C CA . TYR A 1 214 ? 10.565 12.422 -12.463 1.00 96.25 214 TYR A CA 1
ATOM 1613 C C . TYR A 1 214 ? 11.149 13.836 -12.587 1.00 96.25 214 TYR A C 1
ATOM 1615 O O . TYR A 1 214 ? 11.872 14.124 -13.539 1.00 96.25 214 TYR A O 1
ATOM 1623 N N . LEU A 1 215 ? 10.884 14.718 -11.616 1.00 95.88 215 LEU A N 1
ATOM 1624 C CA . LEU A 1 215 ? 11.386 16.095 -11.635 1.00 95.88 215 LEU A CA 1
ATOM 1625 C C . LEU A 1 215 ? 12.917 16.159 -11.576 1.00 95.88 215 LEU A C 1
ATOM 1627 O O . LEU A 1 215 ? 13.512 16.943 -12.311 1.00 95.88 215 LEU A O 1
ATOM 1631 N N . PHE A 1 216 ? 13.558 15.329 -10.747 1.00 95.19 216 PHE A N 1
ATOM 1632 C CA . PHE A 1 216 ? 15.023 15.257 -10.693 1.00 95.19 216 PHE A CA 1
ATOM 1633 C C . PHE A 1 216 ? 15.621 14.756 -12.013 1.00 95.19 216 PHE A C 1
ATOM 1635 O O . PHE A 1 216 ? 16.580 15.343 -12.515 1.00 95.19 216 PHE A O 1
ATOM 1642 N N . GLN A 1 217 ? 15.023 13.723 -12.608 1.00 93.62 217 GLN A N 1
ATOM 1643 C CA . GLN A 1 217 ? 15.467 13.176 -13.889 1.00 93.62 217 GLN A CA 1
ATOM 1644 C C . GLN A 1 217 ? 15.328 14.184 -15.038 1.00 93.62 217 GLN A C 1
ATOM 1646 O O . GLN A 1 217 ? 16.273 14.385 -15.798 1.00 93.62 217 GLN A O 1
ATOM 1651 N N . VAL A 1 218 ? 14.188 14.876 -15.141 1.00 94.00 218 VAL A N 1
ATOM 1652 C CA . VAL A 1 218 ? 13.958 15.909 -16.170 1.00 94.00 218 VAL A CA 1
ATOM 1653 C C . VAL A 1 218 ? 14.861 17.127 -15.970 1.00 94.00 218 VAL A C 1
ATOM 1655 O O . VAL A 1 218 ? 15.280 17.747 -16.944 1.00 94.00 218 VAL A O 1
ATOM 1658 N N . ALA A 1 219 ? 15.209 17.457 -14.724 1.00 94.19 219 ALA A N 1
ATOM 1659 C CA . ALA A 1 219 ? 16.176 18.509 -14.420 1.00 94.19 219 ALA A CA 1
ATOM 1660 C C . ALA A 1 219 ? 17.626 18.140 -14.797 1.00 94.19 219 ALA A C 1
ATOM 1662 O O . ALA A 1 219 ? 18.520 18.969 -14.632 1.00 94.19 219 ALA A O 1
ATOM 1663 N N . GLY A 1 220 ? 17.876 16.916 -15.280 1.00 91.81 220 GLY A N 1
ATOM 1664 C CA . GLY A 1 220 ? 19.218 16.434 -15.603 1.00 91.81 220 GLY A CA 1
ATOM 1665 C C . GLY A 1 220 ? 20.092 16.251 -14.363 1.00 91.81 220 GLY A C 1
ATOM 1666 O O . GLY A 1 220 ? 21.312 16.399 -14.441 1.00 91.81 220 GLY A O 1
ATOM 1667 N N . ALA A 1 221 ? 19.481 15.984 -13.202 1.00 92.94 221 ALA A N 1
ATOM 1668 C CA . ALA A 1 221 ? 20.229 15.716 -11.985 1.00 92.94 221 ALA A CA 1
ATOM 1669 C C . ALA A 1 221 ? 21.074 14.446 -12.144 1.00 92.94 221 ALA A C 1
ATOM 1671 O O . ALA A 1 221 ? 20.684 13.490 -12.813 1.00 92.94 221 ALA A O 1
ATOM 1672 N N . ASN A 1 222 ? 22.233 14.430 -11.487 1.00 93.94 222 ASN A N 1
ATOM 1673 C CA . ASN A 1 222 ? 23.087 13.251 -11.460 1.00 93.94 222 ASN A CA 1
ATOM 1674 C C . ASN A 1 222 ? 22.295 12.031 -10.908 1.00 93.94 222 ASN A C 1
ATOM 1676 O O . ASN A 1 222 ? 21.557 12.200 -9.927 1.00 93.94 222 ASN A O 1
ATOM 1680 N N . PRO A 1 223 ? 22.422 10.829 -11.506 1.00 92.75 223 PRO A N 1
ATOM 1681 C CA . PRO A 1 223 ? 21.728 9.621 -11.050 1.00 92.75 223 PRO A CA 1
ATOM 1682 C C . PRO A 1 223 ? 21.950 9.313 -9.564 1.00 92.75 223 PRO A C 1
ATOM 1684 O O . PRO A 1 223 ? 20.986 9.039 -8.844 1.00 92.75 223 PRO A O 1
ATOM 1687 N N . GLU A 1 224 ? 23.183 9.466 -9.073 1.00 92.00 224 GLU A N 1
ATOM 1688 C CA . GLU A 1 224 ? 23.529 9.285 -7.664 1.00 92.00 224 GLU A CA 1
ATOM 1689 C C . GLU A 1 224 ? 22.761 10.259 -6.761 1.00 92.00 224 GLU A C 1
ATOM 1691 O O . GLU A 1 224 ? 22.143 9.868 -5.769 1.00 92.00 224 GLU A O 1
ATOM 1696 N N . LEU A 1 225 ? 22.745 11.544 -7.124 1.00 92.88 225 LEU A N 1
ATOM 1697 C CA . LEU A 1 225 ? 21.986 12.547 -6.377 1.00 92.88 225 LEU A CA 1
ATOM 1698 C C . LEU A 1 225 ? 20.485 12.258 -6.426 1.00 92.88 225 LEU A C 1
ATOM 1700 O O . LEU A 1 225 ? 19.807 12.403 -5.413 1.00 92.88 225 LEU A O 1
ATOM 1704 N N . THR A 1 226 ? 19.972 11.814 -7.572 1.00 95.38 226 THR A N 1
ATOM 1705 C CA . THR A 1 226 ? 18.546 11.541 -7.774 1.00 95.38 226 THR A CA 1
ATOM 1706 C C . THR A 1 226 ? 18.029 10.515 -6.773 1.00 95.38 226 THR A C 1
ATOM 1708 O O . THR A 1 226 ? 17.054 10.787 -6.070 1.00 95.38 226 THR A O 1
ATOM 1711 N N . TRP A 1 227 ? 18.689 9.359 -6.641 1.00 95.50 227 TRP A N 1
ATOM 1712 C CA . TRP A 1 227 ? 18.218 8.332 -5.710 1.00 95.50 227 TRP A CA 1
ATOM 1713 C C . TRP A 1 227 ? 18.439 8.715 -4.241 1.00 95.50 227 TRP A C 1
ATOM 1715 O O . TRP A 1 227 ? 17.580 8.440 -3.397 1.00 95.50 227 TRP A O 1
ATOM 1725 N N . ARG A 1 228 ? 19.549 9.400 -3.924 1.00 96.00 228 ARG A N 1
ATOM 1726 C CA . ARG A 1 228 ? 19.827 9.879 -2.561 1.00 96.00 228 ARG A CA 1
ATOM 1727 C C . ARG A 1 228 ? 18.788 10.896 -2.106 1.00 96.00 228 ARG A C 1
ATOM 1729 O O . ARG A 1 228 ? 18.258 10.771 -1.004 1.00 96.00 228 ARG A O 1
ATOM 1736 N N . PHE A 1 229 ? 18.459 11.876 -2.948 1.00 95.75 229 PHE A N 1
ATOM 1737 C CA . PHE A 1 229 ? 17.429 12.870 -2.645 1.00 95.75 229 PHE A CA 1
ATOM 1738 C C . PHE A 1 229 ? 16.028 12.265 -2.622 1.00 95.75 229 PHE A C 1
ATOM 1740 O O . PHE A 1 229 ? 15.224 12.693 -1.799 1.00 95.75 229 PHE A O 1
ATOM 1747 N N . ALA A 1 230 ? 15.743 11.251 -3.442 1.00 97.00 230 ALA A N 1
ATOM 1748 C CA . ALA A 1 230 ? 14.474 10.535 -3.376 1.00 97.00 230 ALA A CA 1
ATOM 1749 C C . ALA A 1 230 ? 14.269 9.888 -1.990 1.00 97.00 230 ALA A C 1
ATOM 1751 O O . ALA A 1 230 ? 13.266 10.143 -1.329 1.00 97.00 230 ALA A O 1
ATOM 1752 N N . PHE A 1 231 ? 15.253 9.150 -1.464 1.00 97.62 231 PHE A N 1
ATOM 1753 C CA . PHE A 1 231 ? 15.162 8.636 -0.087 1.00 97.62 231 PHE A CA 1
ATOM 1754 C C . PHE A 1 231 ? 15.222 9.745 0.975 1.00 97.62 231 PHE A C 1
ATOM 1756 O O . PHE A 1 231 ? 14.516 9.685 1.983 1.00 97.62 231 PHE A O 1
ATOM 1763 N N . GLY A 1 232 ? 16.031 10.783 0.750 1.00 97.50 232 GLY A N 1
ATOM 1764 C CA . GLY A 1 232 ? 16.155 11.926 1.656 1.00 97.50 232 GLY A CA 1
ATOM 1765 C C . GLY A 1 232 ? 14.848 12.707 1.807 1.00 97.50 232 GLY A C 1
ATOM 1766 O O . GLY A 1 232 ? 14.530 13.177 2.899 1.00 97.50 232 GLY A O 1
ATOM 1767 N N . PHE A 1 233 ? 14.045 12.792 0.747 1.00 97.75 233 PHE A N 1
ATOM 1768 C CA . PHE A 1 233 ? 12.718 13.393 0.797 1.00 97.75 233 PHE A CA 1
ATOM 1769 C C . PHE A 1 233 ? 11.742 12.548 1.631 1.00 97.75 233 PHE A C 1
ATOM 1771 O O . PHE A 1 233 ? 10.969 13.108 2.406 1.00 97.75 233 PHE A O 1
ATOM 1778 N N . GLY A 1 234 ? 11.844 11.215 1.585 1.00 97.25 234 GLY A N 1
ATOM 1779 C CA . GLY A 1 234 ? 11.124 10.320 2.506 1.00 97.25 234 GLY A CA 1
ATOM 1780 C C . GLY A 1 234 ? 11.497 10.565 3.973 1.00 97.25 234 GLY A C 1
ATOM 1781 O O . GLY A 1 234 ? 10.628 10.693 4.840 1.00 97.25 234 GLY A O 1
ATOM 1782 N N . ALA A 1 235 ? 12.790 10.768 4.255 1.00 97.94 235 ALA A N 1
ATOM 1783 C CA . ALA A 1 235 ? 13.249 11.170 5.586 1.00 97.94 235 ALA A CA 1
ATOM 1784 C C . ALA A 1 235 ? 12.681 12.540 6.002 1.00 97.94 235 ALA A C 1
ATOM 1786 O O . ALA A 1 235 ? 12.231 12.712 7.135 1.00 97.94 235 ALA A O 1
ATOM 1787 N N . PHE A 1 236 ? 12.637 13.512 5.090 1.00 97.62 236 PHE A N 1
ATOM 1788 C CA . PHE A 1 236 ? 12.012 14.810 5.349 1.00 97.62 236 PHE A CA 1
ATOM 1789 C C . PHE A 1 236 ? 10.520 14.678 5.703 1.00 97.62 236 PHE A C 1
ATOM 1791 O O . PHE A 1 236 ? 10.086 15.236 6.715 1.00 97.62 236 PHE A O 1
ATOM 1798 N N . LEU A 1 237 ? 9.752 13.899 4.934 1.00 97.12 237 LEU A N 1
ATOM 1799 C CA . LEU A 1 237 ? 8.337 13.631 5.217 1.00 97.12 237 LEU A CA 1
ATOM 1800 C C . LEU A 1 237 ? 8.153 12.948 6.580 1.00 97.12 237 LEU A C 1
ATOM 1802 O O . LEU A 1 237 ? 7.313 13.373 7.375 1.00 97.12 237 LEU A O 1
ATOM 1806 N N . SER A 1 238 ? 9.000 11.967 6.903 1.00 96.00 238 SER A N 1
ATOM 1807 C CA . SER A 1 238 ? 9.001 11.293 8.208 1.00 96.00 238 SER A CA 1
ATOM 1808 C C . SER A 1 238 ? 9.269 12.261 9.358 1.00 96.00 238 SER A C 1
ATOM 1810 O O . SER A 1 238 ? 8.557 12.247 10.364 1.00 96.00 238 SER A O 1
ATOM 1812 N N . LEU A 1 239 ? 10.245 13.159 9.213 1.00 96.12 239 LEU A N 1
ATOM 1813 C CA . LEU A 1 239 ? 10.554 14.166 10.228 1.00 96.12 239 LEU A CA 1
ATOM 1814 C C . LEU A 1 239 ? 9.402 15.165 10.415 1.00 96.12 239 LEU A C 1
ATOM 1816 O O . LEU A 1 239 ? 9.040 15.489 11.550 1.00 96.12 239 LEU A O 1
ATOM 1820 N N . MET A 1 240 ? 8.794 15.616 9.314 1.00 94.56 240 MET A N 1
ATOM 1821 C CA . MET A 1 240 ? 7.602 16.465 9.336 1.00 94.56 240 MET A CA 1
ATOM 1822 C C . MET A 1 240 ? 6.449 15.770 10.073 1.00 94.56 240 MET A C 1
ATOM 1824 O O . MET A 1 240 ? 5.811 16.367 10.942 1.00 94.56 240 MET A O 1
ATOM 1828 N N . ASN A 1 241 ? 6.212 14.493 9.781 1.00 92.56 241 ASN A N 1
ATOM 1829 C CA . ASN A 1 241 ? 5.182 13.686 10.424 1.00 92.56 241 ASN A CA 1
ATOM 1830 C C . ASN A 1 241 ? 5.428 13.536 11.942 1.00 92.56 241 ASN A C 1
ATOM 1832 O O . ASN A 1 241 ? 4.512 13.740 12.744 1.00 92.56 241 ASN A O 1
ATOM 1836 N N . ILE A 1 242 ? 6.673 13.282 12.370 1.00 94.25 242 ILE A N 1
ATOM 1837 C CA . ILE A 1 242 ? 7.057 13.267 13.797 1.00 94.25 242 ILE A CA 1
ATOM 1838 C C . ILE A 1 242 ? 6.745 14.614 14.458 1.00 94.25 242 ILE A C 1
ATOM 1840 O O . ILE A 1 242 ? 6.154 14.644 15.541 1.00 94.25 242 ILE A O 1
ATOM 1844 N N . TYR A 1 243 ? 7.118 15.726 13.818 1.00 93.88 243 TYR A N 1
ATOM 1845 C CA . TYR A 1 243 ? 6.869 17.070 14.338 1.00 93.88 243 TYR A CA 1
ATOM 1846 C C . TYR A 1 243 ? 5.370 17.332 14.541 1.00 93.88 243 TYR A C 1
ATOM 1848 O O . TYR A 1 243 ? 4.952 17.766 15.620 1.00 93.88 243 TYR A O 1
ATOM 1856 N N . LEU A 1 244 ? 4.545 17.012 13.540 1.00 91.12 244 LEU A N 1
ATOM 1857 C CA . LEU A 1 244 ? 3.093 17.181 13.620 1.00 91.12 244 LEU A CA 1
ATOM 1858 C C . LEU A 1 244 ? 2.493 16.335 14.749 1.00 91.12 244 LEU A C 1
ATOM 1860 O O . LEU A 1 244 ? 1.710 16.840 15.558 1.00 91.12 244 LEU A O 1
ATOM 1864 N N . ARG A 1 245 ? 2.913 15.074 14.884 1.00 89.38 245 ARG A N 1
ATOM 1865 C CA . ARG A 1 245 ? 2.439 14.181 15.954 1.00 89.38 245 ARG A CA 1
ATOM 1866 C C . ARG A 1 245 ? 2.849 14.641 17.335 1.00 89.38 245 ARG A C 1
ATOM 1868 O O . ARG A 1 245 ? 2.051 14.578 18.267 1.00 89.38 245 ARG A O 1
ATOM 1875 N N . TYR A 1 246 ? 4.084 15.108 17.481 1.00 89.44 246 TYR A N 1
ATOM 1876 C CA . TYR A 1 246 ? 4.590 15.565 18.766 1.00 89.44 246 TYR A CA 1
ATOM 1877 C C . TYR A 1 246 ? 3.742 16.717 19.319 1.00 89.44 246 TYR A C 1
ATOM 1879 O O . TYR A 1 246 ? 3.428 16.721 20.515 1.00 89.44 246 TYR A O 1
ATOM 1887 N N . ASN A 1 247 ? 3.329 17.636 18.440 1.00 86.44 247 ASN A N 1
ATOM 1888 C CA . ASN A 1 247 ? 2.568 18.830 18.796 1.00 86.44 247 ASN A CA 1
ATOM 1889 C C . ASN A 1 247 ? 1.055 18.593 18.902 1.00 86.44 247 ASN A C 1
ATOM 1891 O O . ASN A 1 247 ? 0.414 19.168 19.785 1.00 86.44 247 ASN A O 1
ATOM 1895 N N . HIS A 1 248 ? 0.479 17.756 18.034 1.00 82.56 248 HIS A N 1
ATOM 1896 C CA . HIS A 1 248 ? -0.977 17.672 17.873 1.00 82.56 248 HIS A CA 1
ATOM 1897 C C . HIS A 1 248 ? -1.604 16.370 18.375 1.00 82.56 248 HIS A C 1
ATOM 1899 O O . HIS A 1 248 ? -2.765 16.386 18.784 1.00 82.56 248 HIS A O 1
ATOM 1905 N N . VAL A 1 249 ? -0.857 15.264 18.428 1.00 80.12 249 VAL A N 1
ATOM 1906 C CA . VAL A 1 249 ? -1.396 13.980 18.893 1.00 80.12 249 VAL A CA 1
ATOM 1907 C C . VAL A 1 249 ? -1.263 13.875 20.410 1.00 80.12 249 VAL A C 1
ATOM 1909 O O . VAL A 1 249 ? -0.171 13.952 20.979 1.00 80.12 249 VAL A O 1
ATOM 1912 N N . GLN A 1 250 ? -2.395 13.666 21.077 1.00 74.00 250 GLN A N 1
ATOM 1913 C CA . GLN A 1 250 ? -2.477 13.328 22.496 1.00 74.00 250 GLN A CA 1
ATOM 1914 C C . GLN A 1 250 ? -3.113 11.945 22.642 1.00 74.00 250 GLN A C 1
ATOM 1916 O O . GLN A 1 250 ? -3.910 11.540 21.799 1.00 74.00 250 GLN A O 1
ATOM 1921 N N . ASP A 1 251 ? -2.749 11.212 23.696 1.00 67.94 251 ASP A N 1
ATOM 1922 C CA . ASP A 1 251 ? -3.414 9.940 23.989 1.00 67.94 251 ASP A CA 1
ATOM 1923 C C . ASP A 1 251 ? -4.901 10.189 24.283 1.00 67.94 251 ASP A C 1
ATOM 1925 O O . ASP A 1 251 ? -5.244 11.143 24.990 1.00 67.94 251 ASP A O 1
ATOM 1929 N N . SER A 1 252 ? -5.780 9.346 23.734 1.00 62.50 252 SER A N 1
ATOM 1930 C CA . SER A 1 252 ? -7.227 9.537 23.842 1.00 62.50 252 SER A CA 1
ATOM 1931 C C . SER A 1 252 ? -7.714 9.473 25.285 1.00 62.50 252 SER A C 1
ATOM 1933 O O . SER A 1 252 ? -7.204 8.711 26.111 1.00 62.50 252 SER A O 1
ATOM 1935 N N . ALA A 1 253 ? -8.756 10.252 25.591 1.00 56.50 253 ALA A N 1
ATOM 1936 C CA . ALA A 1 253 ? -9.390 10.246 26.908 1.00 56.50 253 ALA A CA 1
ATOM 1937 C C . ALA A 1 253 ? -9.866 8.838 27.311 1.00 56.50 253 ALA A C 1
ATOM 1939 O O . ALA A 1 253 ? -9.728 8.473 28.475 1.00 56.50 253 ALA A O 1
ATOM 1940 N N . LYS A 1 254 ? -10.326 8.034 26.338 1.00 57.28 254 LYS A N 1
ATOM 1941 C CA . LYS A 1 254 ? -10.725 6.628 26.519 1.00 57.28 254 LYS A CA 1
ATOM 1942 C C . LYS A 1 254 ? -9.543 5.724 26.895 1.00 57.28 254 LYS A C 1
ATOM 1944 O O . LYS A 1 254 ? -9.668 4.880 27.773 1.00 57.28 254 LYS A O 1
ATOM 1949 N N . PHE A 1 255 ? -8.372 5.897 26.277 1.00 60.47 255 PHE A N 1
ATOM 1950 C CA . PHE A 1 255 ? -7.174 5.148 26.678 1.00 60.47 255 PHE A CA 1
ATOM 1951 C C . PHE A 1 255 ? -6.707 5.536 28.084 1.00 60.47 255 PHE A C 1
ATOM 1953 O O . PHE A 1 255 ? -6.355 4.682 28.898 1.00 60.47 255 PHE A O 1
ATOM 1960 N N . VAL A 1 256 ? -6.719 6.838 28.376 1.00 60.88 256 VAL A N 1
ATOM 1961 C CA . VAL A 1 256 ? -6.298 7.370 29.674 1.00 60.88 256 VAL A CA 1
ATOM 1962 C C . VAL A 1 256 ? -7.236 6.909 30.786 1.00 60.88 256 VAL A C 1
ATOM 1964 O O . VAL A 1 256 ? -6.732 6.489 31.822 1.00 60.88 256 VAL A O 1
ATOM 1967 N N . SER A 1 257 ? -8.556 6.903 30.572 1.00 59.97 257 SER A N 1
ATOM 1968 C CA . SER A 1 257 ? -9.519 6.420 31.569 1.00 59.97 257 SER A CA 1
ATOM 1969 C C . SER A 1 257 ? -9.319 4.936 31.874 1.00 59.97 257 SER A C 1
ATOM 1971 O O . SER A 1 257 ? -9.220 4.577 33.041 1.00 59.97 257 SER A O 1
ATOM 1973 N N . ILE A 1 258 ? -9.123 4.096 30.850 1.00 62.09 258 ILE A N 1
ATOM 1974 C CA . ILE A 1 258 ? -8.822 2.663 31.026 1.00 62.09 258 ILE A CA 1
ATOM 1975 C C . ILE A 1 258 ? -7.505 2.465 31.802 1.00 62.09 258 ILE A C 1
ATOM 1977 O O . ILE A 1 258 ? -7.381 1.561 32.630 1.00 62.09 258 ILE A O 1
ATOM 1981 N N . GLN A 1 259 ? -6.488 3.298 31.563 1.00 60.78 259 GLN A N 1
ATOM 1982 C CA . GLN A 1 259 ? -5.196 3.189 32.249 1.00 60.78 259 GLN A CA 1
ATOM 1983 C C . GLN A 1 259 ? -5.236 3.719 33.695 1.00 60.78 259 GLN A C 1
ATOM 1985 O O . GLN A 1 259 ? -4.612 3.143 34.594 1.00 60.78 259 GLN A O 1
ATOM 1990 N N . GLU A 1 260 ? -5.968 4.807 33.934 1.00 60.66 260 GLU A N 1
ATOM 1991 C CA . GLU A 1 260 ? -6.266 5.323 35.273 1.00 60.66 260 GLU A CA 1
ATOM 1992 C C . GLU A 1 260 ? -7.064 4.282 36.070 1.00 60.66 260 GLU A C 1
ATOM 1994 O O . GLU A 1 260 ? -6.746 4.020 37.228 1.00 60.66 260 GLU A O 1
ATOM 1999 N N . GLU A 1 261 ? -7.994 3.582 35.423 1.00 59.00 261 GLU A N 1
ATOM 2000 C CA . GLU A 1 261 ? -8.764 2.490 36.009 1.00 59.00 261 GLU A CA 1
ATOM 2001 C C . GLU A 1 261 ? -7.896 1.268 36.351 1.00 59.00 261 GLU A C 1
ATOM 2003 O O . GLU A 1 261 ? -7.983 0.764 37.470 1.00 59.00 261 GLU A O 1
ATOM 2008 N N . LYS A 1 262 ? -6.963 0.844 35.479 1.00 57.31 262 LYS A N 1
ATOM 2009 C CA . LYS A 1 262 ? -5.952 -0.188 35.819 1.00 57.31 262 LYS A CA 1
ATOM 2010 C C . LYS A 1 262 ? -5.149 0.191 37.062 1.00 57.31 262 LYS A C 1
ATOM 2012 O O . LYS A 1 262 ? -4.892 -0.648 37.925 1.00 57.31 262 LYS A O 1
ATOM 2017 N N . THR A 1 263 ? -4.760 1.462 37.154 1.00 59.09 263 THR A N 1
ATOM 2018 C CA . THR A 1 263 ? -4.005 1.995 38.294 1.00 59.09 263 THR A CA 1
ATOM 2019 C C . THR A 1 263 ? -4.859 2.007 39.565 1.00 59.09 263 THR A C 1
ATOM 2021 O O . THR A 1 263 ? -4.355 1.709 40.644 1.00 59.09 263 THR A O 1
ATOM 2024 N N . ASN A 1 264 ? -6.154 2.304 39.451 1.00 61.62 264 ASN A N 1
ATOM 2025 C CA . ASN A 1 264 ? -7.095 2.324 40.572 1.00 61.62 264 ASN A CA 1
ATOM 2026 C C . ASN A 1 264 ? -7.487 0.913 41.042 1.00 61.62 264 ASN A C 1
ATOM 2028 O O . ASN A 1 264 ? -7.576 0.676 42.246 1.00 61.62 264 ASN A O 1
ATOM 2032 N N . LYS A 1 265 ? -7.602 -0.054 40.124 1.00 55.72 265 LYS A N 1
ATOM 2033 C CA . LYS A 1 265 ? -7.842 -1.471 40.433 1.00 55.72 265 LYS A CA 1
ATOM 2034 C C . LYS A 1 265 ? -6.633 -2.111 41.120 1.00 55.72 265 LYS A C 1
ATOM 2036 O O . LYS A 1 265 ? -6.794 -2.812 42.113 1.00 55.72 265 LYS A O 1
ATOM 2041 N N . ALA A 1 266 ? -5.414 -1.776 40.683 1.00 59.41 266 ALA A N 1
ATOM 2042 C CA . ALA A 1 266 ? -4.176 -2.131 41.389 1.00 59.41 266 ALA A CA 1
ATOM 2043 C C . ALA A 1 266 ? -4.059 -1.477 42.784 1.00 59.41 266 ALA A C 1
ATOM 2045 O O . ALA A 1 266 ? -3.295 -1.948 43.622 1.00 59.41 266 ALA A O 1
ATOM 2046 N N . ARG A 1 267 ? -4.825 -0.408 43.047 1.00 60.50 267 ARG A N 1
ATOM 2047 C CA . ARG A 1 267 ? -4.941 0.267 44.352 1.00 60.50 267 ARG A CA 1
ATOM 2048 C C . ARG A 1 267 ? -6.137 -0.208 45.190 1.00 60.50 267 ARG A C 1
ATOM 2050 O O . ARG A 1 267 ? -6.384 0.370 46.242 1.00 60.50 267 ARG A O 1
ATOM 2057 N N . GLY A 1 268 ? -6.869 -1.237 44.754 1.00 48.34 268 GLY A N 1
ATOM 2058 C CA . GLY A 1 268 ? -7.972 -1.830 45.521 1.00 48.34 268 GLY A CA 1
ATOM 2059 C C . GLY A 1 268 ? -9.296 -1.058 45.476 1.00 48.34 268 GLY A C 1
ATOM 2060 O O . GLY A 1 268 ? -10.178 -1.337 46.280 1.00 48.34 268 GLY A O 1
ATOM 2061 N N . VAL A 1 269 ? -9.463 -0.106 44.552 1.00 53.56 269 VAL A N 1
ATOM 2062 C CA . VAL A 1 269 ? -10.738 0.599 44.345 1.00 53.56 269 VAL A CA 1
ATOM 2063 C C . VAL A 1 269 ? -11.557 -0.176 43.311 1.00 53.56 269 VAL A C 1
ATOM 2065 O O . VAL A 1 269 ? -11.215 -0.190 42.128 1.00 53.56 269 VAL A O 1
ATOM 2068 N N . SER A 1 270 ? -12.611 -0.863 43.756 1.00 41.38 270 SER A N 1
ATOM 2069 C CA . SER A 1 270 ? -13.530 -1.617 42.898 1.00 41.38 270 SER A CA 1
ATOM 2070 C C . SER A 1 270 ? -14.622 -0.700 42.343 1.00 41.38 270 SER A C 1
ATOM 2072 O O . SER A 1 270 ? -15.570 -0.367 43.052 1.00 41.38 270 SER A O 1
ATOM 2074 N N . LEU A 1 271 ? -14.494 -0.299 41.081 1.00 46.81 271 LEU A N 1
ATOM 2075 C CA . LEU A 1 271 ? -15.615 0.213 40.293 1.00 46.81 271 LEU A CA 1
ATOM 2076 C C . LEU A 1 271 ? -16.238 -0.955 39.508 1.00 46.81 271 LEU A C 1
ATOM 2078 O O . LEU A 1 271 ? -15.514 -1.807 38.977 1.00 46.81 271 LEU A O 1
ATOM 2082 N N . GLU A 1 272 ? -17.571 -1.026 39.483 1.00 39.25 272 GLU A N 1
ATOM 2083 C CA . GLU A 1 272 ? -18.324 -1.984 38.662 1.00 39.25 272 GLU A CA 1
ATOM 2084 C C . GLU A 1 272 ? -17.941 -1.815 37.180 1.00 39.25 272 GLU A C 1
ATOM 2086 O O . GLU A 1 272 ? -17.714 -0.709 36.699 1.00 39.25 272 GLU A O 1
ATOM 2091 N N . THR A 1 273 ? -17.717 -2.941 36.504 1.00 44.81 273 THR A N 1
ATOM 2092 C CA . THR A 1 273 ? -16.572 -3.148 35.599 1.00 44.81 273 THR A CA 1
ATOM 2093 C C . THR A 1 273 ? -16.984 -3.404 34.139 1.00 44.81 273 THR A C 1
ATOM 2095 O O . THR A 1 273 ? -17.826 -4.264 33.901 1.00 44.81 273 THR A O 1
ATOM 2098 N N . GLU A 1 274 ? -16.274 -2.826 33.157 1.00 42.28 274 GLU A N 1
ATOM 2099 C CA . GLU A 1 274 ? -16.108 -3.434 31.819 1.00 42.28 274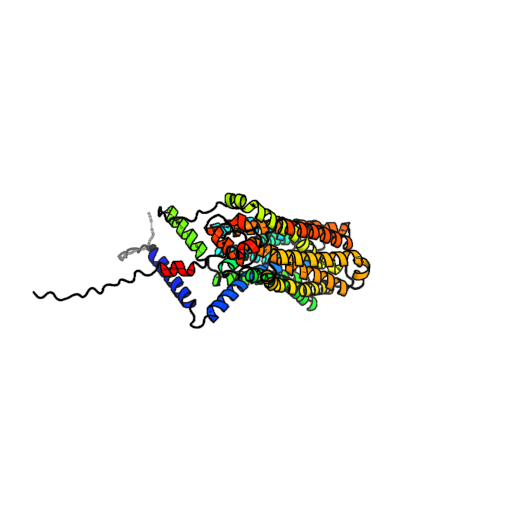 GLU A CA 1
ATOM 2100 C C . GLU A 1 274 ? -14.890 -4.379 31.847 1.00 42.28 274 GLU A C 1
ATOM 2102 O O . GLU A 1 274 ? -13.764 -3.979 32.158 1.00 42.28 274 GLU A O 1
ATOM 2107 N N . SER A 1 275 ? -15.083 -5.677 31.590 1.00 44.34 275 SER A N 1
ATOM 2108 C CA . SER A 1 275 ? -13.981 -6.642 31.692 1.00 44.34 275 SER A CA 1
ATOM 2109 C C . SER A 1 275 ? -13.014 -6.488 30.515 1.00 44.34 275 SER A C 1
ATOM 2111 O O . SER A 1 275 ? -13.389 -6.716 29.364 1.00 44.34 275 SER A O 1
ATOM 2113 N N . TYR A 1 276 ? -11.747 -6.180 30.801 1.00 48.81 276 TYR A N 1
ATOM 2114 C CA . TYR A 1 276 ? -10.651 -6.316 29.842 1.00 48.81 276 TYR A CA 1
ATOM 2115 C C . TYR A 1 276 ? -10.654 -7.727 29.232 1.00 48.81 276 TYR A C 1
ATOM 2117 O O . TYR A 1 276 ? -10.434 -8.718 29.932 1.00 48.81 276 TYR A O 1
ATOM 2125 N N . ILE A 1 277 ? -10.891 -7.821 27.922 1.00 58.50 277 ILE A N 1
ATOM 2126 C CA . ILE A 1 277 ? -10.814 -9.087 27.193 1.00 58.50 277 ILE A CA 1
ATOM 2127 C C . ILE A 1 277 ? -9.343 -9.332 26.848 1.00 58.50 277 ILE A C 1
ATOM 2129 O O . ILE A 1 277 ? -8.720 -8.548 26.137 1.00 58.50 277 ILE A O 1
ATOM 2133 N N . SER A 1 278 ? -8.776 -10.433 27.344 1.00 66.50 278 SER A N 1
ATOM 2134 C CA . SER A 1 278 ? -7.437 -10.883 26.944 1.00 66.50 278 SER A CA 1
ATOM 2135 C C . SER A 1 278 ? -7.361 -11.074 25.423 1.00 66.50 278 SER A C 1
ATOM 2137 O O 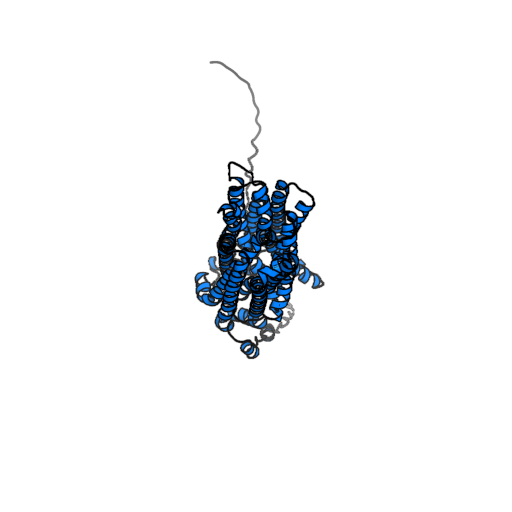. SER A 1 278 ? -8.300 -11.606 24.831 1.00 66.50 278 SER A O 1
ATOM 2139 N N . THR A 1 279 ? -6.239 -10.714 24.789 1.00 68.44 279 THR A N 1
ATOM 2140 C CA . THR A 1 279 ? -6.003 -10.873 23.340 1.00 68.44 279 THR A CA 1
ATOM 2141 C C . THR A 1 279 ? -6.418 -12.254 22.827 1.00 68.44 279 THR A C 1
ATOM 2143 O O . THR A 1 279 ? -7.117 -12.367 21.824 1.00 68.44 279 THR A O 1
ATOM 2146 N N . SER A 1 280 ? -6.080 -13.315 23.561 1.00 71.50 280 SER A N 1
ATOM 2147 C CA . SER A 1 280 ? -6.436 -14.687 23.188 1.00 71.50 280 SER A CA 1
ATOM 2148 C C . SER A 1 280 ? -7.943 -14.956 23.241 1.00 71.50 280 SER A C 1
ATOM 2150 O O . SER A 1 280 ? -8.456 -15.744 22.451 1.00 71.50 280 SER A O 1
ATOM 2152 N N . ALA A 1 281 ? -8.669 -14.313 24.158 1.00 74.50 281 ALA A N 1
ATOM 2153 C CA . ALA A 1 281 ? -10.123 -14.417 24.245 1.00 74.50 281 ALA A CA 1
ATOM 2154 C C . ALA A 1 281 ? -10.810 -13.622 23.123 1.00 74.50 281 ALA A C 1
ATOM 2156 O O . ALA A 1 281 ? -11.782 -14.109 22.549 1.00 74.50 281 ALA A O 1
ATOM 2157 N N . ALA A 1 282 ? -10.270 -12.455 22.754 1.00 72.50 282 ALA A N 1
ATOM 2158 C CA . ALA A 1 282 ? -10.749 -11.686 21.608 1.00 72.50 282 ALA A CA 1
ATOM 2159 C C . ALA A 1 282 ? -10.570 -12.468 20.297 1.00 72.50 282 ALA A C 1
ATOM 2161 O O . ALA A 1 282 ? -11.529 -12.608 19.544 1.00 72.50 282 ALA A O 1
ATOM 2162 N N . ILE A 1 283 ? -9.394 -13.067 20.072 1.00 78.75 283 ILE A N 1
ATOM 2163 C CA . ILE A 1 283 ? -9.133 -13.908 18.893 1.00 78.75 283 ILE A CA 1
ATOM 2164 C C . ILE A 1 283 ? -10.105 -15.089 18.841 1.00 78.75 283 ILE A C 1
ATOM 2166 O O . ILE A 1 283 ? -10.726 -15.312 17.812 1.00 78.75 283 ILE A O 1
ATOM 2170 N N . LYS A 1 284 ? -10.297 -15.819 19.949 1.00 81.75 284 LYS A N 1
ATOM 2171 C CA . LYS A 1 284 ? -11.243 -16.950 19.995 1.00 81.75 284 LYS A CA 1
ATOM 2172 C C . LYS A 1 284 ? -12.683 -16.526 19.715 1.00 81.75 284 LYS A C 1
ATOM 2174 O O . LYS A 1 284 ? -13.416 -17.270 19.075 1.00 81.75 284 LYS A O 1
ATOM 2179 N N . LYS A 1 285 ? -13.091 -15.349 20.195 1.00 80.62 285 LYS A N 1
ATOM 2180 C CA . LYS A 1 285 ? -14.441 -14.818 19.990 1.00 80.62 285 LYS A CA 1
ATOM 2181 C C . LYS A 1 285 ? -14.645 -14.369 18.537 1.00 80.62 285 LYS A C 1
ATOM 2183 O O . LYS A 1 285 ? -15.629 -14.759 17.923 1.00 80.62 285 LYS A O 1
ATOM 2188 N N . TYR A 1 286 ? -13.701 -13.618 17.971 1.00 82.19 286 TYR A N 1
ATOM 2189 C CA . TYR A 1 286 ? -13.810 -12.992 16.645 1.00 82.19 286 TYR A CA 1
ATOM 2190 C C . TYR A 1 286 ? -13.032 -13.722 15.537 1.00 82.19 286 TYR A C 1
ATOM 2192 O O . TYR A 1 286 ? -12.715 -13.118 14.513 1.00 82.19 286 TYR A O 1
ATOM 2200 N N . TRP A 1 287 ? -12.734 -15.012 15.710 1.00 85.81 287 TRP A N 1
ATOM 2201 C CA . TRP A 1 287 ? -11.869 -15.762 14.791 1.00 85.81 287 TRP A CA 1
ATOM 2202 C C . TRP A 1 287 ? -12.396 -15.783 13.350 1.00 85.81 287 TRP A C 1
ATOM 2204 O O . TRP A 1 287 ? -11.607 -15.687 12.418 1.00 85.81 287 TRP A O 1
ATOM 2214 N N . PHE A 1 288 ? -13.716 -15.866 13.155 1.00 88.69 288 PHE A N 1
ATOM 2215 C CA . PHE A 1 288 ? -14.308 -15.966 11.820 1.00 88.69 288 PHE A CA 1
ATOM 2216 C C . PHE A 1 288 ? -14.207 -14.644 11.027 1.00 88.69 288 PHE A C 1
ATOM 2218 O O . PHE A 1 288 ? -13.611 -14.664 9.949 1.00 88.69 288 PHE A O 1
ATOM 2225 N N . PRO A 1 289 ? -14.651 -13.477 11.553 1.00 89.06 289 PRO A N 1
ATOM 2226 C CA . PRO A 1 289 ? -14.360 -12.187 10.918 1.00 89.06 289 PRO A CA 1
ATOM 2227 C C . PRO A 1 289 ? -12.861 -11.923 10.723 1.00 89.06 289 PRO A C 1
ATOM 2229 O O . PRO A 1 289 ? -12.474 -11.347 9.713 1.00 89.06 289 PRO A O 1
ATOM 2232 N N . LEU A 1 290 ? -12.020 -12.374 11.661 1.00 91.44 290 LEU A N 1
ATOM 2233 C CA . LEU A 1 290 ? -10.568 -12.217 11.586 1.00 91.44 290 LEU A CA 1
ATOM 2234 C C . LEU A 1 290 ? -9.942 -13.016 10.438 1.00 91.44 290 LEU A C 1
ATOM 2236 O O . LEU A 1 290 ? -9.124 -12.474 9.704 1.00 91.44 290 LEU A O 1
ATOM 2240 N N . VAL A 1 291 ? -10.351 -14.270 10.230 1.00 94.81 291 VAL A N 1
ATOM 2241 C CA . VAL A 1 291 ? -9.935 -15.058 9.056 1.00 94.81 291 VAL A CA 1
ATOM 2242 C C . VAL A 1 291 ? -10.400 -14.386 7.762 1.00 94.81 291 VAL A C 1
ATOM 2244 O O . VAL A 1 291 ? -9.645 -14.335 6.790 1.00 94.81 291 VAL A O 1
ATOM 2247 N N . GLY A 1 292 ? -11.606 -13.810 7.764 1.00 94.81 292 GLY A N 1
ATOM 2248 C CA . GLY A 1 292 ? -12.122 -13.031 6.644 1.00 94.81 292 GLY A CA 1
ATOM 2249 C C . GLY A 1 292 ? -11.228 -11.848 6.283 1.00 94.81 292 GLY A C 1
ATOM 2250 O O . GLY A 1 292 ? -10.755 -11.778 5.148 1.00 94.81 292 GLY A O 1
ATOM 2251 N N . THR A 1 293 ? -10.950 -10.959 7.241 1.00 95.62 293 THR A N 1
ATOM 2252 C CA . THR A 1 293 ? -10.128 -9.760 7.007 1.00 95.62 293 THR A CA 1
ATOM 2253 C C . THR A 1 293 ? -8.673 -10.096 6.703 1.00 95.62 293 THR A C 1
ATOM 2255 O O . THR A 1 293 ? -8.106 -9.509 5.787 1.00 95.62 293 THR A O 1
ATOM 2258 N N . MET A 1 294 ? -8.075 -11.066 7.404 1.00 96.56 294 MET A N 1
ATOM 2259 C CA . MET A 1 294 ? -6.701 -11.513 7.145 1.00 96.56 294 MET A CA 1
ATOM 2260 C C . MET A 1 294 ? -6.549 -12.103 5.741 1.00 96.56 294 MET A C 1
ATOM 2262 O O . MET A 1 294 ? -5.624 -11.732 5.025 1.00 96.56 294 MET A O 1
ATOM 2266 N N . GLY A 1 295 ? -7.447 -13.007 5.338 1.00 97.19 295 GLY A N 1
ATOM 2267 C CA . GLY A 1 295 ? -7.370 -13.657 4.029 1.00 97.19 295 GLY A CA 1
ATOM 2268 C C . GLY A 1 295 ? -7.642 -12.695 2.874 1.00 97.19 295 GLY A C 1
ATOM 2269 O O . GLY A 1 295 ? -6.930 -12.733 1.874 1.00 97.19 295 GLY A O 1
ATOM 2270 N N . ALA A 1 296 ? -8.610 -11.784 3.030 1.00 97.44 296 ALA A N 1
ATOM 2271 C CA . ALA A 1 296 ? -8.885 -10.765 2.024 1.00 97.44 296 ALA A CA 1
ATOM 2272 C C . ALA A 1 296 ? -7.684 -9.827 1.829 1.00 97.44 296 ALA A C 1
ATOM 2274 O O . ALA A 1 296 ? -7.276 -9.595 0.695 1.00 97.44 296 ALA A O 1
ATOM 2275 N N . TRP A 1 297 ? -7.085 -9.339 2.920 1.00 97.31 297 TRP A N 1
ATOM 2276 C CA . TRP A 1 297 ? -5.929 -8.447 2.839 1.00 97.31 297 TRP A CA 1
ATOM 2277 C C . TRP A 1 297 ? -4.687 -9.168 2.300 1.00 97.31 297 TRP A C 1
ATOM 2279 O O . TRP A 1 297 ? -3.977 -8.620 1.469 1.00 97.31 297 TRP A O 1
ATOM 2289 N N . PHE A 1 298 ? -4.457 -10.425 2.697 1.00 97.81 298 PHE A N 1
ATOM 2290 C CA . PHE A 1 298 ? -3.362 -11.246 2.170 1.00 97.81 298 PHE A CA 1
ATOM 2291 C C . PHE A 1 298 ? -3.459 -11.440 0.651 1.00 97.81 298 PHE A C 1
ATOM 2293 O O . PHE A 1 298 ? -2.493 -11.187 -0.063 1.00 97.81 298 PHE A O 1
ATOM 2300 N N . LEU A 1 299 ? -4.620 -11.882 0.150 1.00 97.50 299 LEU A N 1
ATOM 2301 C CA . LEU A 1 299 ? -4.830 -12.105 -1.286 1.00 97.50 299 LEU A CA 1
ATOM 2302 C C . LEU A 1 299 ? -4.733 -10.802 -2.080 1.00 97.50 299 LEU A C 1
ATOM 2304 O O . LEU A 1 299 ? -4.208 -10.800 -3.190 1.00 97.50 299 LEU A O 1
ATOM 2308 N N . TYR A 1 300 ? -5.232 -9.711 -1.502 1.00 96.88 300 TYR A N 1
ATOM 2309 C CA . TYR A 1 300 ? -5.143 -8.386 -2.087 1.00 96.88 300 TYR A CA 1
ATOM 2310 C C . TYR A 1 300 ? -3.685 -7.913 -2.225 1.00 96.88 300 TYR A C 1
ATOM 2312 O O . TYR A 1 300 ? -3.237 -7.630 -3.337 1.00 96.88 300 TYR A O 1
ATOM 2320 N N . ASP A 1 301 ? -2.917 -7.920 -1.132 1.00 96.56 301 ASP A N 1
ATOM 2321 C CA . ASP A 1 301 ? -1.540 -7.412 -1.107 1.00 96.56 301 ASP A CA 1
ATOM 2322 C C . ASP A 1 301 ? -0.582 -8.249 -1.990 1.00 96.56 301 ASP A C 1
ATOM 2324 O O . ASP A 1 301 ? 0.447 -7.725 -2.417 1.00 96.56 301 ASP A O 1
ATOM 2328 N N . ILE A 1 302 ? -0.900 -9.516 -2.318 1.00 95.06 302 ILE A N 1
ATOM 2329 C CA . ILE A 1 302 ? -0.154 -10.287 -3.341 1.00 95.06 302 ILE A CA 1
ATOM 2330 C C . ILE A 1 302 ? -0.169 -9.556 -4.687 1.00 95.06 302 ILE A C 1
ATOM 2332 O O . ILE A 1 302 ? 0.857 -9.492 -5.368 1.00 95.06 302 ILE A O 1
ATOM 2336 N N . ILE A 1 303 ? -1.334 -9.036 -5.075 1.00 94.00 303 ILE A N 1
ATOM 2337 C CA . ILE A 1 303 ? -1.546 -8.384 -6.367 1.00 94.00 303 ILE A CA 1
ATOM 2338 C C . ILE A 1 303 ? -1.027 -6.951 -6.313 1.00 94.00 303 ILE A C 1
ATOM 2340 O O . ILE A 1 303 ? -0.204 -6.588 -7.152 1.00 94.00 303 ILE A O 1
ATOM 2344 N N . ASP A 1 304 ? -1.466 -6.171 -5.321 1.00 93.50 304 ASP A N 1
ATOM 2345 C CA . ASP A 1 304 ? -1.141 -4.744 -5.206 1.00 93.50 304 ASP A CA 1
ATOM 2346 C C . ASP A 1 304 ? 0.368 -4.512 -5.141 1.00 93.50 304 ASP A C 1
ATOM 2348 O O . ASP A 1 304 ? 0.942 -3.824 -5.981 1.00 93.50 304 ASP A O 1
ATOM 2352 N N . TYR A 1 305 ? 1.060 -5.174 -4.213 1.00 91.25 305 TYR A N 1
ATOM 2353 C CA . TYR A 1 305 ? 2.503 -4.990 -4.080 1.00 91.25 305 TYR A CA 1
ATOM 2354 C C . TYR A 1 305 ? 3.302 -5.716 -5.162 1.00 91.25 305 TYR A C 1
ATOM 2356 O O . TYR A 1 305 ? 4.399 -5.266 -5.494 1.00 91.25 305 TYR A O 1
ATOM 2364 N N . GLY A 1 306 ? 2.774 -6.805 -5.730 1.00 86.06 306 GLY A N 1
ATOM 2365 C CA . GLY A 1 306 ? 3.382 -7.479 -6.877 1.00 86.06 306 GLY A CA 1
ATOM 2366 C C . GLY A 1 306 ? 3.424 -6.564 -8.103 1.00 86.06 306 GLY A C 1
ATOM 2367 O O . GLY A 1 306 ? 4.498 -6.209 -8.575 1.00 86.06 306 GLY A O 1
ATOM 2368 N N . LEU A 1 307 ? 2.263 -6.118 -8.584 1.00 85.00 307 LEU A N 1
ATOM 2369 C CA . LEU A 1 307 ? 2.159 -5.238 -9.753 1.00 85.00 307 LEU A CA 1
ATOM 2370 C C . LEU A 1 307 ? 2.623 -3.801 -9.462 1.00 85.00 307 LEU A C 1
ATOM 2372 O O . LEU A 1 307 ? 3.218 -3.145 -10.319 1.00 85.00 307 LEU A O 1
ATOM 2376 N N . GLY A 1 308 ? 2.362 -3.288 -8.262 1.00 84.19 308 GLY A N 1
ATOM 2377 C CA . GLY A 1 308 ? 2.665 -1.913 -7.869 1.00 84.19 308 GLY A CA 1
ATOM 2378 C C . GLY A 1 308 ? 4.163 -1.647 -7.721 1.00 84.19 308 GLY A C 1
ATOM 2379 O O . GLY A 1 308 ? 4.682 -0.713 -8.341 1.00 84.19 308 GLY A O 1
ATOM 2380 N N . LEU A 1 309 ? 4.890 -2.485 -6.965 1.00 86.00 309 LEU A N 1
ATOM 2381 C CA . LEU A 1 309 ? 6.333 -2.301 -6.705 1.00 86.00 309 LEU A CA 1
ATOM 2382 C C . LEU A 1 309 ? 7.252 -2.720 -7.861 1.00 86.00 309 LEU A C 1
ATOM 2384 O O . LEU A 1 309 ? 8.471 -2.521 -7.780 1.00 86.00 309 LEU A O 1
ATOM 2388 N N . TYR A 1 310 ? 6.670 -3.296 -8.909 1.00 86.12 310 TYR A N 1
ATOM 2389 C CA . TYR A 1 310 ? 7.338 -3.643 -10.162 1.00 86.12 310 TYR A CA 1
ATOM 2390 C C . TYR A 1 310 ? 6.735 -2.910 -11.364 1.00 86.12 310 TYR A C 1
ATOM 2392 O O . TYR A 1 310 ? 7.052 -3.218 -12.509 1.00 86.12 310 TYR A O 1
ATOM 2400 N N . SER A 1 311 ? 5.902 -1.892 -11.130 1.00 90.25 311 SER A N 1
ATOM 2401 C CA . SER A 1 311 ? 5.275 -1.131 -12.211 1.00 90.25 311 SER A CA 1
ATOM 2402 C C . SER A 1 311 ? 6.289 -0.413 -13.105 1.00 90.25 311 SER A C 1
ATOM 2404 O O . SER A 1 311 ? 6.031 -0.282 -14.295 1.00 90.25 311 SER A O 1
ATOM 2406 N N . ALA A 1 312 ? 7.457 -0.002 -12.590 1.00 89.31 312 ALA A N 1
ATOM 2407 C CA . ALA A 1 312 ? 8.506 0.576 -13.432 1.00 89.31 312 ALA A CA 1
ATOM 2408 C C . ALA A 1 312 ? 9.089 -0.470 -14.390 1.00 89.31 312 ALA A C 1
ATOM 2410 O O . ALA A 1 312 ? 9.326 -0.172 -15.554 1.00 89.31 312 ALA A O 1
ATOM 2411 N N . GLU A 1 313 ? 9.254 -1.708 -13.922 1.00 87.50 313 GLU A N 1
ATOM 2412 C CA . GLU A 1 313 ? 9.714 -2.822 -14.750 1.00 87.50 313 GLU A CA 1
ATOM 2413 C C . GLU A 1 313 ? 8.675 -3.159 -15.829 1.00 87.50 313 GLU A C 1
ATOM 2415 O O . GLU A 1 313 ? 9.010 -3.207 -17.008 1.00 87.50 313 GLU A O 1
ATOM 2420 N N . VAL A 1 314 ? 7.393 -3.261 -15.460 1.00 89.50 314 VAL A N 1
ATOM 2421 C CA . VAL A 1 314 ? 6.289 -3.474 -16.414 1.00 89.50 314 VAL A CA 1
ATOM 2422 C C . VAL A 1 314 ? 6.242 -2.372 -17.476 1.00 89.50 314 VAL A C 1
ATOM 2424 O O . VAL A 1 314 ? 6.119 -2.663 -18.663 1.00 89.50 314 VAL A O 1
ATOM 2427 N N . VAL A 1 315 ? 6.353 -1.108 -17.062 1.00 91.44 315 VAL A N 1
ATOM 2428 C CA . VAL A 1 315 ? 6.332 0.046 -17.971 1.00 91.44 315 VAL A CA 1
ATOM 2429 C C . VAL A 1 315 ? 7.572 0.076 -18.867 1.00 91.44 315 VAL A C 1
ATOM 2431 O O . VAL A 1 315 ? 7.448 0.447 -20.029 1.00 91.44 315 VAL A O 1
ATOM 2434 N N . SER A 1 316 ? 8.737 -0.356 -18.376 1.00 89.38 316 SER A N 1
ATOM 2435 C CA . SER A 1 316 ? 9.975 -0.413 -19.170 1.00 89.38 316 SER A CA 1
ATOM 2436 C C . SER A 1 316 ? 9.930 -1.431 -20.316 1.00 89.38 316 SER A C 1
ATOM 2438 O O . SER A 1 316 ? 10.709 -1.330 -21.257 1.00 89.38 316 SER A O 1
ATOM 2440 N N . LEU A 1 317 ? 8.999 -2.392 -20.265 1.00 87.69 317 LEU A N 1
ATOM 2441 C CA . LEU A 1 317 ? 8.750 -3.344 -21.352 1.00 87.69 317 LEU A CA 1
ATOM 2442 C C . LEU A 1 317 ? 7.906 -2.745 -22.491 1.00 87.69 317 LEU A C 1
ATOM 2444 O O . LEU A 1 317 ? 7.700 -3.404 -23.510 1.00 87.69 317 LEU A O 1
ATOM 2448 N N . LEU A 1 318 ? 7.379 -1.530 -22.314 1.00 88.38 318 LEU A N 1
ATOM 2449 C CA . LEU A 1 318 ? 6.598 -0.815 -23.318 1.00 88.38 318 LEU A CA 1
ATOM 2450 C C . LEU A 1 318 ? 7.500 0.101 -24.148 1.00 88.38 318 LEU A C 1
ATOM 2452 O O . LEU A 1 318 ? 8.414 0.731 -23.623 1.00 88.38 318 LEU A O 1
ATOM 2456 N N . ASP A 1 319 ? 7.171 0.269 -25.427 1.00 85.00 319 ASP A N 1
ATOM 2457 C CA . ASP A 1 319 ? 7.891 1.172 -26.333 1.00 85.00 319 ASP A CA 1
ATOM 2458 C C . ASP A 1 319 ? 7.458 2.644 -26.144 1.00 85.00 319 ASP A C 1
ATOM 2460 O O . ASP A 1 319 ? 6.888 3.282 -27.028 1.00 85.00 319 ASP A O 1
ATOM 2464 N N . LEU A 1 320 ? 7.642 3.178 -24.930 1.00 84.25 320 LEU A N 1
ATOM 2465 C CA . LEU A 1 320 ? 7.355 4.584 -24.587 1.00 84.25 320 LEU A CA 1
ATOM 2466 C C . LEU A 1 320 ? 8.523 5.531 -24.904 1.00 84.25 320 LEU A C 1
ATOM 2468 O O . LEU A 1 320 ? 8.346 6.751 -24.877 1.00 84.25 320 LEU A O 1
ATOM 2472 N N . GLY A 1 321 ? 9.695 4.961 -25.176 1.00 81.88 321 GLY A N 1
ATOM 2473 C CA . GLY A 1 321 ? 10.987 5.627 -25.263 1.00 81.88 321 GLY A CA 1
ATOM 2474 C C . GLY A 1 321 ? 12.073 4.751 -24.634 1.00 81.88 321 GLY A C 1
ATOM 2475 O O . GLY A 1 321 ? 11.778 3.809 -23.903 1.00 81.88 321 GLY A O 1
ATOM 2476 N N . SER A 1 322 ? 13.340 5.037 -24.933 1.00 77.88 322 SER A N 1
ATOM 2477 C CA . SER A 1 322 ? 14.474 4.214 -24.489 1.00 77.88 322 SER A CA 1
ATOM 2478 C C . SER A 1 322 ? 15.147 4.728 -23.215 1.00 77.88 322 SER A C 1
ATOM 2480 O O . SER A 1 322 ? 16.225 4.250 -22.867 1.00 77.88 322 SER A O 1
ATOM 2482 N N . THR A 1 323 ? 14.588 5.751 -22.559 1.00 88.56 323 THR A N 1
ATOM 2483 C CA . THR A 1 323 ? 15.226 6.395 -21.406 1.00 88.56 323 THR A CA 1
ATOM 2484 C C . THR A 1 323 ? 14.536 6.040 -20.095 1.00 88.56 323 THR A C 1
ATOM 2486 O O . THR A 1 323 ? 13.321 5.853 -20.031 1.00 88.56 323 THR A O 1
ATOM 2489 N N . GLN A 1 324 ? 15.301 6.043 -19.003 1.00 87.12 324 GLN A N 1
ATOM 2490 C CA . GLN A 1 324 ? 14.758 5.871 -17.655 1.00 87.12 324 GLN A CA 1
ATOM 2491 C C . GLN A 1 324 ? 13.696 6.935 -17.307 1.00 87.12 324 GLN A C 1
ATOM 2493 O O . GLN A 1 324 ? 12.772 6.669 -16.537 1.00 87.12 324 GLN A O 1
ATOM 2498 N N . VAL A 1 325 ? 13.801 8.128 -17.902 1.00 93.12 325 VAL A N 1
ATOM 2499 C CA . VAL A 1 325 ? 12.843 9.229 -17.721 1.00 93.12 325 VAL A CA 1
ATOM 2500 C C . VAL A 1 325 ? 11.475 8.875 -18.306 1.00 93.12 325 VAL A C 1
ATOM 2502 O O . VAL A 1 325 ? 10.452 9.170 -17.684 1.00 93.12 325 VAL A O 1
ATOM 2505 N N . ASP A 1 326 ? 11.445 8.201 -19.459 1.00 92.81 326 ASP A N 1
ATOM 2506 C CA . ASP A 1 326 ? 10.207 7.759 -20.110 1.00 92.81 326 ASP A CA 1
ATOM 2507 C C . ASP A 1 326 ? 9.486 6.698 -19.269 1.00 92.81 326 ASP A C 1
ATOM 2509 O O . ASP A 1 326 ? 8.270 6.780 -19.069 1.00 92.81 326 ASP A O 1
ATOM 2513 N N . THR A 1 327 ? 10.240 5.768 -18.676 1.00 93.19 327 THR A N 1
ATOM 2514 C CA . THR A 1 327 ? 9.706 4.779 -17.728 1.00 93.19 327 THR A CA 1
ATOM 2515 C C . THR A 1 327 ? 9.095 5.455 -16.501 1.00 93.19 327 THR A C 1
ATOM 2517 O O . THR A 1 327 ? 7.943 5.191 -16.149 1.00 93.19 327 THR A O 1
ATOM 2520 N N . THR A 1 328 ? 9.819 6.384 -15.866 1.00 94.69 328 THR A N 1
ATOM 2521 C CA . THR A 1 328 ? 9.306 7.132 -14.706 1.00 94.69 328 THR A CA 1
ATOM 2522 C C . THR A 1 328 ? 8.056 7.940 -15.066 1.00 94.69 328 THR A C 1
ATOM 2524 O O . THR A 1 328 ? 7.102 7.985 -14.287 1.00 94.69 328 THR A O 1
ATOM 2527 N N . LYS A 1 329 ? 8.013 8.536 -16.265 1.00 95.69 329 LYS A N 1
ATOM 2528 C CA . LYS A 1 329 ? 6.833 9.235 -16.788 1.00 95.69 329 LYS A CA 1
ATOM 2529 C C . LYS A 1 329 ? 5.640 8.290 -16.944 1.00 95.69 329 LYS A C 1
ATOM 2531 O O . LYS A 1 329 ? 4.530 8.660 -16.567 1.00 95.69 329 LYS A O 1
ATOM 2536 N N . GLY A 1 330 ? 5.845 7.081 -17.466 1.00 95.75 330 GLY A N 1
ATOM 2537 C CA . GLY A 1 330 ? 4.789 6.072 -17.565 1.00 95.75 330 GLY A CA 1
ATOM 2538 C C . GLY A 1 330 ? 4.237 5.667 -16.194 1.00 95.75 330 GLY A C 1
ATOM 2539 O O . GLY A 1 330 ? 3.019 5.628 -16.018 1.00 95.75 330 GLY A O 1
ATOM 2540 N N . VAL A 1 331 ? 5.111 5.482 -15.195 1.00 96.12 331 VAL A N 1
ATOM 2541 C CA . VAL A 1 331 ? 4.704 5.224 -13.798 1.00 96.12 331 VAL A CA 1
ATOM 2542 C C . VAL A 1 331 ? 3.916 6.404 -13.210 1.00 96.12 331 VAL A C 1
ATOM 2544 O O . VAL A 1 331 ? 2.888 6.213 -12.561 1.00 96.12 331 VAL A O 1
ATOM 2547 N N . LEU A 1 332 ? 4.341 7.640 -13.477 1.00 96.94 332 LEU A N 1
ATOM 2548 C CA . LEU A 1 332 ? 3.610 8.837 -13.058 1.00 96.94 332 LEU A CA 1
ATOM 2549 C C . LEU A 1 332 ? 2.198 8.886 -13.670 1.00 96.94 332 LEU A C 1
ATOM 2551 O O . LEU A 1 332 ? 1.237 9.210 -12.973 1.00 96.94 332 LEU A O 1
ATOM 2555 N N . ILE A 1 333 ? 2.054 8.528 -14.951 1.00 97.19 333 ILE A N 1
ATOM 2556 C CA . ILE A 1 333 ? 0.757 8.488 -15.646 1.00 97.19 333 ILE A CA 1
ATOM 2557 C C . ILE A 1 333 ? -0.186 7.469 -14.996 1.00 97.19 333 ILE A C 1
ATOM 2559 O O . ILE A 1 333 ? -1.322 7.817 -14.682 1.00 97.19 333 ILE A O 1
ATOM 2563 N N . ILE A 1 334 ? 0.258 6.232 -14.757 1.00 96.69 334 ILE A N 1
ATOM 2564 C CA . ILE A 1 334 ? -0.610 5.209 -14.145 1.00 96.69 334 ILE A CA 1
ATOM 2565 C C . ILE A 1 334 ? -1.001 5.582 -12.709 1.00 96.69 334 ILE A C 1
ATOM 2567 O O . ILE A 1 334 ? -2.149 5.367 -12.325 1.00 96.69 334 ILE A O 1
ATOM 2571 N N . ASN A 1 335 ? -0.104 6.222 -11.948 1.00 96.25 335 ASN A N 1
ATOM 2572 C CA . ASN A 1 335 ? -0.398 6.712 -10.600 1.00 96.25 335 ASN A CA 1
ATOM 2573 C C . ASN A 1 335 ? -1.436 7.843 -10.625 1.00 96.25 335 ASN A C 1
ATOM 2575 O O . ASN A 1 335 ? -2.332 7.872 -9.783 1.00 96.25 335 ASN A O 1
ATOM 2579 N N . LEU A 1 336 ? -1.365 8.747 -11.609 1.00 97.50 336 LEU A N 1
ATOM 2580 C CA . LEU A 1 336 ? -2.377 9.789 -11.819 1.00 97.50 336 LEU A CA 1
ATOM 2581 C C . LEU A 1 336 ? -3.749 9.203 -12.165 1.00 97.50 336 LEU A C 1
ATOM 2583 O O . LEU A 1 336 ? -4.761 9.719 -11.695 1.00 97.50 336 LEU A O 1
ATOM 2587 N N . ILE A 1 337 ? -3.792 8.130 -12.958 1.00 97.62 337 ILE A N 1
ATOM 2588 C CA . ILE A 1 337 ? -5.041 7.436 -13.302 1.00 97.62 337 ILE A CA 1
ATOM 2589 C C . ILE A 1 337 ? -5.594 6.667 -12.094 1.00 97.62 337 ILE A C 1
ATOM 2591 O O . ILE A 1 337 ? -6.806 6.645 -11.899 1.00 97.62 337 ILE A O 1
ATOM 2595 N N . GLY A 1 338 ? -4.731 6.071 -11.267 1.00 96.62 338 GLY A N 1
ATOM 2596 C CA . GLY A 1 338 ? -5.132 5.339 -10.063 1.00 96.62 338 GLY A CA 1
ATOM 2597 C C . GLY A 1 338 ? -5.616 6.236 -8.916 1.00 96.62 338 GLY A C 1
ATOM 2598 O O . GLY A 1 338 ? -6.528 5.856 -8.180 1.00 96.62 338 GLY A O 1
ATOM 2599 N N . LEU A 1 339 ? -5.058 7.447 -8.780 1.00 96.31 339 LEU A N 1
ATOM 2600 C CA . LEU A 1 339 ? -5.314 8.359 -7.657 1.00 96.31 339 LEU A CA 1
ATOM 2601 C C . LEU A 1 339 ? -6.806 8.660 -7.395 1.00 96.31 339 LEU A C 1
ATOM 2603 O O . LEU A 1 339 ? -7.210 8.622 -6.230 1.00 96.31 339 LEU A O 1
ATOM 2607 N N . PRO A 1 340 ? -7.658 8.932 -8.405 1.00 97.44 340 PRO A N 1
ATOM 2608 C CA . PRO A 1 340 ? -9.091 9.119 -8.193 1.00 97.44 340 PRO A CA 1
ATOM 2609 C C . PRO A 1 340 ? -9.779 7.954 -7.473 1.00 97.44 340 PRO A C 1
ATOM 2611 O O . PRO A 1 340 ? -10.740 8.194 -6.745 1.00 97.44 340 PRO A O 1
ATOM 2614 N N . GLY A 1 341 ? -9.286 6.719 -7.631 1.00 96.94 341 GLY A N 1
ATOM 2615 C CA . GLY A 1 341 ? -9.825 5.530 -6.967 1.00 96.94 341 GLY A CA 1
ATOM 2616 C C . GLY A 1 341 ? -9.799 5.651 -5.444 1.00 96.94 341 GLY A C 1
ATOM 2617 O O . GLY A 1 341 ? -10.819 5.424 -4.793 1.00 96.94 341 GLY A O 1
ATOM 2618 N N . PHE A 1 342 ? -8.680 6.129 -4.888 1.00 94.88 342 PHE A N 1
ATOM 2619 C CA . PHE A 1 342 ? -8.529 6.383 -3.454 1.00 94.88 342 PHE A CA 1
ATOM 2620 C C . PHE A 1 342 ? -9.640 7.291 -2.918 1.00 94.88 342 PHE A C 1
ATOM 2622 O O . PHE A 1 342 ? -10.381 6.908 -2.017 1.00 94.88 342 PHE A O 1
ATOM 2629 N N . PHE A 1 343 ? -9.817 8.472 -3.512 1.00 95.50 343 PHE A N 1
ATOM 2630 C CA . PHE A 1 343 ? -10.805 9.442 -3.035 1.00 95.50 343 PHE A CA 1
ATOM 2631 C C . PHE A 1 343 ? -12.242 9.009 -3.321 1.00 95.50 343 PHE A C 1
ATOM 2633 O O . PHE A 1 343 ? -13.130 9.247 -2.503 1.00 95.50 343 PHE A O 1
ATOM 2640 N N . ALA A 1 344 ? -12.485 8.349 -4.454 1.00 95.81 344 ALA A N 1
ATOM 2641 C CA . ALA A 1 344 ? -13.797 7.810 -4.779 1.00 95.81 344 ALA A CA 1
ATOM 2642 C C . ALA A 1 344 ? -14.240 6.753 -3.751 1.00 95.81 344 ALA A C 1
ATOM 2644 O O . ALA A 1 344 ? -15.413 6.746 -3.365 1.00 95.81 344 ALA A O 1
ATOM 2645 N N . SER A 1 345 ? -13.312 5.944 -3.223 1.00 94.00 345 SER A N 1
ATOM 2646 C CA . SER A 1 345 ? -13.609 4.951 -2.181 1.00 94.00 345 SER A CA 1
ATOM 2647 C C . SER A 1 345 ? -14.249 5.580 -0.937 1.00 94.00 345 SER A C 1
ATOM 2649 O O . SER A 1 345 ? -15.220 5.039 -0.402 1.00 94.00 345 SER A O 1
ATOM 2651 N N . ALA A 1 346 ? -13.789 6.771 -0.532 1.00 90.44 346 ALA A N 1
ATOM 2652 C CA . ALA A 1 346 ? -14.278 7.458 0.658 1.00 90.44 346 ALA A CA 1
ATOM 2653 C C . ALA A 1 346 ? -15.756 7.845 0.557 1.00 90.44 346 ALA A C 1
ATOM 2655 O O . ALA A 1 346 ? -16.477 7.815 1.554 1.00 90.44 346 ALA A O 1
ATOM 2656 N N . PHE A 1 347 ? -16.237 8.136 -0.652 1.00 90.31 347 PHE A N 1
ATOM 2657 C CA . PHE A 1 347 ? -17.653 8.400 -0.897 1.00 90.31 347 PHE A CA 1
ATOM 2658 C C . PHE A 1 347 ? -18.458 7.114 -1.121 1.00 90.31 347 PHE A C 1
ATOM 2660 O O . PHE A 1 347 ? -19.633 7.049 -0.750 1.00 90.31 347 PHE A O 1
ATOM 2667 N N . MET A 1 348 ? -17.858 6.094 -1.741 1.00 90.88 348 MET A N 1
ATOM 2668 C CA . MET A 1 348 ? -18.549 4.842 -2.066 1.00 90.88 348 MET A CA 1
ATOM 2669 C C . MET A 1 348 ? -18.787 3.953 -0.846 1.00 90.88 348 MET A C 1
ATOM 2671 O O . MET A 1 348 ? -19.862 3.364 -0.744 1.00 90.88 348 MET A O 1
ATOM 2675 N N . ILE A 1 349 ? -17.855 3.915 0.109 1.00 90.56 349 ILE A N 1
ATOM 2676 C CA . ILE A 1 349 ? -17.960 3.083 1.318 1.00 90.56 349 ILE A CA 1
ATOM 2677 C C . ILE A 1 349 ? -19.214 3.401 2.142 1.00 90.56 349 ILE A C 1
ATOM 2679 O O . ILE A 1 349 ? -19.854 2.483 2.665 1.00 90.56 349 ILE A O 1
ATOM 2683 N N . GLU A 1 350 ? -19.604 4.675 2.220 1.00 85.25 350 GLU A N 1
ATOM 2684 C CA . GLU A 1 350 ? -20.832 5.075 2.917 1.00 85.25 350 GLU A CA 1
ATOM 2685 C C . GLU A 1 350 ? -22.090 4.865 2.072 1.00 85.25 350 GLU A C 1
ATOM 2687 O O . GLU A 1 350 ? -23.117 4.442 2.596 1.00 85.25 350 GLU A O 1
ATOM 2692 N N . LYS A 1 351 ? -22.030 5.129 0.760 1.00 84.75 351 LYS A N 1
ATOM 2693 C CA . LYS A 1 351 ? -23.213 5.043 -0.115 1.00 84.75 351 LYS A CA 1
ATOM 2694 C C . LYS A 1 351 ? -23.599 3.615 -0.484 1.00 84.75 351 LYS A C 1
ATOM 2696 O O . LYS A 1 351 ? -24.780 3.293 -0.537 1.00 84.75 351 LYS A O 1
ATOM 2701 N N . VAL A 1 352 ? -22.611 2.789 -0.816 1.00 87.31 352 VAL A N 1
ATOM 2702 C CA . VAL A 1 352 ? -22.809 1.453 -1.397 1.00 87.31 352 VAL A CA 1
ATOM 2703 C C . VAL A 1 352 ? -22.631 0.360 -0.343 1.00 87.31 352 VAL A C 1
ATOM 2705 O O . VAL A 1 352 ? -23.241 -0.700 -0.452 1.00 87.31 352 VAL A O 1
ATOM 2708 N N . GLY A 1 353 ? -21.840 0.625 0.698 1.00 87.25 353 GLY A N 1
ATOM 2709 C CA . GLY A 1 353 ? -21.489 -0.337 1.741 1.00 87.25 353 GLY A CA 1
ATOM 2710 C C . GLY A 1 353 ? -20.081 -0.903 1.562 1.00 87.25 353 GLY A C 1
ATOM 2711 O O . GLY A 1 353 ? -19.510 -0.890 0.468 1.00 87.25 353 GLY A O 1
ATOM 2712 N N . ARG A 1 354 ? -19.502 -1.401 2.659 1.00 90.81 354 ARG A N 1
ATOM 2713 C CA . ARG A 1 354 ? -18.078 -1.767 2.744 1.00 90.81 354 ARG A CA 1
ATOM 2714 C C . ARG A 1 354 ? -17.755 -2.982 1.868 1.00 90.81 354 ARG A C 1
ATOM 2716 O O . ARG A 1 354 ? -16.923 -2.897 0.967 1.00 90.81 354 ARG A O 1
ATOM 2723 N N . LYS A 1 355 ? -18.489 -4.083 2.071 1.00 92.81 355 LYS A N 1
ATOM 2724 C CA . LYS A 1 355 ? -18.351 -5.330 1.298 1.00 92.81 355 LYS A CA 1
ATOM 2725 C C . LYS A 1 355 ? -18.622 -5.118 -0.192 1.00 92.81 355 LYS A C 1
ATOM 2727 O O . LYS A 1 355 ? -17.910 -5.647 -1.037 1.00 92.81 355 LYS A O 1
ATOM 2732 N N . GLN A 1 356 ? -19.649 -4.344 -0.524 1.00 93.12 356 GLN A N 1
ATOM 2733 C CA . GLN A 1 356 ? -20.038 -4.087 -1.908 1.00 93.12 356 GLN A CA 1
ATOM 2734 C C . GLN A 1 356 ? -19.007 -3.230 -2.635 1.00 93.12 356 GLN A C 1
ATOM 2736 O O . GLN A 1 356 ? -18.699 -3.516 -3.786 1.00 93.12 356 GLN A O 1
ATOM 2741 N N . THR A 1 357 ? -18.439 -2.227 -1.961 1.00 94.75 357 THR A N 1
ATOM 2742 C CA . THR A 1 357 ? -17.352 -1.414 -2.525 1.00 94.75 357 THR A CA 1
ATOM 2743 C C . THR A 1 357 ? -16.129 -2.285 -2.828 1.00 94.75 357 THR A C 1
ATOM 2745 O O . THR A 1 357 ? -15.568 -2.190 -3.918 1.00 94.75 357 THR A O 1
ATOM 2748 N N . GLN A 1 358 ? -15.784 -3.217 -1.929 1.00 96.56 358 GLN A N 1
ATOM 2749 C CA . GLN A 1 358 ? -14.729 -4.205 -2.170 1.00 96.56 358 GLN A CA 1
ATOM 2750 C C . GLN A 1 358 ? -15.013 -5.071 -3.406 1.00 96.56 358 GLN A C 1
ATOM 2752 O O . GLN A 1 358 ? -14.178 -5.162 -4.303 1.00 96.56 358 GLN A O 1
ATOM 2757 N N . LEU A 1 359 ? -16.206 -5.671 -3.488 1.00 96.56 359 LEU A N 1
ATOM 2758 C CA . LEU A 1 359 ? -16.602 -6.516 -4.621 1.00 96.56 359 LEU A CA 1
ATOM 2759 C C . LEU A 1 359 ? -16.634 -5.742 -5.946 1.00 96.56 359 LEU A C 1
ATOM 2761 O O . LEU A 1 359 ? -16.248 -6.292 -6.977 1.00 96.56 359 LEU A O 1
ATOM 2765 N N . LEU A 1 360 ? -17.062 -4.477 -5.926 1.00 95.94 360 LEU A N 1
ATOM 2766 C CA . LEU A 1 360 ? -17.089 -3.609 -7.100 1.00 95.94 360 LEU A CA 1
ATOM 2767 C C . LEU A 1 360 ? -15.679 -3.347 -7.636 1.00 95.94 360 LEU A C 1
ATOM 2769 O O . LEU A 1 360 ? -15.450 -3.533 -8.830 1.00 95.94 360 LEU A O 1
ATOM 2773 N N . GLY A 1 361 ? -14.737 -2.957 -6.772 1.00 97.06 361 GLY A N 1
ATOM 2774 C CA . GLY A 1 361 ? -13.355 -2.727 -7.198 1.00 97.06 361 GLY A CA 1
ATOM 2775 C C . GLY A 1 361 ? -12.699 -4.000 -7.718 1.00 97.06 361 GLY A C 1
ATOM 2776 O O . GLY A 1 361 ? -12.172 -3.999 -8.825 1.00 97.06 361 GLY A O 1
ATOM 2777 N N . VAL A 1 362 ? -12.857 -5.130 -7.016 1.00 97.44 362 VAL A N 1
ATOM 2778 C CA . VAL A 1 362 ? -12.340 -6.420 -7.506 1.00 97.44 362 VAL A CA 1
ATOM 2779 C C . VAL A 1 362 ? -12.951 -6.783 -8.865 1.00 97.44 362 VAL A C 1
ATOM 2781 O O . VAL A 1 362 ? -12.244 -7.259 -9.745 1.00 97.44 362 VAL A O 1
ATOM 2784 N N . SER A 1 363 ? -14.241 -6.515 -9.089 1.00 97.19 363 SER A N 1
ATOM 2785 C CA . SER A 1 363 ? -14.879 -6.756 -10.394 1.00 97.19 363 SER A CA 1
ATOM 2786 C C . SER A 1 363 ? -14.289 -5.877 -11.503 1.00 97.19 363 SER A C 1
ATOM 2788 O O . SER A 1 363 ? -14.058 -6.358 -12.610 1.00 97.19 363 SER A O 1
ATOM 2790 N N . GLY A 1 364 ? -13.998 -4.608 -11.208 1.00 97.50 364 GLY A N 1
ATOM 2791 C CA . GLY A 1 364 ? -13.314 -3.712 -12.141 1.00 97.50 364 GLY A CA 1
ATOM 2792 C C . GLY A 1 364 ? -11.889 -4.168 -12.466 1.00 97.50 364 GLY A C 1
ATOM 2793 O O . GLY A 1 364 ? -11.509 -4.190 -13.638 1.00 97.50 364 GLY A O 1
ATOM 2794 N N . MET A 1 365 ? -11.131 -4.621 -11.460 1.00 97.44 365 MET A N 1
ATOM 2795 C CA . MET A 1 365 ? -9.807 -5.226 -11.658 1.00 97.44 365 MET A CA 1
ATOM 2796 C C . MET A 1 365 ? -9.886 -6.463 -12.557 1.00 97.44 365 MET A C 1
ATOM 2798 O O . MET A 1 365 ? -9.118 -6.574 -13.509 1.00 97.44 365 MET A O 1
ATOM 2802 N N . LEU A 1 366 ? -10.850 -7.361 -12.310 1.00 97.94 366 LEU A N 1
ATOM 2803 C CA . LEU A 1 366 ? -11.058 -8.570 -13.113 1.00 97.94 366 LEU A CA 1
ATOM 2804 C C . LEU A 1 366 ? -11.294 -8.246 -14.590 1.00 97.94 366 LEU A C 1
ATOM 2806 O O . LEU A 1 366 ? -10.687 -8.868 -15.458 1.00 97.94 366 LEU A O 1
ATOM 2810 N N . ILE A 1 367 ? -12.140 -7.255 -14.881 1.00 98.12 367 ILE A N 1
ATOM 2811 C CA . ILE A 1 367 ? -12.392 -6.812 -16.258 1.00 98.12 367 ILE A CA 1
ATOM 2812 C C . ILE A 1 367 ? -11.097 -6.294 -16.891 1.00 98.12 367 ILE A C 1
ATOM 2814 O O . ILE A 1 367 ? -10.772 -6.677 -18.013 1.00 98.12 367 ILE A O 1
ATOM 2818 N N . CYS A 1 368 ? -10.333 -5.466 -16.177 1.00 97.44 368 CYS A N 1
ATOM 2819 C CA . CYS A 1 368 ? -9.087 -4.914 -16.703 1.00 97.44 368 CYS A CA 1
ATOM 2820 C C . CYS A 1 368 ? -8.040 -6.004 -16.974 1.00 97.44 368 CYS A C 1
ATOM 2822 O O . CYS A 1 368 ? -7.449 -6.012 -18.052 1.00 97.44 368 CYS A O 1
ATOM 2824 N N . TYR A 1 369 ? -7.838 -6.952 -16.051 1.00 97.12 369 TYR A N 1
ATOM 2825 C CA . TYR A 1 369 ? -6.906 -8.067 -16.256 1.00 97.12 369 TYR A CA 1
ATOM 2826 C C . TYR A 1 369 ? -7.357 -9.004 -17.374 1.00 97.12 369 TYR A C 1
ATOM 2828 O O . TYR A 1 369 ? -6.519 -9.477 -18.134 1.00 97.12 369 TYR A O 1
ATOM 2836 N N . LEU A 1 370 ? -8.663 -9.236 -17.527 1.00 97.44 370 LEU A N 1
ATOM 2837 C CA . LEU A 1 370 ? -9.194 -10.039 -18.627 1.00 97.44 370 LEU A CA 1
ATOM 2838 C C . LEU A 1 370 ? -8.929 -9.372 -19.984 1.00 97.44 370 LEU A C 1
ATOM 2840 O O . LEU A 1 370 ? -8.506 -10.041 -20.923 1.00 97.44 370 LEU A O 1
ATOM 2844 N N . VAL A 1 371 ? -9.140 -8.055 -20.084 1.00 97.44 371 VAL A N 1
ATOM 2845 C CA . VAL A 1 371 ? -8.858 -7.281 -21.304 1.00 97.44 371 VAL A CA 1
ATOM 2846 C C . VAL A 1 371 ? -7.357 -7.250 -21.601 1.00 97.44 371 VAL A C 1
ATOM 2848 O O . VAL A 1 371 ? -6.964 -7.502 -22.739 1.00 97.44 371 VAL A O 1
ATOM 2851 N N . LEU A 1 372 ? -6.519 -6.988 -20.593 1.00 95.50 372 LEU A N 1
ATOM 2852 C CA . LEU A 1 372 ? -5.059 -6.980 -20.735 1.00 95.50 372 LEU A CA 1
ATOM 2853 C C . LEU A 1 372 ? -4.503 -8.363 -21.090 1.00 95.50 372 LEU A C 1
ATOM 2855 O O . LEU A 1 372 ? -3.585 -8.436 -21.896 1.00 95.50 372 LEU A O 1
ATOM 2859 N N . GLY A 1 373 ? -5.066 -9.441 -20.538 1.00 95.31 373 GLY A N 1
ATOM 2860 C CA . GLY A 1 373 ? -4.667 -10.819 -20.826 1.00 95.31 373 GLY A CA 1
ATOM 2861 C C . GLY A 1 373 ? -5.079 -11.276 -22.226 1.00 95.31 373 GLY A C 1
ATOM 2862 O O . GLY A 1 373 ? -4.238 -11.744 -22.984 1.00 95.31 373 GLY A O 1
ATOM 2863 N N . LEU A 1 374 ? -6.349 -11.098 -22.614 1.00 96.25 374 LEU A N 1
ATOM 2864 C CA . LEU A 1 374 ? -6.843 -11.500 -23.943 1.00 96.25 374 LEU A CA 1
ATOM 2865 C C . LEU A 1 374 ? -6.275 -10.637 -25.077 1.00 96.25 374 LEU A C 1
ATOM 2867 O O . LEU A 1 374 ? -6.015 -11.133 -26.170 1.00 96.25 374 LEU A O 1
ATOM 2871 N N . GLY A 1 375 ? -6.131 -9.334 -24.834 1.00 94.56 375 GLY A N 1
ATOM 2872 C CA . GLY A 1 375 ? -5.712 -8.353 -25.830 1.00 94.56 375 GLY A CA 1
ATOM 2873 C C . GLY A 1 375 ? -4.223 -8.019 -25.804 1.00 94.56 375 GLY A C 1
ATOM 2874 O O . GLY A 1 375 ? -3.825 -7.096 -26.512 1.00 94.56 375 GLY A O 1
ATOM 2875 N N . TYR A 1 376 ? -3.403 -8.7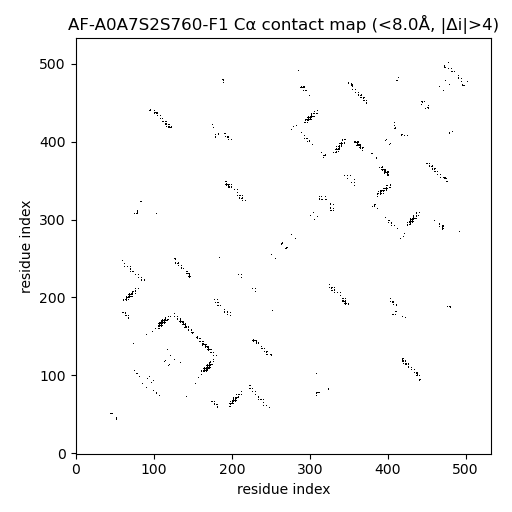17 -25.007 1.00 93.88 376 TYR A N 1
ATOM 2876 C CA . TYR A 1 376 ? -2.021 -8.320 -24.706 1.00 93.88 376 TYR A CA 1
ATOM 2877 C C . TYR A 1 376 ? -1.210 -7.955 -25.953 1.00 93.88 376 TYR A C 1
ATOM 2879 O O . TYR A 1 376 ? -0.643 -6.865 -26.035 1.00 93.88 376 TYR A O 1
ATOM 2887 N N . ASN A 1 377 ? -1.203 -8.842 -26.953 1.00 92.00 377 ASN A N 1
ATOM 2888 C CA . ASN A 1 377 ? -0.392 -8.672 -28.157 1.00 92.00 377 ASN A CA 1
ATOM 2889 C C . ASN A 1 377 ? -0.798 -7.462 -29.004 1.00 92.00 377 ASN A C 1
ATOM 2891 O O . ASN A 1 377 ? 0.077 -6.846 -29.597 1.00 92.00 377 ASN A O 1
ATOM 2895 N N . SER A 1 378 ? -2.080 -7.094 -29.019 1.00 93.31 378 SER A N 1
ATOM 2896 C CA . SER A 1 378 ? -2.567 -5.913 -29.741 1.00 93.31 378 SER A CA 1
ATOM 2897 C C . SER A 1 378 ? -2.431 -4.635 -28.915 1.00 93.31 378 SER A C 1
ATOM 2899 O O . SER A 1 378 ? -2.129 -3.577 -29.452 1.00 93.31 378 SER A O 1
ATOM 2901 N N . ILE A 1 379 ? -2.654 -4.710 -27.601 1.00 93.62 379 ILE A N 1
ATOM 2902 C CA . ILE A 1 379 ? -2.633 -3.541 -26.712 1.00 93.62 379 ILE A CA 1
ATOM 2903 C C . ILE A 1 379 ? -1.198 -3.058 -26.478 1.00 93.62 379 ILE A C 1
ATOM 2905 O O . ILE A 1 379 ? -0.976 -1.851 -26.416 1.00 93.62 379 ILE A O 1
ATOM 2909 N N . LYS A 1 380 ? -0.217 -3.968 -26.377 1.00 90.19 380 LYS A N 1
ATOM 2910 C CA . LYS A 1 380 ? 1.192 -3.607 -26.134 1.00 90.19 380 LYS A CA 1
ATOM 2911 C C . LYS A 1 380 ? 1.801 -2.738 -27.243 1.00 90.19 380 LYS A C 1
ATOM 2913 O O . LYS A 1 380 ? 2.710 -1.968 -26.960 1.00 90.19 380 LYS A O 1
ATOM 2918 N N . GLU A 1 381 ? 1.284 -2.828 -28.473 1.00 90.88 381 GLU A N 1
ATOM 2919 C CA . GLU A 1 381 ? 1.696 -1.982 -29.609 1.00 90.88 381 GLU A CA 1
ATOM 2920 C C . GLU A 1 381 ? 1.258 -0.517 -29.440 1.00 90.88 381 GLU A C 1
ATOM 2922 O O . GLU A 1 381 ? 1.828 0.385 -30.049 1.00 90.88 381 GLU A O 1
ATOM 2927 N N . TYR A 1 382 ? 0.268 -0.265 -28.579 1.00 94.06 382 TYR A N 1
ATOM 2928 C CA . TYR A 1 382 ? -0.233 1.063 -28.243 1.00 94.06 382 TYR A CA 1
ATOM 2929 C C . TYR A 1 382 ? 0.075 1.367 -26.771 1.00 94.06 382 TYR A C 1
ATOM 2931 O O . TYR A 1 382 ? -0.808 1.269 -25.912 1.00 94.06 382 TYR A O 1
ATOM 2939 N N . PRO A 1 383 ? 1.312 1.775 -26.440 1.00 91.81 383 PRO A N 1
ATOM 2940 C CA . PRO A 1 383 ? 1.783 1.826 -25.060 1.00 91.81 383 PRO A CA 1
ATOM 2941 C C . PRO A 1 383 ? 0.950 2.762 -24.171 1.00 91.81 383 PRO A C 1
ATOM 2943 O O . PRO A 1 383 ? 0.663 2.429 -23.027 1.00 91.81 383 PRO A O 1
ATOM 2946 N N . TYR A 1 384 ? 0.441 3.884 -24.691 1.00 93.81 384 TYR A N 1
ATOM 2947 C CA . TYR A 1 384 ? -0.472 4.749 -23.930 1.00 93.81 384 TYR A CA 1
ATOM 2948 C C . TYR A 1 384 ? -1.840 4.106 -23.653 1.00 93.81 384 TYR A C 1
ATOM 2950 O O . TYR A 1 384 ? -2.406 4.330 -22.586 1.00 93.81 384 TYR A O 1
ATOM 2958 N N . ALA A 1 385 ? -2.369 3.288 -24.568 1.00 94.62 385 ALA A N 1
ATOM 2959 C CA . ALA A 1 385 ? -3.603 2.539 -24.323 1.00 94.62 385 ALA A CA 1
ATOM 2960 C C . ALA A 1 385 ? -3.382 1.465 -23.247 1.00 94.62 385 ALA A C 1
ATOM 2962 O O . ALA A 1 385 ? -4.220 1.296 -22.360 1.00 94.62 385 ALA A O 1
ATOM 2963 N N . PHE A 1 386 ? -2.217 0.808 -23.273 1.00 95.62 386 PHE A N 1
ATOM 2964 C CA . PHE A 1 386 ? -1.792 -0.095 -22.209 1.00 95.62 386 PHE A CA 1
ATOM 2965 C C . PHE A 1 386 ? -1.725 0.623 -20.856 1.00 95.62 386 PHE A C 1
ATOM 2967 O O . PHE A 1 386 ? -2.319 0.147 -19.890 1.00 95.62 386 PHE A O 1
ATOM 2974 N N . LEU A 1 387 ? -1.069 1.791 -20.780 1.00 95.69 387 LEU A N 1
ATOM 2975 C CA . LEU A 1 387 ? -0.994 2.583 -19.545 1.00 95.69 387 LEU A CA 1
ATOM 2976 C C . LEU A 1 387 ? -2.382 2.978 -19.030 1.00 95.69 387 LEU A C 1
ATOM 2978 O O . LEU A 1 387 ? -2.602 2.968 -17.824 1.00 95.69 387 LEU A O 1
ATOM 2982 N N . VAL A 1 388 ? -3.334 3.297 -19.911 1.00 96.50 388 VAL A N 1
ATOM 2983 C CA . VAL A 1 388 ? -4.710 3.613 -19.495 1.00 96.50 388 VAL A CA 1
ATOM 2984 C C . VAL A 1 388 ? -5.390 2.406 -18.856 1.00 96.50 388 VAL A C 1
ATOM 2986 O O . VAL A 1 388 ? -5.989 2.549 -17.794 1.00 96.50 388 VAL A O 1
ATOM 2989 N N . LEU A 1 389 ? -5.273 1.217 -19.448 1.00 96.06 389 LEU A N 1
ATOM 2990 C CA . LEU A 1 389 ? -5.859 -0.006 -18.890 1.00 96.06 389 LEU A CA 1
ATOM 2991 C C . LEU A 1 389 ? -5.160 -0.446 -17.595 1.00 96.06 389 LEU A C 1
ATOM 2993 O O . LEU A 1 389 ? -5.821 -0.838 -16.633 1.00 96.06 389 LEU A O 1
ATOM 2997 N N . TYR A 1 390 ? -3.833 -0.322 -17.537 1.00 95.06 390 TYR A N 1
ATOM 2998 C CA . TYR A 1 390 ? -3.048 -0.602 -16.335 1.00 95.06 390 TYR A CA 1
ATOM 2999 C C . TYR A 1 390 ? -3.313 0.416 -15.214 1.00 95.06 390 TYR A C 1
ATOM 3001 O O . TYR A 1 390 ? -3.381 0.066 -14.041 1.00 95.06 390 TYR A O 1
ATOM 3009 N N . GLY A 1 391 ? -3.510 1.688 -15.550 1.00 96.31 391 GLY A N 1
ATOM 3010 C CA . GLY A 1 391 ? -3.931 2.711 -14.597 1.00 96.31 391 GLY A CA 1
ATOM 3011 C C . GLY A 1 391 ? -5.374 2.504 -14.133 1.00 96.31 391 GLY A C 1
ATOM 3012 O O . GLY A 1 391 ? -5.677 2.689 -12.958 1.00 96.31 391 GLY A O 1
ATOM 3013 N N . ALA A 1 392 ? -6.269 2.069 -15.025 1.00 97.31 392 ALA A N 1
ATOM 3014 C CA . ALA A 1 392 ? -7.659 1.776 -14.686 1.00 97.31 392 ALA A CA 1
ATOM 3015 C C . ALA A 1 392 ? -7.773 0.613 -13.691 1.00 97.31 392 ALA A C 1
ATOM 3017 O O . ALA A 1 392 ? -8.583 0.697 -12.768 1.00 97.31 392 ALA A O 1
ATOM 3018 N N . GLN A 1 393 ? -6.942 -0.431 -13.811 1.00 96.19 393 GLN A N 1
ATOM 3019 C CA . GLN A 1 393 ? -6.932 -1.482 -12.788 1.00 96.19 393 GLN A CA 1
ATOM 3020 C C . GLN A 1 393 ? -6.472 -0.943 -11.426 1.00 96.19 393 GLN A C 1
ATOM 3022 O O . GLN A 1 393 ? -7.136 -1.237 -10.439 1.00 96.19 393 GLN A O 1
ATOM 3027 N N . LEU A 1 394 ? -5.462 -0.057 -11.373 1.00 95.81 394 LEU A N 1
ATOM 3028 C CA . LEU A 1 394 ? -5.066 0.620 -10.125 1.00 95.81 394 LEU A CA 1
ATOM 3029 C C . LEU A 1 394 ? -6.194 1.494 -9.562 1.00 95.81 394 LEU A C 1
ATOM 3031 O O . LEU A 1 394 ? -6.366 1.584 -8.350 1.00 95.81 394 LEU A O 1
ATOM 3035 N N . LEU A 1 395 ? -6.982 2.152 -10.416 1.00 97.56 395 LEU A N 1
ATOM 3036 C CA . LEU A 1 395 ? -8.139 2.929 -9.969 1.00 97.56 395 LEU A CA 1
ATOM 3037 C C . LEU A 1 395 ? -9.138 2.026 -9.245 1.00 97.56 395 LEU A C 1
ATOM 3039 O O . LEU A 1 395 ? -9.542 2.340 -8.127 1.00 97.56 395 LEU A O 1
ATOM 3043 N N . PHE A 1 396 ? -9.534 0.912 -9.863 1.00 97.75 396 PHE A N 1
ATOM 3044 C CA . PHE A 1 396 ? -10.482 -0.027 -9.259 1.00 97.75 396 PHE A CA 1
ATOM 3045 C C . PHE A 1 396 ? -9.930 -0.705 -8.013 1.00 97.75 396 PHE A C 1
ATOM 3047 O O . PHE A 1 396 ? -10.682 -0.954 -7.067 1.00 97.75 396 PHE A O 1
ATOM 3054 N N . ASP A 1 397 ? -8.628 -0.949 -8.005 1.00 95.56 397 ASP A N 1
ATOM 3055 C CA . ASP A 1 397 ? -7.930 -1.506 -6.869 1.00 95.56 397 ASP A CA 1
ATOM 3056 C C . ASP A 1 397 ? -8.055 -0.615 -5.627 1.00 95.56 397 ASP A C 1
ATOM 3058 O O . ASP A 1 397 ? -8.586 -1.014 -4.587 1.00 95.56 397 ASP A O 1
ATOM 3062 N N . ASN A 1 398 ? -7.703 0.660 -5.791 1.00 95.31 398 ASN A N 1
ATOM 3063 C CA . ASN A 1 398 ? -7.767 1.653 -4.725 1.00 95.31 398 ASN A CA 1
ATOM 3064 C C . ASN A 1 398 ? -9.206 2.041 -4.354 1.00 95.31 398 ASN A C 1
ATOM 3066 O O . ASN A 1 398 ? -9.480 2.383 -3.202 1.00 95.31 398 ASN A O 1
ATOM 3070 N N . LEU A 1 399 ? -10.137 1.964 -5.312 1.00 96.12 399 LEU A N 1
ATOM 3071 C CA . LEU A 1 399 ? -11.566 2.180 -5.087 1.00 96.12 399 LEU A CA 1
ATOM 3072 C C . LEU A 1 399 ? -12.173 1.115 -4.168 1.00 96.12 399 LEU A C 1
ATOM 3074 O O . LEU A 1 399 ? -12.992 1.443 -3.309 1.00 96.12 399 LEU A O 1
ATOM 3078 N N . GLY A 1 400 ? -11.830 -0.155 -4.396 1.00 95.25 400 GLY A N 1
ATOM 3079 C CA . GLY A 1 400 ? -12.453 -1.294 -3.730 1.00 95.25 400 GLY A CA 1
ATOM 3080 C C . GLY A 1 400 ? -11.561 -1.923 -2.672 1.00 95.25 400 GLY A C 1
ATOM 3081 O O . GLY A 1 400 ? -11.614 -1.490 -1.516 1.00 95.25 400 GLY A O 1
ATOM 3082 N N . PRO A 1 401 ? -10.828 -3.003 -3.007 1.00 95.94 401 PRO A N 1
ATOM 3083 C CA . PRO A 1 401 ? -10.080 -3.794 -2.033 1.00 95.94 401 PRO A CA 1
ATOM 3084 C C . PRO A 1 401 ? -9.044 -2.980 -1.260 1.00 95.94 401 PRO A C 1
ATOM 3086 O O . PRO A 1 401 ? -8.952 -3.186 -0.052 1.00 95.94 401 PRO A O 1
ATOM 3089 N N . GLY A 1 402 ? -8.387 -1.997 -1.877 1.00 93.94 402 GLY A N 1
ATOM 3090 C CA . GLY A 1 402 ? -7.456 -1.098 -1.199 1.00 93.94 402 GLY A CA 1
ATOM 3091 C C . GLY A 1 402 ? -8.047 -0.448 0.048 1.00 93.94 402 GLY A C 1
ATOM 3092 O O . GLY A 1 402 ? -7.660 -0.755 1.178 1.00 93.94 402 GLY A O 1
ATOM 3093 N N . ALA A 1 403 ? -9.044 0.416 -0.136 1.00 93.56 403 ALA A N 1
ATOM 3094 C CA . ALA A 1 403 ? -9.653 1.121 0.985 1.00 93.56 403 ALA A CA 1
ATOM 3095 C C . ALA A 1 403 ? -10.443 0.184 1.912 1.00 93.56 403 ALA A C 1
ATOM 3097 O O . ALA A 1 403 ? -10.370 0.299 3.135 1.00 93.56 403 ALA A O 1
ATOM 3098 N N . SER A 1 404 ? -11.203 -0.763 1.359 1.00 94.81 404 SER A N 1
ATOM 3099 C CA . SER A 1 404 ? -12.084 -1.626 2.159 1.00 94.81 404 SER A CA 1
ATOM 3100 C C . SER A 1 404 ? -11.325 -2.576 3.089 1.00 94.81 404 SER A C 1
ATOM 3102 O O . SER A 1 404 ? -11.733 -2.730 4.242 1.00 94.81 404 SER A O 1
ATOM 3104 N N . THR A 1 405 ? -10.200 -3.157 2.653 1.00 95.19 405 THR A N 1
ATOM 3105 C CA . THR A 1 405 ? -9.373 -4.031 3.505 1.00 95.19 405 THR A CA 1
ATOM 3106 C C . THR A 1 405 ? -8.747 -3.280 4.678 1.00 95.19 405 THR A C 1
ATOM 3108 O O . THR A 1 405 ? -8.552 -3.878 5.734 1.00 95.19 405 THR A O 1
ATOM 3111 N N . PHE A 1 406 ? -8.538 -1.966 4.551 1.00 94.00 406 PHE A N 1
ATOM 3112 C CA . PHE A 1 406 ? -8.146 -1.091 5.655 1.00 94.00 406 PHE A CA 1
ATOM 3113 C C . PHE A 1 406 ? -9.335 -0.713 6.559 1.00 94.00 406 PHE A C 1
ATOM 3115 O O . PHE A 1 406 ? -9.251 -0.817 7.785 1.00 94.00 406 PHE A O 1
ATOM 3122 N N . VAL A 1 407 ? -10.469 -0.302 5.981 1.00 93.75 407 VAL A N 1
ATOM 3123 C CA . VAL A 1 407 ? -11.636 0.185 6.741 1.00 93.75 407 VAL A CA 1
ATOM 3124 C C . VAL A 1 407 ? -12.309 -0.926 7.550 1.00 93.75 407 VAL A C 1
ATOM 3126 O O . VAL A 1 407 ? -12.583 -0.751 8.737 1.00 93.75 407 VAL A O 1
ATOM 3129 N N . ILE A 1 408 ? -12.555 -2.086 6.937 1.00 92.88 408 ILE A N 1
ATOM 3130 C CA . ILE A 1 408 ? -13.352 -3.164 7.536 1.00 92.88 408 ILE A CA 1
ATOM 3131 C C . ILE A 1 408 ? -12.808 -3.629 8.897 1.00 92.88 408 ILE A C 1
ATOM 3133 O O . ILE A 1 408 ? -13.554 -3.575 9.877 1.00 92.88 408 ILE A O 1
ATOM 3137 N N . PRO A 1 409 ? -11.532 -4.043 9.037 1.00 90.88 409 PRO A N 1
ATOM 3138 C CA . PRO A 1 409 ? -10.994 -4.452 10.333 1.00 90.88 409 PRO A CA 1
ATOM 3139 C C . PRO A 1 409 ? -10.950 -3.307 11.358 1.00 90.88 409 PRO A C 1
ATOM 3141 O O . PRO A 1 409 ? -10.962 -3.564 12.559 1.00 90.88 409 PRO A O 1
ATOM 3144 N N . ALA A 1 410 ? -10.903 -2.039 10.940 1.00 89.19 410 ALA A N 1
ATOM 3145 C CA . ALA A 1 410 ? -10.990 -0.924 11.884 1.00 89.19 410 ALA A CA 1
ATOM 3146 C C . ALA A 1 410 ? -12.406 -0.769 12.476 1.00 89.19 410 ALA A C 1
ATOM 3148 O O . ALA A 1 410 ? -12.543 -0.397 13.642 1.00 89.19 410 ALA A O 1
ATOM 3149 N N . GLU A 1 411 ? -13.448 -1.097 11.712 1.00 87.25 411 GLU A N 1
ATOM 3150 C CA . GLU A 1 411 ? -14.846 -0.945 12.124 1.00 87.25 411 GLU A CA 1
ATOM 3151 C C . GLU A 1 411 ? -15.402 -2.173 12.869 1.00 87.25 411 GLU A C 1
ATOM 3153 O O . GLU A 1 411 ? -16.043 -2.026 13.908 1.00 87.25 411 GLU A O 1
ATOM 3158 N N . ILE A 1 412 ? -15.150 -3.395 12.383 1.00 84.19 412 ILE A N 1
ATOM 3159 C CA . ILE A 1 412 ? -15.844 -4.598 12.888 1.00 84.19 412 ILE A CA 1
ATOM 3160 C C . ILE A 1 412 ? -15.339 -5.095 14.248 1.00 84.19 412 ILE A C 1
ATOM 3162 O O . ILE A 1 412 ? -16.050 -5.825 14.945 1.00 84.19 412 ILE A O 1
ATOM 3166 N N . PHE A 1 413 ? -14.106 -4.744 14.626 1.00 81.88 413 PHE A N 1
ATOM 3167 C CA . PHE A 1 413 ? -13.508 -5.189 15.882 1.00 81.88 413 PHE A CA 1
ATOM 3168 C C . PHE A 1 413 ? -13.764 -4.185 17.015 1.00 81.88 413 PHE A C 1
ATOM 3170 O O . PHE A 1 413 ? -13.664 -2.970 16.814 1.00 81.88 413 PHE A O 1
ATOM 3177 N N . PRO A 1 414 ? -14.048 -4.674 18.237 1.00 72.56 414 PRO A N 1
ATOM 3178 C CA . PRO A 1 414 ? -14.369 -3.813 19.367 1.00 72.56 414 PRO A CA 1
ATOM 3179 C C . PRO A 1 414 ? -13.158 -2.999 19.814 1.00 72.56 414 PRO A C 1
ATOM 3181 O O . PRO A 1 414 ? -12.025 -3.481 19.777 1.00 72.56 414 PRO A O 1
ATOM 3184 N N . THR A 1 415 ? -13.401 -1.793 20.332 1.00 70.50 415 THR A N 1
ATOM 3185 C CA . THR A 1 415 ? -12.358 -0.828 20.733 1.00 70.50 415 THR A CA 1
ATOM 3186 C C . THR A 1 415 ? -11.257 -1.432 21.614 1.00 70.50 415 THR A C 1
ATOM 3188 O O . THR A 1 415 ? -10.089 -1.088 21.449 1.00 70.50 415 THR A O 1
ATOM 3191 N N . VAL A 1 416 ? -11.601 -2.363 22.510 1.00 68.06 416 VAL A N 1
ATOM 3192 C CA . VAL A 1 416 ? -10.654 -3.007 23.440 1.00 68.06 416 VAL A CA 1
ATOM 3193 C C . VAL A 1 416 ? -9.636 -3.936 22.770 1.00 68.06 416 VAL A C 1
ATOM 3195 O O . VAL A 1 416 ? -8.577 -4.170 23.342 1.00 68.06 416 VAL A O 1
ATOM 3198 N N . SER A 1 417 ? -9.935 -4.469 21.582 1.00 72.75 417 SER A N 1
ATOM 3199 C CA . SER A 1 417 ? -9.051 -5.385 20.842 1.00 72.75 417 SER A CA 1
ATOM 3200 C C . SER A 1 417 ? -8.839 -4.981 19.381 1.00 72.75 417 SER A C 1
ATOM 3202 O O . SER A 1 417 ? -8.227 -5.737 18.623 1.00 72.75 417 SER A O 1
ATOM 3204 N N . ARG A 1 418 ? -9.341 -3.806 18.978 1.00 79.62 418 ARG A N 1
ATOM 3205 C CA . ARG A 1 418 ? -9.316 -3.295 17.602 1.00 79.62 418 ARG A CA 1
ATOM 3206 C C . ARG A 1 418 ? -7.898 -3.183 17.069 1.00 79.62 418 ARG A C 1
ATOM 3208 O O . ARG A 1 418 ? -7.617 -3.760 16.028 1.00 79.62 418 ARG A O 1
ATOM 3215 N N . ALA A 1 419 ? -7.004 -2.512 17.795 1.00 78.19 419 ALA A N 1
ATOM 3216 C CA . ALA A 1 419 ? -5.623 -2.309 17.356 1.00 78.19 419 ALA A CA 1
ATOM 3217 C C . ALA A 1 419 ? -4.900 -3.643 17.118 1.00 78.19 419 ALA A C 1
ATOM 3219 O O . ALA A 1 419 ? -4.239 -3.816 16.098 1.00 78.19 419 ALA A O 1
ATOM 3220 N N . THR A 1 420 ? -5.100 -4.619 18.008 1.00 81.00 420 THR A N 1
ATOM 3221 C CA . THR A 1 420 ? -4.524 -5.958 17.854 1.00 81.00 420 THR A CA 1
ATOM 3222 C C . THR A 1 420 ? -5.112 -6.716 16.652 1.00 81.00 420 THR A C 1
ATOM 3224 O O . THR A 1 420 ? -4.356 -7.239 15.837 1.00 81.00 420 THR A O 1
ATOM 3227 N N . CYS A 1 421 ? -6.440 -6.770 16.493 1.00 85.00 421 CYS A N 1
ATOM 3228 C CA . CYS A 1 421 ? -7.077 -7.516 15.393 1.00 85.00 421 CYS A CA 1
ATOM 3229 C C . CYS A 1 421 ? -6.829 -6.859 14.024 1.00 85.00 421 CYS A C 1
ATOM 3231 O O . CYS A 1 421 ? -6.585 -7.547 13.029 1.00 85.00 421 CYS A O 1
ATOM 3233 N N . HIS A 1 422 ? -6.834 -5.525 13.980 1.00 88.75 422 HIS A N 1
ATOM 3234 C CA . HIS A 1 422 ? -6.443 -4.757 12.804 1.00 88.75 422 HIS A CA 1
ATOM 3235 C C . HIS A 1 422 ? -4.962 -4.979 12.484 1.00 88.75 422 HIS A C 1
ATOM 3237 O O . HIS A 1 422 ? -4.633 -5.253 11.338 1.00 88.75 422 HIS A O 1
ATOM 3243 N N . GLY A 1 423 ? -4.078 -4.964 13.489 1.00 88.50 423 GLY A N 1
ATOM 3244 C CA . GLY A 1 423 ? -2.656 -5.272 13.322 1.00 88.50 423 GLY A CA 1
ATOM 3245 C C . GLY A 1 423 ? -2.406 -6.674 12.759 1.00 88.50 423 GLY A C 1
ATOM 3246 O O . GLY A 1 423 ? -1.595 -6.825 11.854 1.00 88.50 423 GLY A O 1
ATOM 3247 N N . MET A 1 424 ? -3.145 -7.692 13.218 1.00 90.44 424 MET A N 1
ATOM 3248 C CA . MET A 1 424 ? -3.079 -9.050 12.653 1.00 90.44 424 MET A CA 1
ATOM 3249 C C . MET A 1 424 ? -3.578 -9.112 11.204 1.00 90.44 424 MET A C 1
ATOM 3251 O O . MET A 1 424 ? -2.976 -9.797 10.380 1.00 90.44 424 MET A O 1
ATOM 3255 N N . SER A 1 425 ? -4.657 -8.390 10.889 1.00 93.81 425 SER A N 1
ATOM 3256 C CA . SER A 1 425 ? -5.189 -8.299 9.522 1.00 93.81 425 SER A CA 1
ATOM 3257 C C . SER A 1 425 ? -4.189 -7.615 8.586 1.00 93.81 425 SER A C 1
ATOM 3259 O O . SER A 1 425 ? -3.890 -8.145 7.520 1.00 93.81 425 SER A O 1
ATOM 3261 N N . ALA A 1 426 ? -3.596 -6.505 9.028 1.00 93.44 426 ALA A N 1
ATOM 3262 C CA . ALA A 1 426 ? -2.574 -5.775 8.286 1.00 93.44 426 ALA A CA 1
ATOM 3263 C C . ALA A 1 426 ? -1.299 -6.614 8.093 1.00 93.44 426 ALA A C 1
ATOM 3265 O O . ALA A 1 426 ? -0.743 -6.629 6.997 1.00 93.44 426 ALA A O 1
ATOM 3266 N N . ALA A 1 427 ? -0.881 -7.371 9.118 1.00 94.38 427 ALA A N 1
ATOM 3267 C CA . ALA A 1 427 ? 0.268 -8.278 9.046 1.00 94.38 427 ALA A CA 1
ATOM 3268 C C . ALA A 1 427 ? 0.048 -9.427 8.058 1.00 94.38 427 ALA A C 1
ATOM 3270 O O . ALA A 1 427 ? 0.984 -9.824 7.360 1.00 94.38 427 ALA A O 1
ATOM 3271 N N . ALA A 1 428 ? -1.182 -9.942 7.954 1.00 96.44 428 ALA A N 1
ATOM 3272 C CA . ALA A 1 428 ? -1.541 -10.890 6.905 1.00 96.44 428 ALA A CA 1
ATOM 3273 C C . ALA A 1 428 ? -1.431 -10.239 5.518 1.00 96.44 428 ALA A C 1
ATOM 3275 O O . ALA A 1 428 ? -0.796 -10.820 4.644 1.00 96.44 428 ALA A O 1
ATOM 3276 N N . GLY A 1 429 ? -1.927 -9.009 5.348 1.00 96.38 429 GLY A N 1
ATOM 3277 C CA . GLY A 1 429 ? -1.692 -8.206 4.142 1.00 96.38 429 GLY A CA 1
ATOM 3278 C C . GLY A 1 429 ? -0.208 -8.122 3.787 1.00 96.38 429 GLY A C 1
ATOM 3279 O O . GLY A 1 429 ? 0.217 -8.627 2.752 1.00 96.38 429 GLY A O 1
ATOM 3280 N N . LYS A 1 430 ? 0.637 -7.636 4.703 1.00 95.38 430 LYS A N 1
ATOM 3281 C CA . LYS A 1 430 ? 2.082 -7.517 4.440 1.00 95.38 430 LYS A CA 1
ATOM 3282 C C . LYS A 1 430 ? 2.777 -8.856 4.205 1.00 95.38 430 LYS A C 1
ATOM 3284 O O . LYS A 1 430 ? 3.754 -8.899 3.465 1.00 95.38 430 LYS A O 1
ATOM 3289 N N . SER A 1 431 ? 2.266 -9.956 4.757 1.00 96.00 431 SER A N 1
ATOM 3290 C CA . SER A 1 431 ? 2.732 -11.303 4.395 1.00 96.00 431 SER A CA 1
ATOM 3291 C C . SER A 1 431 ? 2.433 -11.617 2.926 1.00 96.00 431 SER A C 1
ATOM 3293 O O . SER A 1 431 ? 3.307 -12.112 2.218 1.00 96.00 431 SER A O 1
ATOM 3295 N N . GLY A 1 432 ? 1.231 -11.275 2.456 1.00 95.94 432 GLY A N 1
ATOM 3296 C CA . GLY A 1 432 ? 0.851 -11.342 1.045 1.00 95.94 432 GLY A CA 1
ATOM 3297 C C . GLY A 1 432 ? 1.741 -10.460 0.173 1.00 95.94 432 GLY A C 1
ATOM 3298 O O . GLY A 1 432 ? 2.249 -10.932 -0.837 1.00 95.94 432 GLY A O 1
ATOM 3299 N N . ALA A 1 433 ? 2.045 -9.239 0.620 1.00 94.62 433 ALA A N 1
ATOM 3300 C CA . ALA A 1 433 ? 2.959 -8.330 -0.070 1.00 94.62 433 ALA A CA 1
ATOM 3301 C C . ALA A 1 433 ? 4.382 -8.897 -0.191 1.00 94.62 433 ALA A C 1
ATOM 3303 O O . ALA A 1 433 ? 5.011 -8.771 -1.240 1.00 94.62 433 ALA A O 1
ATOM 3304 N N . VAL A 1 434 ? 4.913 -9.536 0.860 1.00 92.69 434 VAL A N 1
ATOM 3305 C CA . VAL A 1 434 ? 6.225 -10.210 0.812 1.00 92.69 434 VAL A CA 1
ATOM 3306 C C . VAL A 1 434 ? 6.202 -11.358 -0.197 1.00 92.69 434 VAL A C 1
ATOM 3308 O O . VAL A 1 434 ? 7.129 -11.479 -0.994 1.00 92.69 434 VAL A O 1
ATOM 3311 N N . VAL A 1 435 ? 5.140 -12.172 -0.205 1.00 91.31 435 VAL A N 1
ATOM 3312 C CA . VAL A 1 435 ? 4.983 -13.261 -1.182 1.00 91.31 435 VAL A CA 1
ATOM 3313 C C . VAL A 1 435 ? 4.892 -12.697 -2.598 1.00 91.31 435 VAL A C 1
ATOM 3315 O O . VAL A 1 435 ? 5.644 -13.132 -3.466 1.00 91.31 435 VAL A O 1
ATOM 3318 N N . GLY A 1 436 ? 4.027 -11.709 -2.824 1.00 89.19 436 GLY A N 1
ATOM 3319 C CA . GLY A 1 436 ? 3.842 -11.045 -4.110 1.00 89.19 436 GLY A CA 1
ATOM 3320 C C . GLY A 1 436 ? 5.139 -10.425 -4.608 1.00 89.19 436 GLY A C 1
ATOM 3321 O O . GLY A 1 436 ? 5.647 -10.836 -5.640 1.00 89.19 436 GLY A O 1
ATOM 3322 N N . SER A 1 437 ? 5.750 -9.524 -3.842 1.00 85.62 437 SER A N 1
ATOM 3323 C CA . SER A 1 437 ? 6.992 -8.854 -4.250 1.00 85.62 437 SER A CA 1
ATOM 3324 C C . SER A 1 437 ? 8.161 -9.816 -4.496 1.00 85.62 437 SER A C 1
ATOM 3326 O O . SER A 1 437 ? 8.905 -9.630 -5.452 1.00 85.62 437 SER A O 1
ATOM 3328 N N . TYR A 1 438 ? 8.321 -10.869 -3.688 1.00 83.12 438 TYR A N 1
ATOM 3329 C CA . TYR A 1 438 ? 9.402 -11.839 -3.889 1.00 83.12 438 TYR A CA 1
ATOM 3330 C C . TYR A 1 438 ? 9.172 -12.749 -5.106 1.00 83.12 438 TYR A C 1
ATOM 3332 O O . TYR A 1 438 ? 10.125 -13.138 -5.783 1.00 83.12 438 TYR A O 1
ATOM 3340 N N . THR A 1 439 ? 7.919 -13.130 -5.373 1.00 82.81 439 THR A N 1
ATOM 3341 C CA . THR A 1 439 ? 7.590 -14.070 -6.458 1.00 82.81 439 THR A CA 1
ATOM 3342 C C . THR A 1 439 ? 7.344 -13.383 -7.795 1.00 82.81 439 THR A C 1
ATOM 3344 O O . THR A 1 439 ? 7.609 -13.994 -8.825 1.00 82.81 439 THR A O 1
ATOM 3347 N N . PHE A 1 440 ? 6.890 -12.127 -7.795 1.00 83.88 440 PHE A N 1
ATOM 3348 C CA . PHE A 1 440 ? 6.411 -11.428 -8.985 1.00 83.88 440 PHE A CA 1
ATOM 3349 C C . PHE A 1 440 ? 7.468 -11.333 -10.082 1.00 83.88 440 PHE A C 1
ATOM 3351 O O . PHE A 1 440 ? 7.218 -11.796 -11.187 1.00 83.88 440 PHE A O 1
ATOM 3358 N N . ASN A 1 441 ? 8.654 -10.793 -9.784 1.00 79.94 441 ASN A N 1
ATOM 3359 C CA . ASN A 1 441 ? 9.709 -10.638 -10.788 1.00 79.94 441 ASN A CA 1
ATOM 3360 C C . ASN A 1 441 ? 10.164 -12.000 -11.348 1.00 79.94 441 ASN A C 1
ATOM 3362 O O . ASN A 1 441 ? 10.200 -12.187 -12.560 1.00 79.94 441 ASN A O 1
ATOM 3366 N N . LYS A 1 442 ? 10.379 -12.999 -10.480 1.00 83.50 442 LYS A N 1
ATOM 3367 C CA . LYS A 1 442 ? 10.751 -14.363 -10.900 1.00 83.50 442 LYS A CA 1
ATOM 3368 C C . LYS A 1 442 ? 9.694 -14.997 -11.800 1.00 83.50 442 LYS A C 1
ATOM 3370 O O . LYS A 1 442 ? 10.029 -15.651 -12.785 1.00 83.50 442 LYS A O 1
ATOM 3375 N N . LEU A 1 443 ? 8.422 -14.816 -11.450 1.00 86.62 443 LEU A N 1
ATOM 3376 C CA . LEU A 1 443 ? 7.311 -15.327 -12.235 1.00 86.62 443 LEU A CA 1
ATOM 3377 C C . LEU A 1 443 ? 7.231 -14.586 -13.572 1.00 86.62 443 LEU A C 1
ATOM 3379 O O . LEU A 1 443 ? 7.204 -15.239 -14.606 1.00 86.62 443 LEU A O 1
ATOM 3383 N N . MET A 1 444 ? 7.305 -13.255 -13.570 1.00 86.75 444 MET A N 1
ATOM 3384 C CA . MET A 1 444 ? 7.265 -12.430 -14.777 1.00 86.75 444 MET A CA 1
ATOM 3385 C C . MET A 1 444 ? 8.380 -12.793 -15.764 1.00 86.75 444 MET A C 1
ATOM 3387 O O . MET A 1 444 ? 8.095 -12.926 -16.952 1.00 86.75 444 MET A O 1
ATOM 3391 N N . THR A 1 445 ? 9.605 -13.045 -15.296 1.00 84.50 445 THR A N 1
ATOM 3392 C CA . THR A 1 445 ? 10.700 -13.532 -16.152 1.00 84.50 445 THR A CA 1
ATOM 3393 C C . THR A 1 445 ? 10.423 -14.934 -16.704 1.00 84.50 445 THR A C 1
ATOM 3395 O O . THR A 1 445 ? 10.743 -15.219 -17.856 1.00 84.50 445 THR A O 1
ATOM 3398 N N . ALA A 1 446 ? 9.823 -15.822 -15.907 1.00 88.31 446 ALA A N 1
ATOM 3399 C CA . ALA A 1 446 ? 9.592 -17.214 -16.294 1.00 88.31 446 ALA A CA 1
ATOM 3400 C C . ALA A 1 446 ? 8.403 -17.406 -17.250 1.00 88.31 446 ALA A C 1
ATOM 3402 O O . ALA A 1 446 ? 8.481 -18.229 -18.161 1.00 88.31 446 ALA A O 1
ATOM 3403 N N . ILE A 1 447 ? 7.295 -16.692 -17.027 1.00 90.31 447 ILE A N 1
ATOM 3404 C CA . ILE A 1 447 ? 6.040 -16.879 -17.776 1.00 90.31 447 ILE A CA 1
ATOM 3405 C C . ILE A 1 447 ? 5.688 -15.692 -18.680 1.00 90.31 447 ILE A C 1
ATOM 3407 O O . ILE A 1 447 ? 4.796 -15.822 -19.515 1.00 90.31 447 ILE A O 1
ATOM 3411 N N . GLY A 1 448 ? 6.379 -14.558 -18.558 1.00 91.00 448 GLY A N 1
ATOM 3412 C CA . GLY A 1 448 ? 6.111 -13.339 -19.321 1.00 91.00 448 GLY A CA 1
ATOM 3413 C C . GLY A 1 448 ? 4.950 -12.502 -18.770 1.00 91.00 448 GLY A C 1
ATOM 3414 O O . GLY A 1 448 ? 4.081 -12.987 -18.044 1.00 91.00 448 GLY A O 1
ATOM 3415 N N . LEU A 1 449 ? 4.917 -11.222 -19.155 1.00 90.38 449 LEU A N 1
ATOM 3416 C CA . LEU A 1 449 ? 3.940 -10.237 -18.670 1.00 90.38 449 LEU A CA 1
ATOM 3417 C C . LEU A 1 449 ? 2.481 -10.583 -19.029 1.00 90.38 449 LEU A C 1
ATOM 3419 O O . LEU A 1 449 ? 1.585 -10.344 -18.225 1.00 90.38 449 LEU A O 1
ATOM 3423 N N . GLU A 1 450 ? 2.231 -11.194 -20.191 1.00 93.06 450 GLU A N 1
ATOM 3424 C CA . GLU A 1 450 ? 0.888 -11.660 -20.581 1.00 93.06 450 GLU A CA 1
ATOM 3425 C C . GLU A 1 450 ? 0.302 -12.624 -19.540 1.00 93.06 450 GLU A C 1
ATOM 3427 O O . GLU A 1 450 ? -0.803 -12.433 -19.031 1.00 93.06 450 GLU A O 1
ATOM 3432 N N . ASN A 1 451 ? 1.084 -13.639 -19.168 1.00 93.75 451 ASN A N 1
ATOM 3433 C CA . ASN A 1 451 ? 0.663 -14.651 -18.207 1.00 93.75 451 ASN A CA 1
ATOM 3434 C C . ASN A 1 451 ? 0.591 -14.109 -16.774 1.00 93.75 451 ASN A C 1
ATOM 3436 O O . ASN A 1 451 ? -0.165 -14.645 -15.961 1.00 93.75 451 ASN A O 1
ATOM 3440 N N . MET A 1 452 ? 1.287 -13.008 -16.471 1.00 92.25 452 MET A N 1
ATOM 3441 C CA . MET A 1 452 ? 1.107 -12.299 -15.202 1.00 92.25 452 MET A CA 1
ATOM 3442 C C . MET A 1 452 ? -0.303 -11.718 -15.063 1.00 92.25 452 MET A C 1
ATOM 3444 O O . MET A 1 452 ? -0.873 -11.795 -13.977 1.00 92.25 452 MET A O 1
ATOM 3448 N N . PHE A 1 453 ? -0.921 -11.215 -16.138 1.00 94.31 453 PHE A N 1
ATOM 3449 C CA . PHE A 1 453 ? -2.309 -10.739 -16.065 1.00 94.31 453 PHE A CA 1
ATOM 3450 C C . PHE A 1 453 ? -3.300 -11.871 -15.794 1.00 94.31 453 PHE A C 1
ATOM 3452 O O . PHE A 1 453 ? -4.226 -11.695 -15.002 1.00 94.31 453 PHE A O 1
ATOM 3459 N N . TRP A 1 454 ? -3.072 -13.054 -16.368 1.00 95.88 454 TRP A N 1
ATOM 3460 C CA . TRP A 1 454 ? -3.858 -14.252 -16.062 1.00 95.88 454 TRP A CA 1
ATOM 3461 C C . TRP A 1 454 ? -3.683 -14.713 -14.612 1.00 95.88 454 TRP A C 1
ATOM 3463 O O . TRP A 1 454 ? -4.660 -15.080 -13.956 1.00 95.88 454 TRP A O 1
ATOM 3473 N N . PHE A 1 455 ? -2.459 -14.645 -14.085 1.00 94.81 455 PHE A N 1
ATOM 3474 C CA . PHE A 1 455 ? -2.187 -14.911 -12.674 1.00 94.81 455 PHE A CA 1
ATOM 3475 C C . PHE A 1 455 ? -2.941 -13.932 -11.761 1.00 94.81 455 PHE A C 1
ATOM 3477 O O . PHE A 1 455 ? -3.668 -14.367 -10.865 1.00 94.81 455 PHE A O 1
ATOM 3484 N N . CYS A 1 456 ? -2.844 -12.625 -12.023 1.00 94.69 456 CYS A N 1
ATOM 3485 C CA . CYS A 1 456 ? -3.556 -11.595 -11.264 1.00 94.69 456 CYS A CA 1
ATOM 3486 C C . CYS A 1 456 ? -5.077 -11.779 -11.338 1.00 94.69 456 CYS A C 1
ATOM 3488 O O . CYS A 1 456 ? -5.741 -11.723 -10.305 1.00 94.69 456 CYS A O 1
ATOM 3490 N N . LEU A 1 457 ? -5.626 -12.104 -12.515 1.00 96.88 457 LEU A N 1
ATOM 3491 C CA . LEU A 1 457 ? -7.040 -12.450 -12.684 1.00 96.88 457 LEU A CA 1
ATOM 3492 C C . LEU A 1 457 ? -7.448 -13.615 -11.767 1.00 96.88 457 LEU A C 1
ATOM 3494 O O . LEU A 1 457 ? -8.458 -13.529 -11.070 1.00 96.88 457 LEU A O 1
ATOM 3498 N N . GLY A 1 458 ? -6.654 -14.690 -11.733 1.00 96.81 458 GLY A N 1
ATOM 3499 C CA . GLY A 1 458 ? -6.908 -15.857 -10.888 1.00 96.81 458 GLY A CA 1
ATOM 3500 C C . GLY A 1 458 ? -6.922 -15.522 -9.395 1.00 96.81 458 GLY A C 1
ATOM 3501 O O . GLY A 1 458 ? -7.862 -15.889 -8.687 1.00 96.81 458 GLY A O 1
ATOM 3502 N N . VAL A 1 459 ? -5.926 -14.773 -8.913 1.00 96.44 459 VAL A N 1
ATOM 3503 C CA . VAL A 1 459 ? -5.867 -14.345 -7.504 1.00 96.44 459 VAL A CA 1
ATOM 3504 C C . VAL A 1 459 ? -7.016 -13.382 -7.173 1.00 96.44 459 VAL A C 1
ATOM 3506 O O . VAL A 1 459 ? -7.637 -13.519 -6.118 1.00 96.44 459 VAL A O 1
ATOM 3509 N N . SER A 1 460 ? -7.389 -12.473 -8.082 1.00 96.94 460 SER A N 1
ATOM 3510 C CA . SER A 1 460 ? -8.543 -11.580 -7.906 1.00 96.94 460 SER A CA 1
ATOM 3511 C C . SER A 1 460 ? -9.875 -12.332 -7.854 1.00 96.94 460 SER A C 1
ATOM 3513 O O . SER A 1 460 ? -10.754 -11.948 -7.084 1.00 96.94 460 SER A O 1
ATOM 3515 N N . LEU A 1 461 ? -10.045 -13.420 -8.617 1.00 97.88 461 LEU A N 1
ATOM 3516 C CA . LEU A 1 461 ? -11.240 -14.273 -8.532 1.00 97.88 461 LEU A CA 1
ATOM 3517 C C . LEU A 1 461 ? -11.330 -14.955 -7.165 1.00 97.88 461 LEU A C 1
ATOM 3519 O O . LEU A 1 461 ? -12.402 -14.987 -6.557 1.00 97.88 461 LEU A O 1
ATOM 3523 N N . LEU A 1 462 ? -10.198 -15.447 -6.652 1.00 97.69 462 LEU A N 1
ATOM 3524 C CA . LEU A 1 462 ? -10.122 -16.008 -5.304 1.00 97.69 462 LEU A CA 1
ATOM 3525 C C . LEU A 1 462 ? -10.435 -14.952 -4.240 1.00 97.69 462 LEU A C 1
ATOM 3527 O O . LEU A 1 462 ? -11.207 -15.235 -3.328 1.00 97.69 462 LEU A O 1
ATOM 3531 N N . LEU A 1 463 ? -9.911 -13.730 -4.375 1.00 97.62 463 LEU A N 1
ATOM 3532 C CA . LEU A 1 463 ? -10.240 -12.609 -3.491 1.00 97.62 463 LEU A CA 1
ATOM 3533 C C . LEU A 1 463 ? -11.733 -12.261 -3.545 1.00 97.62 463 LEU A C 1
ATOM 3535 O O . LEU A 1 463 ? -12.343 -12.015 -2.502 1.00 97.62 463 LEU A O 1
ATOM 3539 N N . ASN A 1 464 ? -12.342 -12.260 -4.733 1.00 96.56 464 ASN A N 1
ATOM 3540 C CA . ASN A 1 464 ? -13.771 -11.996 -4.901 1.00 96.56 464 ASN A CA 1
ATOM 3541 C C . ASN A 1 464 ? -14.614 -13.043 -4.159 1.00 96.56 464 ASN A C 1
ATOM 3543 O O . ASN A 1 464 ? -15.467 -12.689 -3.342 1.00 96.56 464 ASN A O 1
ATOM 3547 N N . LEU A 1 465 ? -14.304 -14.328 -4.366 1.00 96.69 465 LEU A N 1
ATOM 3548 C CA . LEU A 1 465 ? -14.956 -15.441 -3.678 1.00 96.69 465 LEU A CA 1
ATOM 3549 C C . LEU A 1 465 ? -14.746 -15.366 -2.159 1.00 96.69 465 LEU A C 1
ATOM 3551 O O . LEU A 1 465 ? -15.701 -15.501 -1.395 1.00 96.69 465 LEU A O 1
ATOM 3555 N N . TRP A 1 466 ? -13.518 -15.095 -1.714 1.00 96.94 466 TRP A N 1
ATOM 3556 C CA . TRP A 1 466 ? -13.184 -14.958 -0.296 1.00 96.94 466 TRP A CA 1
ATOM 3557 C C . TRP A 1 466 ? -13.977 -13.829 0.363 1.00 96.94 466 TRP A C 1
ATOM 3559 O O . TRP A 1 466 ? -14.566 -14.011 1.429 1.00 96.94 466 TRP A O 1
ATOM 3569 N N . THR A 1 467 ? -14.051 -12.676 -0.306 1.00 95.31 467 THR A N 1
ATOM 3570 C CA . THR A 1 467 ? -14.838 -11.519 0.135 1.00 95.31 467 THR A CA 1
ATOM 3571 C C . THR A 1 467 ? -16.316 -11.880 0.229 1.00 95.31 467 THR A C 1
ATOM 3573 O O . THR A 1 467 ? -16.987 -11.549 1.207 1.00 95.31 467 THR A O 1
ATOM 3576 N N . TRP A 1 468 ? -16.843 -12.595 -0.762 1.00 92.69 468 TRP A N 1
ATOM 3577 C CA . TRP A 1 468 ? -18.242 -12.996 -0.770 1.00 92.69 468 TRP A CA 1
ATOM 3578 C C . TRP A 1 468 ? -18.592 -13.932 0.398 1.00 92.69 468 TRP A C 1
ATOM 3580 O O . TRP A 1 468 ? -19.625 -13.724 1.038 1.00 92.69 468 TRP A O 1
ATOM 3590 N N . VAL A 1 469 ? -17.715 -14.886 0.730 1.00 92.25 469 VAL A N 1
ATOM 3591 C CA . VAL A 1 469 ? -17.945 -15.887 1.787 1.00 92.25 469 VAL A CA 1
ATOM 3592 C C . VAL A 1 469 ? -17.682 -15.343 3.195 1.00 92.25 469 VAL A C 1
ATOM 3594 O O . VAL A 1 469 ? -18.520 -15.512 4.079 1.00 92.25 469 VAL A O 1
ATOM 3597 N N . PHE A 1 470 ? -16.528 -14.712 3.427 1.00 92.19 470 PHE A N 1
ATOM 3598 C CA . PHE A 1 470 ? -16.036 -14.453 4.786 1.00 92.19 470 PHE A CA 1
ATOM 3599 C C . PHE A 1 470 ? -16.225 -13.016 5.275 1.00 92.19 470 PHE A C 1
ATOM 3601 O O . PHE A 1 470 ? -16.227 -12.788 6.484 1.00 92.19 470 PHE A O 1
ATOM 3608 N N . ILE A 1 471 ? -16.372 -12.035 4.378 1.00 91.50 471 ILE A N 1
ATOM 3609 C CA . ILE A 1 471 ? -16.548 -10.638 4.793 1.00 91.50 471 ILE A CA 1
ATOM 3610 C C . ILE A 1 471 ? -18.029 -10.383 5.115 1.00 91.50 471 ILE A C 1
ATOM 3612 O O . ILE A 1 471 ? -18.897 -10.679 4.280 1.00 91.50 471 ILE A O 1
ATOM 3616 N N . PRO A 1 472 ? -18.353 -9.846 6.309 1.00 83.88 472 PRO A N 1
ATOM 3617 C CA . PRO A 1 472 ? -19.729 -9.571 6.700 1.00 83.88 472 PRO A CA 1
ATOM 3618 C C . PRO A 1 472 ? -20.346 -8.451 5.861 1.00 83.88 472 PRO A C 1
ATOM 3620 O O . PRO A 1 472 ? -19.666 -7.541 5.386 1.00 83.88 472 PRO A O 1
ATOM 3623 N N . PHE A 1 473 ? -21.665 -8.510 5.703 1.00 82.75 473 PHE A N 1
ATOM 3624 C CA . PHE A 1 473 ? -22.435 -7.426 5.112 1.00 82.75 473 PHE A CA 1
ATOM 3625 C C . PHE A 1 473 ? -22.907 -6.499 6.231 1.00 82.75 473 PHE A C 1
ATOM 3627 O O . PHE A 1 473 ? -23.720 -6.897 7.061 1.00 82.75 473 PHE A O 1
ATOM 3634 N N . TYR A 1 474 ? -22.409 -5.267 6.254 1.00 79.00 474 TYR A N 1
ATOM 3635 C CA . TYR A 1 474 ? -22.838 -4.269 7.224 1.00 79.00 474 TYR A CA 1
ATOM 3636 C C . TYR A 1 474 ? -22.719 -2.856 6.644 1.00 79.00 474 TYR A C 1
ATOM 3638 O O . TYR A 1 474 ? -21.912 -2.584 5.749 1.00 79.00 474 TYR A O 1
ATOM 3646 N N . GLY A 1 475 ? -23.551 -1.961 7.159 1.00 72.12 475 GLY A N 1
ATOM 3647 C CA . GLY A 1 475 ? -23.534 -0.536 6.878 1.00 72.12 475 GLY A CA 1
ATOM 3648 C C . GLY A 1 475 ? -23.541 0.278 8.167 1.00 72.12 475 GLY A C 1
ATOM 3649 O O . GLY A 1 475 ? -23.409 -0.237 9.278 1.00 72.12 475 GLY A O 1
ATOM 3650 N N 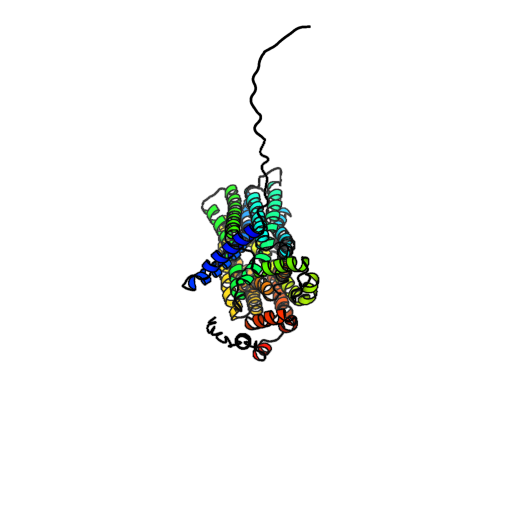. THR A 1 476 ? -23.715 1.579 7.998 1.00 69.12 476 THR A N 1
ATOM 3651 C CA . THR A 1 476 ? -23.587 2.593 9.046 1.00 69.12 476 THR A CA 1
ATOM 3652 C C . THR A 1 476 ? -24.560 2.388 10.212 1.00 69.12 476 THR A C 1
ATOM 3654 O O . THR A 1 476 ? -24.176 2.496 11.371 1.00 69.12 476 THR A O 1
ATOM 3657 N N . LYS A 1 477 ? -25.814 2.012 9.927 1.00 66.00 477 LYS A N 1
ATOM 3658 C CA . LYS A 1 477 ? -26.827 1.746 10.965 1.00 66.00 477 LYS A CA 1
ATOM 3659 C C . LYS A 1 477 ? -26.514 0.484 11.773 1.00 66.00 477 LYS A C 1
ATOM 3661 O O . LYS A 1 477 ? -26.703 0.467 12.984 1.00 66.00 477 LYS A O 1
ATOM 3666 N N . GLN A 1 478 ? -26.007 -0.563 11.116 1.00 70.12 478 GLN A N 1
ATOM 3667 C CA . GLN A 1 478 ? -25.584 -1.781 11.810 1.00 70.12 478 GLN A CA 1
ATOM 3668 C C . GLN A 1 478 ? -24.387 -1.531 12.723 1.00 70.12 478 GLN A C 1
ATOM 3670 O O . GLN A 1 478 ? -24.306 -2.157 13.772 1.00 70.12 478 GLN A O 1
ATOM 3675 N N . LEU A 1 479 ? -23.475 -0.628 12.350 1.00 69.88 479 LEU A N 1
ATOM 3676 C CA . LEU A 1 479 ? -22.323 -0.273 13.182 1.00 69.88 479 LEU A CA 1
ATOM 3677 C C . LEU A 1 479 ? -22.742 0.295 14.536 1.00 69.88 479 LEU A C 1
ATOM 3679 O O . LEU A 1 479 ? -22.218 -0.152 15.548 1.00 69.88 479 LEU A O 1
ATOM 3683 N N . VAL A 1 480 ? -23.731 1.191 14.568 1.00 66.06 480 VAL A N 1
ATOM 3684 C CA . VAL A 1 480 ? -24.252 1.751 15.827 1.00 66.06 480 VAL A CA 1
ATOM 3685 C C . VAL A 1 480 ? -24.802 0.637 16.726 1.00 66.06 480 VAL A C 1
ATOM 3687 O O . VAL A 1 480 ? -24.403 0.503 17.882 1.00 66.06 480 VAL A O 1
ATOM 3690 N N . HIS A 1 481 ? -25.620 -0.256 16.160 1.00 63.69 481 HIS A N 1
ATOM 3691 C CA . HIS A 1 481 ? -26.121 -1.436 16.869 1.00 63.69 481 HIS A CA 1
ATOM 3692 C C . HIS A 1 481 ? -25.015 -2.383 17.340 1.00 63.69 481 HIS A C 1
ATOM 3694 O O . HIS A 1 481 ? -25.128 -2.995 18.405 1.00 63.69 481 HIS A O 1
ATOM 3700 N N . LEU A 1 482 ? -23.967 -2.555 16.534 1.00 67.06 482 LEU A N 1
ATOM 3701 C CA . LEU A 1 482 ? -22.817 -3.380 16.872 1.00 67.06 482 LEU A CA 1
ATOM 3702 C C . LEU A 1 482 ? -22.042 -2.769 18.027 1.00 67.06 482 LEU A C 1
ATOM 3704 O O . LEU A 1 482 ? -21.671 -3.513 18.922 1.00 67.06 482 LEU A O 1
ATOM 3708 N N . GLU A 1 483 ? -21.827 -1.456 18.055 1.00 65.25 483 GLU A N 1
ATOM 3709 C CA . GLU A 1 483 ? -21.147 -0.791 19.166 1.00 65.25 483 GLU A CA 1
ATOM 3710 C C . GLU A 1 483 ? -21.934 -0.915 20.476 1.00 65.25 483 GLU A C 1
ATOM 3712 O O . GLU A 1 483 ? -21.353 -1.249 21.510 1.00 65.25 483 GLU A O 1
ATOM 3717 N N . GLU A 1 484 ? -23.257 -0.747 20.444 1.00 62.88 484 GLU A N 1
ATOM 3718 C CA . GLU A 1 484 ? -24.116 -0.968 21.615 1.00 62.88 484 GLU A CA 1
ATOM 3719 C C . GLU A 1 484 ? -24.138 -2.436 22.054 1.00 62.88 484 GLU A C 1
ATOM 3721 O O . GLU A 1 484 ? -23.967 -2.760 23.228 1.00 62.88 484 GLU A O 1
ATOM 3726 N N . SER A 1 485 ? -24.268 -3.360 21.106 1.00 60.78 485 SER A N 1
ATOM 3727 C CA . SER A 1 485 ? -24.272 -4.796 21.405 1.00 60.78 485 SER A CA 1
ATOM 3728 C C . SER A 1 485 ? -22.889 -5.312 21.802 1.00 60.78 485 SER A C 1
ATOM 3730 O O . SER A 1 485 ? -22.778 -6.337 22.474 1.00 60.78 485 SER A O 1
ATOM 3732 N N . GLN A 1 486 ? -21.814 -4.618 21.416 1.00 63.44 486 GLN A N 1
ATOM 3733 C CA . GLN A 1 486 ? -20.459 -4.860 21.908 1.00 63.44 486 GLN A CA 1
ATOM 3734 C C . GLN A 1 486 ? -20.342 -4.464 23.380 1.00 63.44 486 GLN A C 1
ATOM 3736 O O . GLN A 1 486 ? -19.715 -5.220 24.123 1.00 63.44 486 GLN A O 1
ATOM 3741 N N . ARG A 1 487 ? -20.988 -3.368 23.815 1.00 56.25 487 ARG A N 1
ATOM 3742 C CA . ARG A 1 487 ? -21.100 -3.015 25.246 1.00 56.25 487 ARG A CA 1
ATOM 3743 C C . ARG A 1 487 ? -21.858 -4.091 26.031 1.00 56.25 487 ARG A C 1
ATOM 3745 O O . ARG A 1 487 ? -21.463 -4.423 27.142 1.00 56.25 487 ARG A O 1
ATOM 3752 N N . ASN A 1 488 ? -22.866 -4.710 25.414 1.00 52.62 488 ASN A N 1
ATOM 3753 C CA . ASN A 1 488 ? -23.711 -5.727 26.057 1.00 52.62 488 ASN A CA 1
ATOM 3754 C C . ASN A 1 488 ? -23.224 -7.182 25.869 1.00 52.62 488 ASN A C 1
ATOM 3756 O O . ASN A 1 488 ? -23.796 -8.108 26.436 1.00 52.62 488 ASN A O 1
ATOM 3760 N N . GLY A 1 489 ? -22.158 -7.417 25.092 1.00 54.53 489 GLY A N 1
ATOM 3761 C CA . GLY A 1 489 ? -21.533 -8.734 24.909 1.00 54.53 489 GLY A CA 1
ATOM 3762 C C . GLY A 1 489 ? -22.078 -9.625 23.774 1.00 54.53 489 GLY A C 1
ATOM 3763 O O . GLY A 1 489 ? -21.467 -10.669 23.512 1.00 54.53 489 GLY A O 1
ATOM 3764 N N . GLU A 1 490 ? -23.118 -9.205 23.044 1.00 58.78 490 GLU A N 1
ATOM 3765 C CA . GLU A 1 490 ? -23.898 -9.999 22.060 1.00 58.78 490 GLU A CA 1
ATOM 3766 C C . GLU A 1 490 ? -23.519 -9.775 20.570 1.00 58.78 490 GLU A C 1
ATOM 3768 O O . GLU A 1 490 ? -24.148 -10.304 19.653 1.00 58.78 490 GLU A O 1
ATOM 3773 N N . ALA A 1 491 ? -22.460 -9.009 20.296 1.00 59.12 491 ALA A N 1
ATOM 3774 C CA . ALA A 1 491 ? -22.182 -8.423 18.975 1.00 59.12 491 ALA A CA 1
ATOM 3775 C C . ALA A 1 491 ? -21.967 -9.377 17.776 1.00 59.12 491 ALA A C 1
ATOM 3777 O O . ALA A 1 491 ? -22.209 -8.988 16.634 1.00 59.12 491 ALA A O 1
ATOM 3778 N N . LEU A 1 492 ? -21.492 -10.611 17.980 1.00 59.03 492 LEU A N 1
ATOM 3779 C CA . LEU A 1 492 ? -21.078 -11.477 16.860 1.00 59.03 492 LEU A CA 1
ATOM 3780 C C . LEU A 1 492 ? -22.241 -11.954 15.992 1.00 59.03 492 LEU A C 1
ATOM 3782 O O . LEU A 1 492 ? -22.100 -12.066 14.777 1.00 59.03 492 LEU A O 1
ATOM 3786 N N . THR A 1 493 ? -23.391 -12.211 16.610 1.00 59.72 493 THR A N 1
ATOM 3787 C CA . THR A 1 493 ? -24.600 -12.665 15.918 1.00 59.72 493 THR A CA 1
ATOM 3788 C C . THR A 1 493 ? -25.179 -11.607 14.987 1.00 59.72 493 THR A C 1
ATOM 3790 O O . THR A 1 493 ? -25.900 -11.969 14.065 1.00 59.72 493 THR A O 1
ATOM 3793 N N . LEU A 1 494 ? -24.858 -10.328 15.200 1.00 63.41 494 LEU A N 1
ATOM 3794 C CA . LEU A 1 494 ? -25.399 -9.198 14.444 1.00 63.41 494 LEU A CA 1
ATOM 3795 C C . LEU A 1 494 ? -24.610 -8.897 13.164 1.00 63.41 494 LEU A C 1
ATOM 3797 O O . LEU A 1 494 ? -25.212 -8.480 12.181 1.00 63.41 494 LEU A O 1
ATOM 3801 N N . LEU A 1 495 ? -23.302 -9.184 13.129 1.00 62.16 495 LEU A N 1
ATOM 3802 C CA . LEU A 1 495 ? -22.439 -8.938 11.956 1.00 62.16 495 LEU A CA 1
ATOM 3803 C C . LEU A 1 495 ? -22.913 -9.653 10.677 1.00 62.16 495 LEU A C 1
ATOM 3805 O O . LEU A 1 495 ? -22.572 -9.231 9.577 1.00 62.16 495 LEU A O 1
ATOM 3809 N N . TYR A 1 496 ? -23.685 -10.733 10.819 1.00 66.06 496 TYR A N 1
ATOM 3810 C CA . TYR A 1 496 ? -24.151 -11.574 9.710 1.00 66.06 496 TYR A CA 1
ATOM 3811 C C . TYR A 1 496 ? -25.674 -11.550 9.529 1.00 66.06 496 TYR A C 1
ATOM 3813 O O . TYR A 1 496 ? -26.225 -12.383 8.808 1.00 66.06 496 TYR A O 1
ATOM 3821 N N . LYS A 1 497 ? -26.380 -10.622 10.186 1.00 65.50 497 LYS A N 1
ATOM 3822 C CA . LYS A 1 497 ? -27.823 -10.448 9.984 1.00 65.50 497 LYS A CA 1
ATOM 3823 C C . LYS A 1 497 ? -28.091 -9.562 8.759 1.00 65.50 497 LYS A C 1
ATOM 3825 O O . LYS A 1 497 ? -27.355 -8.604 8.532 1.00 65.50 497 LYS A O 1
ATOM 3830 N N . PRO A 1 498 ? -29.145 -9.851 7.975 1.00 63.75 498 PRO A N 1
ATOM 3831 C CA . PRO A 1 498 ? -29.529 -9.013 6.838 1.00 63.75 498 PRO A CA 1
ATOM 3832 C C . PRO A 1 498 ? -29.981 -7.618 7.299 1.00 63.75 498 PRO A C 1
ATOM 3834 O O . PRO A 1 498 ? -30.446 -7.467 8.428 1.00 63.75 498 PRO A O 1
ATOM 3837 N N . CYS A 1 499 ? -29.897 -6.604 6.425 1.00 59.69 499 CYS A N 1
ATOM 3838 C CA . CYS A 1 499 ? -30.360 -5.230 6.710 1.00 59.69 499 CYS A CA 1
ATOM 3839 C C . CYS A 1 499 ? -31.764 -5.172 7.321 1.00 59.69 499 CYS A C 1
ATOM 3841 O O . CYS A 1 499 ? -31.981 -4.452 8.291 1.00 59.69 499 CYS A O 1
ATOM 3843 N N . GLU A 1 500 ? -32.682 -5.975 6.788 1.00 64.69 500 GLU A N 1
ATOM 3844 C CA . GLU A 1 500 ? -34.087 -6.070 7.204 1.00 64.69 500 GLU A CA 1
ATOM 3845 C C . GLU A 1 500 ? -34.247 -6.377 8.701 1.00 64.69 500 GLU A C 1
ATOM 3847 O O . GLU A 1 500 ? -35.218 -5.961 9.332 1.00 64.69 500 GLU A O 1
ATOM 3852 N N . TYR A 1 501 ? -33.277 -7.079 9.300 1.00 64.25 501 TYR A N 1
ATOM 3853 C CA . TYR A 1 501 ? -33.264 -7.338 10.736 1.00 64.25 501 TYR A CA 1
ATOM 3854 C C . TYR A 1 501 ? -33.184 -6.031 11.536 1.00 64.25 501 TYR A C 1
ATOM 3856 O O . TYR A 1 501 ? -33.927 -5.846 12.492 1.00 64.25 501 TYR A O 1
ATOM 3864 N N . PHE A 1 502 ? -32.327 -5.100 11.127 1.00 60.62 502 PHE A N 1
ATOM 3865 C CA . PHE A 1 502 ? -32.091 -3.848 11.851 1.00 60.62 502 PHE A CA 1
ATOM 3866 C C . PHE A 1 502 ? -33.175 -2.799 11.592 1.00 60.62 502 PHE A C 1
ATOM 3868 O O . PHE A 1 502 ? -33.429 -1.958 12.445 1.00 60.62 502 PHE A O 1
ATOM 3875 N N . GLU A 1 503 ? -33.869 -2.874 10.455 1.00 65.19 503 GLU A N 1
ATOM 3876 C CA . GLU A 1 503 ? -35.073 -2.064 10.219 1.00 65.19 503 GLU A CA 1
ATOM 3877 C C . GLU A 1 503 ? -36.234 -2.490 11.124 1.00 65.19 503 GLU A C 1
ATOM 3879 O O . GLU A 1 503 ? -37.032 -1.659 11.552 1.00 65.19 503 GLU A O 1
ATOM 3884 N N . LYS A 1 504 ? -36.312 -3.785 11.451 1.00 57.91 504 LYS A N 1
ATOM 3885 C CA . LYS A 1 504 ? -37.343 -4.348 12.330 1.00 57.91 504 LYS A CA 1
ATOM 3886 C C . LYS A 1 504 ? -37.059 -4.133 13.819 1.00 57.91 504 LYS A C 1
ATOM 3888 O O . LYS A 1 504 ? -37.993 -4.122 14.620 1.00 57.91 504 LYS A O 1
ATOM 3893 N N . TYR A 1 505 ? -35.790 -3.972 14.184 1.00 57.31 505 TYR A N 1
ATOM 3894 C CA . TYR A 1 505 ? -35.331 -3.766 15.557 1.00 57.31 505 TYR A CA 1
ATOM 3895 C C . TYR A 1 505 ? -34.430 -2.525 15.641 1.00 57.31 505 TYR A C 1
ATOM 3897 O O . TYR A 1 505 ? -33.235 -2.680 15.886 1.00 57.31 505 TYR A O 1
ATOM 3905 N N . PRO A 1 506 ? -34.967 -1.310 15.411 1.00 57.69 506 PRO A N 1
ATOM 3906 C CA . PRO A 1 506 ? -34.180 -0.085 15.501 1.00 57.69 506 PRO A CA 1
ATOM 3907 C C . PRO A 1 506 ? -33.631 0.110 16.919 1.00 57.69 506 PRO A C 1
ATOM 3909 O O . PRO A 1 506 ? -34.265 -0.306 17.896 1.00 57.69 506 PRO A O 1
ATOM 3912 N N . VAL A 1 507 ? -32.450 0.734 17.027 1.00 56.19 507 VAL A N 1
ATOM 3913 C CA . VAL A 1 507 ? -31.880 1.172 18.311 1.00 56.19 507 VAL A CA 1
ATOM 3914 C C . VAL A 1 507 ? -32.966 1.983 19.007 1.00 56.19 507 VAL A C 1
ATOM 3916 O O . VAL A 1 507 ? -33.542 2.883 18.394 1.00 56.19 507 VAL A O 1
ATOM 3919 N N . ARG A 1 508 ? -33.302 1.646 20.256 1.00 50.88 508 ARG A N 1
ATOM 3920 C CA . ARG A 1 508 ? -34.156 2.537 21.039 1.00 50.88 508 ARG A CA 1
ATOM 3921 C C . ARG A 1 508 ? -33.371 3.825 21.232 1.00 50.88 508 ARG A C 1
ATOM 3923 O O . ARG A 1 508 ? -32.294 3.782 21.818 1.00 50.88 508 ARG A O 1
ATOM 3930 N N . ASP A 1 509 ? -33.906 4.945 20.757 1.00 42.50 509 ASP A N 1
ATOM 3931 C CA . ASP A 1 509 ? -33.411 6.278 21.096 1.00 42.50 509 ASP A CA 1
ATOM 3932 C C . ASP A 1 509 ? -33.633 6.529 22.603 1.00 42.50 509 ASP A C 1
ATOM 3934 O O . ASP A 1 509 ? -34.464 7.331 23.022 1.00 42.50 509 ASP A O 1
ATOM 3938 N N . ASP A 1 510 ? -32.881 5.845 23.466 1.00 38.69 510 ASP A N 1
ATOM 3939 C CA . ASP A 1 510 ? -32.935 5.989 24.925 1.00 38.69 510 ASP A CA 1
ATOM 3940 C C . ASP A 1 510 ? -32.273 7.309 25.397 1.00 38.69 510 ASP A C 1
ATOM 3942 O O . ASP A 1 510 ? -31.953 7.489 26.574 1.00 38.69 510 ASP A O 1
ATOM 3946 N N . LEU A 1 511 ? -32.122 8.286 24.494 1.00 35.28 511 LEU A N 1
ATOM 3947 C CA . LEU A 1 511 ? -31.870 9.686 24.839 1.00 35.28 511 LEU A CA 1
ATOM 3948 C C . LEU A 1 511 ? -33.058 10.307 25.593 1.00 35.28 511 LEU A C 1
ATOM 3950 O O . LEU A 1 511 ? -32.842 11.195 26.417 1.00 35.28 511 LEU A O 1
ATOM 3954 N N . GLU A 1 512 ? -34.284 9.803 25.406 1.00 31.84 512 GLU A N 1
ATOM 3955 C CA . GLU A 1 512 ? -35.442 10.247 26.199 1.00 31.84 512 GLU A CA 1
ATOM 3956 C C . GLU A 1 512 ? -35.476 9.625 27.608 1.00 31.84 512 GLU A C 1
ATOM 3958 O O . GLU A 1 512 ? -35.899 10.276 28.566 1.00 31.84 512 GLU A O 1
ATOM 3963 N N . VAL A 1 513 ? -34.957 8.405 27.791 1.00 32.69 513 VAL A N 1
ATOM 3964 C CA . VAL A 1 513 ? -34.991 7.718 29.098 1.00 32.69 513 VAL A CA 1
ATOM 3965 C C . VAL A 1 513 ? -33.939 8.282 30.063 1.00 32.69 513 VAL A C 1
ATOM 3967 O O . VAL A 1 513 ? -34.211 8.409 31.257 1.00 32.69 513 VAL A O 1
ATOM 3970 N N . LEU A 1 514 ? -32.779 8.724 29.563 1.00 30.05 514 LEU A N 1
ATOM 3971 C CA . LEU A 1 514 ? -31.753 9.374 30.392 1.00 30.05 514 LEU A CA 1
ATOM 3972 C C . LEU A 1 514 ? -32.079 10.837 30.746 1.00 30.05 514 LEU A C 1
ATOM 3974 O O . LEU A 1 514 ? -31.597 11.331 31.767 1.00 30.05 514 LEU A O 1
ATOM 3978 N N . GLN A 1 515 ? -32.923 11.524 29.966 1.00 29.78 515 GLN A N 1
ATOM 3979 C CA . GLN A 1 515 ? -33.457 12.839 30.350 1.00 29.78 515 GLN A CA 1
ATOM 3980 C C . GLN A 1 515 ? -34.612 12.731 31.357 1.00 29.78 515 GLN A C 1
ATOM 3982 O O . GLN A 1 515 ? -34.767 13.615 32.200 1.00 29.78 515 GLN A O 1
ATOM 3987 N N . ALA A 1 516 ? -35.373 11.632 31.346 1.00 29.59 516 ALA A N 1
ATOM 3988 C CA . ALA A 1 516 ? -36.462 11.406 32.297 1.00 29.59 516 ALA A CA 1
ATOM 3989 C C . ALA A 1 516 ? -35.987 11.011 33.712 1.00 29.59 516 ALA A C 1
ATOM 3991 O O . ALA A 1 516 ? -36.706 11.244 34.683 1.00 29.59 516 ALA A O 1
ATOM 3992 N N . SER A 1 517 ? -34.778 10.457 33.869 1.00 29.22 517 SER A N 1
ATOM 3993 C CA . SER A 1 517 ? -34.243 10.051 35.182 1.00 29.22 517 SER A CA 1
ATOM 3994 C C . SER A 1 517 ? -33.370 11.104 35.879 1.00 29.22 517 SER A C 1
ATOM 3996 O O . SER A 1 517 ? -32.838 10.836 36.956 1.00 29.22 517 SER A O 1
ATOM 3998 N N . ALA A 1 518 ? -33.210 12.297 35.299 1.00 33.66 518 ALA A N 1
ATOM 3999 C CA . ALA A 1 518 ? -32.306 13.333 35.802 1.00 33.66 518 ALA A CA 1
ATOM 4000 C C . ALA A 1 518 ? -33.020 14.601 36.305 1.00 33.66 518 ALA A C 1
ATOM 4002 O O . ALA A 1 518 ? -32.485 15.691 36.143 1.00 33.66 518 ALA A O 1
ATOM 4003 N N . ILE A 1 519 ? -34.197 14.498 36.939 1.00 30.06 519 ILE A N 1
ATOM 4004 C CA . ILE A 1 519 ? -34.758 15.602 37.743 1.00 30.06 519 ILE A CA 1
ATOM 4005 C C . ILE A 1 519 ? -35.556 15.057 38.946 1.00 30.06 519 ILE A C 1
ATOM 4007 O O . ILE A 1 519 ? -36.730 14.725 38.800 1.00 30.06 519 ILE A O 1
ATOM 4011 N N . PRO A 1 520 ? -35.017 15.061 40.180 1.00 28.17 520 PRO A N 1
ATOM 4012 C CA . PRO A 1 520 ? -35.825 15.299 41.363 1.00 28.17 520 PRO A CA 1
ATOM 4013 C C . PRO A 1 520 ? -35.895 16.814 41.572 1.00 28.17 520 PRO A C 1
ATOM 4015 O O . PRO A 1 520 ? -35.033 17.436 42.191 1.00 28.17 520 PRO A O 1
ATOM 4018 N N . SER A 1 521 ? -36.941 17.430 41.032 1.00 34.19 521 SER A N 1
ATOM 4019 C CA . SER A 1 521 ? -37.306 18.815 41.305 1.00 34.19 521 SER A CA 1
ATOM 4020 C C . SER A 1 521 ? -37.890 18.905 42.714 1.00 34.19 521 SER A C 1
ATOM 4022 O O . SER A 1 521 ? -39.107 18.872 42.874 1.00 34.19 521 SER A O 1
ATOM 4024 N N . LYS A 1 522 ? -37.040 19.003 43.739 1.00 28.73 522 LYS A N 1
ATOM 4025 C CA . LYS A 1 522 ? -37.407 19.540 45.060 1.00 28.73 522 LYS A CA 1
ATOM 4026 C C . LYS A 1 522 ? -36.197 20.216 45.702 1.00 28.73 522 LYS A C 1
ATOM 4028 O O . LYS A 1 522 ? -35.509 19.636 46.533 1.00 28.73 522 LYS A O 1
ATOM 4033 N N . ILE A 1 523 ? -35.952 21.462 45.307 1.00 29.86 523 ILE A N 1
ATOM 4034 C CA . ILE A 1 523 ? -35.276 22.426 46.177 1.00 29.86 523 ILE A CA 1
ATOM 4035 C C . ILE A 1 523 ? -36.397 23.072 46.997 1.00 29.86 523 ILE A C 1
ATOM 4037 O O . ILE A 1 523 ? -37.126 23.922 46.492 1.00 29.86 523 ILE A O 1
ATOM 4041 N N . GLU A 1 524 ? -36.587 22.613 48.234 1.00 28.38 524 GLU A N 1
ATOM 4042 C CA . GLU A 1 524 ? -37.354 23.357 49.236 1.00 28.38 524 GLU A CA 1
ATOM 4043 C C . GLU A 1 524 ? -36.515 24.564 49.694 1.00 28.38 524 GLU A C 1
ATOM 4045 O O . GLU A 1 524 ? -35.342 24.391 50.042 1.00 28.38 524 GLU A O 1
ATOM 4050 N N . PRO A 1 525 ? -37.058 25.793 49.701 1.00 28.36 525 PRO A N 1
ATOM 4051 C CA . PRO A 1 525 ? -36.348 26.941 50.238 1.00 28.36 525 PRO A CA 1
ATOM 4052 C C . PRO A 1 525 ? -36.391 26.891 51.769 1.00 28.36 525 PRO A C 1
ATOM 4054 O O . PRO A 1 525 ? -37.432 27.118 52.386 1.00 28.36 525 PRO A O 1
ATOM 4057 N N . TYR A 1 526 ? -35.246 26.616 52.394 1.00 25.67 526 TYR A N 1
ATOM 4058 C CA . TYR A 1 526 ? -35.073 26.765 53.838 1.00 25.67 526 TYR A CA 1
ATOM 4059 C C . TYR A 1 526 ? -35.028 28.264 54.176 1.00 25.67 526 TYR A C 1
ATOM 4061 O O . TYR A 1 526 ? -33.998 28.926 54.052 1.00 25.67 526 TYR A O 1
ATOM 4069 N N . VAL A 1 527 ? -36.178 28.818 54.560 1.00 29.52 527 VAL A N 1
ATOM 4070 C CA . VAL A 1 527 ? -36.300 30.164 55.128 1.00 29.52 527 VAL A CA 1
ATOM 4071 C C . VAL A 1 527 ? -35.796 30.111 56.571 1.00 29.52 527 VAL A C 1
ATOM 4073 O O . VAL A 1 527 ? -36.447 29.542 57.444 1.00 29.52 527 VAL A O 1
ATOM 4076 N N . GLN A 1 528 ? -34.629 30.700 56.835 1.00 31.30 528 GLN A N 1
ATOM 4077 C CA . GLN A 1 528 ? -34.202 31.020 58.197 1.00 31.30 528 GLN A CA 1
ATOM 4078 C C . GLN A 1 528 ? -34.996 32.236 58.698 1.00 31.30 528 GLN A C 1
ATOM 4080 O O . GLN A 1 528 ? -34.807 33.352 58.217 1.00 31.30 528 GLN A O 1
ATOM 4085 N N . GLY A 1 529 ? -35.898 32.006 59.654 1.00 28.64 529 GLY A N 1
ATOM 4086 C CA . GLY A 1 529 ? -36.472 33.037 60.525 1.00 28.64 529 GLY A CA 1
ATOM 4087 C C . GLY A 1 529 ? -35.605 33.259 61.778 1.00 28.64 529 GLY A C 1
ATOM 4088 O O . GLY A 1 529 ? -34.794 32.395 62.115 1.00 28.64 529 GLY A O 1
ATOM 4089 N N . PRO A 1 530 ? -35.735 34.413 62.457 1.00 36.59 530 PRO A N 1
ATOM 4090 C CA . PRO A 1 530 ? -34.723 34.934 63.372 1.00 36.59 530 PRO A CA 1
ATOM 4091 C C . PRO A 1 530 ? -34.854 34.367 64.791 1.00 36.59 530 PRO A C 1
ATOM 4093 O O . PRO A 1 530 ? -35.953 34.262 65.331 1.00 36.59 530 PRO A O 1
ATOM 4096 N N . HIS A 1 531 ? -33.717 34.097 65.434 1.00 29.53 531 HIS A N 1
ATOM 4097 C CA . HIS A 1 531 ? -33.647 33.979 66.888 1.00 29.53 531 HIS A CA 1
ATOM 4098 C C . HIS A 1 531 ? -33.400 35.360 67.501 1.00 29.53 531 HIS A C 1
ATOM 4100 O O . HIS A 1 531 ? -32.307 35.913 67.417 1.00 29.53 531 HIS A O 1
ATOM 4106 N N . THR A 1 532 ? -34.443 35.900 68.125 1.00 34.72 532 THR A N 1
ATOM 4107 C CA . THR A 1 532 ? -34.356 36.834 69.249 1.00 34.72 532 THR A CA 1
ATOM 4108 C C . THR A 1 532 ? -34.211 36.036 70.544 1.00 34.72 532 THR A C 1
ATOM 4110 O O . THR A 1 532 ? -35.134 35.297 70.896 1.00 34.72 532 THR A O 1
ATOM 4113 N N . ASN A 1 533 ? -33.058 36.164 71.202 1.00 32.28 533 ASN A N 1
ATOM 4114 C CA . ASN A 1 533 ? -32.847 36.420 72.639 1.00 32.28 533 ASN A CA 1
ATOM 4115 C C . ASN A 1 533 ? -31.399 36.129 73.024 1.00 32.28 533 ASN A C 1
ATOM 4117 O O . ASN A 1 533 ? -30.933 35.004 72.739 1.00 32.28 533 ASN A O 1
#

Secondary structure (DSSP, 8-state):
--------------PPP---------HHHHHHHHHHHHHHHHHTT--SSTHHHHHHHHHHHHHHHHHHHHHHHHHHHHHHHHHHHHHHS--TTTTTSHHHHHHHHHHHHHHHHHHHHHHHHHHHH-HHHHHHHHHHHHHHHHHHHHT----TTTHHHHHHHHHHHHHHHHHHTHHHHHHHHHHHHPPTT-HHHHHHHHHHHHHHHHHHHHHHHHHHHHTT--HHHHHHHHHHHHHHHHHHHHHHHHHH----HHHHHHHHHHHHHTTT----------HHHHHHHSHHHHHHHHHHHHHHHHHHHHHHTTHHHHHHTSSS-SSHHHHHHHHHHHHHHHHHHHHHHHHHHHHT-HHHHHHHHHHHHHHHHHHHHHTHHHHTTSHHHHHHHHHHHHHHHIIIIIHHHHHHHHHHS-TTTHHHHHHHHHHHHHHHHHHHHHHHHHHHHHHHHHHHHHHHHHHHHHHHHHHHHHS----HHHHHHHHHHHHHT-GGGTTTS-HHHHHHSPPP-THHHHHHTS---------------

Foldseek 3Di:
DDDDDDDDDDDDDDDDDDDPDPDDPDPVVVVVVVVVVVVVVVVQCCDPDNVSNVVLLVVLLVLLLLLLLLLLLLLQLCLLLVVLCCVVQPDVPCLPDVLVLLLNLLLLVLLLLLLQVLLVCCLPPPLLVSLLVLLVQLLQLLLQLLVQDDDDNCRSSVSSSVSSSSNSSSSNNSLLSSLLSQVLSDDQLLSQLSLLSSLLSSLVSNLVSLVQLLVCVVVVHDSSNSSSVSSVVSSVSSVVSSVCSVPSPDGHPVSVVVVVVVVVVVVVDDDDDDDQQDLVNLCVVCVQLLCLLLLLLLLLLLQCLLCSSNVLVVLCLAVQDPDSSSSSVLSSLLSVLLSQLSNLLSVCCQVPHLLRQQLQLLVQLLVLLVCCLVCVVVQSNVSVSVSNSSSSNSSSSNNHSSSSSSSQLSQQGASSCSSVSSSSSVSSNSVSNSNNSSVNSVCCVVPNPSVVSVVSSVSSVVSSVSSVPRHFTDHSQLSVVLNVVVSVVNNPVSSHDDPVVCVVPPDPPCVVVVVVVPDPPDPDDPDDDDDDD

Sequence (533 aa):
LIATGGDSETDATPIPMTFVDFRFQSSKSLIAKRNLRKTKYQENMTGPNGCGVICKESFMILVAGIGLLTDFYDFTVINLVKPILKEEYPVEDFDNSNTNSMLTASSLFGALCGQLILGALADRFGRRRLLLLSGALAFLGSLGSACSINYGTDGIYTLLILFRFVMGVGIGGEYPLSSSHTMEHAKDGDSGWRLALTYSMMGVGTLLSSLIVYLFQVAGANPELTWRFAFGFGAFLSLMNIYLRYNHVQDSAKFVSIQEEKTNKARGVSLETESYISTSAAIKKYWFPLVGTMGAWFLYDIIDYGLGLYSAEVVSLLDLGSTQVDTTKGVLIINLIGLPGFFASAFMIEKVGRKQTQLLGVSGMLICYLVLGLGYNSIKEYPYAFLVLYGAQLLFDNLGPGASTFVIPAEIFPTVSRATCHGMSAAAGKSGAVVGSYTFNKLMTAIGLENMFWFCLGVSLLLNLWTWVFIPFYGTKQLVHLEESQRNGEALTLLYKPCEYFEKYPVRDDLEVLQASAIPSKIEPYVQGPHTN

Solvent-accessible surface area (backbone atoms only — not comparable to full-atom values): 27311 Å² total; per-residue (Å²): 134,83,87,85,86,82,88,79,90,82,94,76,85,88,77,81,86,80,79,85,77,84,71,78,76,57,68,66,59,57,49,50,56,52,47,54,51,50,50,58,50,52,57,69,63,60,51,98,51,73,64,59,49,55,55,48,54,54,47,53,40,48,58,41,11,48,46,42,13,35,43,29,19,56,63,42,36,52,35,69,32,49,63,54,45,46,72,76,58,72,54,87,60,42,83,82,29,69,62,51,32,41,54,60,25,29,24,35,50,18,17,26,53,12,10,55,49,44,16,55,42,30,82,74,70,40,50,46,62,46,56,44,50,18,28,50,32,26,20,52,10,23,39,44,39,29,66,48,58,81,46,86,93,59,33,37,62,52,45,34,27,52,18,33,20,44,16,13,30,9,46,18,22,45,62,24,48,36,47,51,54,41,54,74,69,40,54,94,70,45,43,56,34,52,41,17,49,26,52,25,27,26,42,54,14,41,39,47,30,33,48,52,50,40,52,34,50,75,69,66,49,54,67,70,56,41,46,27,49,52,30,36,49,35,17,49,44,22,50,51,42,34,53,51,41,71,76,70,53,67,68,50,69,69,59,49,50,56,51,53,45,53,54,36,50,76,66,72,53,86,68,94,75,85,80,84,68,51,70,70,56,48,47,69,73,45,42,64,60,46,52,21,46,18,52,40,23,16,47,45,23,25,46,52,37,21,54,59,51,38,34,38,61,62,41,58,77,32,83,74,56,95,46,74,60,40,24,38,48,48,44,35,52,25,39,62,50,14,37,59,14,20,59,49,19,21,59,36,34,68,75,68,17,42,53,52,28,22,49,50,11,43,52,45,28,40,53,35,25,50,49,49,35,78,39,32,83,69,37,54,78,38,40,70,61,37,43,50,48,57,5,48,24,42,13,21,35,27,27,2,46,53,33,31,55,58,36,49,40,56,66,77,38,57,85,89,51,17,35,46,54,25,9,53,21,50,26,32,14,30,49,18,25,30,52,16,37,50,43,37,60,61,46,34,74,75,62,32,69,53,50,44,28,50,51,47,32,53,47,44,53,51,34,45,51,45,41,68,72,40,46,56,62,57,48,55,71,52,48,57,52,36,57,55,26,50,76,71,72,61,32,74,72,57,48,73,44,59,72,68,57,51,74,76,56,60,80,76,76,56,70,59,58,62,60,70,73,70,69,87,90,72,85,76,82,84,78,84,77,84,86,88,130

Radius of gyration: 29.33 Å; Cα contacts (8 Å, |Δi|>4): 768; chains: 1; bounding box: 104×54×102 Å

InterPro domains:
  IPR005828 Major facilitator, sugar transporter-like [PF00083] (61-479)
  IPR005829 Sugar transporter, conserved site [PS00216] (118-135)
  IPR005829 Sugar transporter, conserved site [PS00216] (345-361)
  IPR020846 Major facilitator superfamily domain [PS50850] (60-475)
  IPR036259 MFS transporter superfamily [G3DSA:1.20.1250.20] (58-494)
  IPR036259 MFS transporter superfamily [SSF103473] (59-472)